Protein AF-A0AAD3RN97-F1 (afdb_monomer)

Sequence (389 aa):
MGTTCLVALLSDKELTVANVGDSRGVLCDKDGNAIPLSHDHKPYQLKERKRIKKAGGFISFNGSWRVQGILAMSRSLGDYPLKNLNVVVPDPDIMSFDLNKLQERGSGRKNILPALCVLIHHTDVSILVDTVWALSYLTDAGNEQIQMVIDSGIVPHLVPLLSHQEVKVQTAALRAVGNIVTGTDEQTQVVLNCDALSHFPALLTHPKEKINKEAVWFLSNITAGNQQQVQAVIDAKLVPMIIHLLDKGDFGTQKEAAWAISNLTISGRKDQVAHLIEKQVIPPFCNLLTVKDAQVVQVVLDGLSNILKMADDEAETIANLIEECGGLEKVEQLQNHENEDIYKLAYEIIDQFFSSDDIDEDTSLVPEAIQGGTYGFNSANVPAEGFQF

Secondary structure (DSSP, 8-state):
-EE-EEEEEEETTEEEEEEESS---EEE-TT--EEES-----TTSHHHHHHHHHTT--EEEESEEEETTTBS-SB-EE-HHHHTTTSSB-PPEEEEEEGGGT-S---S---SHHHHHHHTT-S-HHHHHHHHHHHHHHHSS-HHHHHHHHHTT-HHHHGGGGG-SSHHHHHHHHHHHHHHHTS-HHHHHHHHTTTGGGGHHHHHT-S-HHHHHHHHHHHHHHHHS-HHHHHHHHHTT-HHHHHHHHHHS-HHHHHHHHHHHHHHHHHS-HHHHHHHHHTT-HHHHHGGGGSS-HHHHHHHHHHHHHHHHH-GGGHHHHHHHHHHTTHHHHHHHHTT-SSHHHHHHHHHHHHHHT--------GGGSPPEETTTEE----TT----PPP-

Foldseek 3Di:
DWAWDWDWDDDPQKTKIWTFAADWDWDQFPVLDTDTQADHQFCPDPVLVVQLVVLVWDWDDDVAIAINVPHRGQETGDPVVCVVSVSYYPGIDMDMDGCVVRDDDDDDDDDCLLNLLSQCPDPPPVSNLVSLLVLLVQLQDALVSLVVNVVSVCLLSLLVQCPPPPVSSNLSSLSNLLSQLLHALVSVVSNVVSVNLLSLVCQCPPPDLVSVLSSLSSLLSQLLHAQVSLVSCVVSVCLLSLLVCLQPGDPSSVLSSLSNLLSNLVRHALVSLVVNVVSVSQLSLLVQLPDPPVVSVLSSLSSLVSSLVSCVVCNLVVLVVCVVSVSLVSLVVQCPPPDPSSNVSSVVCCVPRPDPPPPPPVVVPDFDDDPPRDGDDDPPDDPPDDDDD

pLDDT: mean 88.13, std 15.5, range [37.81, 98.75]

Organism: Lates japonicus (NCBI:txid270547)

InterPro domains:
  IPR000225 Armadillo [PF00514] (111-140)
  IPR000225 Armadillo [PF00514] (143-181)
  IPR000225 Armadillo [PF00514] (184-224)
  IPR000225 Armadillo [PF00514] (226-265)
  IPR000225 Armadillo [PF00514] (271-308)
  IPR000225 Armadillo [PS50176] (153-191)
  IPR000225 Armadillo [SM00185] (97-140)
  IPR000225 Armadillo [SM00185] (142-182)
  IPR000225 Armadillo [SM00185] (184-224)
  IPR000225 Armadillo [SM00185] (226-266)
  IPR000225 Armadillo [SM00185] (269-309)
  IPR001932 PPM-type phosphatase-like domain [PF00481] (2-101)
  IPR001932 PPM-type phosphatase-like domain [PS51746] (1-194)
  IPR001932 PPM-type phosphatase-like domain [cd00143] (1-101)
  IPR011989 Armadillo-like helical [G3DSA:1.25.10.10] (102-356)
  IPR016024 Armadillo-type fold [SSF48371] (110-356)
  IPR032413 Atypical Arm repeat [PF16186] (317-368)
  IPR036457 PPM-type phosphatase-like domain superfamily [G3DSA:3.60.40.10] (1-101)
  IPR036457 PPM-type phosphatase-like domain superfamily [SSF81606] (1-100)

Nearest PDB structures (foldseek):
  6wx8-assembly1_A  TM=9.957E-01  e=1.407E-29  Homo sapiens
  6p6e-assembly1_A  TM=9.914E-01  e=5.134E-22  Mus musculus
  8g4j-assembly2_B  TM=9.825E-01  e=2.852E-22  Cavia porcellus
  6d7m-assembly1_B  TM=9.902E-01  e=8.834E-22  Mus musculus
  8u36-assembly1_A  TM=9.820E-01  e=1.590E-21  Mus musculus

Mean predicted aligned error: 13.4 Å

Radius of gyration: 31.63 Å; Cα contacts (8 Å, |Δi|>4): 584; chains: 1; bounding box: 86×41×110 Å

Structure (mmCIF, N/CA/C/O backbone):
data_AF-A0AAD3RN97-F1
#
_entry.id   AF-A0AAD3RN97-F1
#
loop_
_atom_site.group_PDB
_atom_site.id
_atom_site.type_symbol
_atom_site.label_atom_id
_atom_site.label_alt_id
_atom_site.label_comp_id
_atom_site.label_asym_id
_atom_site.label_entity_id
_atom_site.label_seq_id
_atom_site.pdbx_PDB_ins_code
_atom_site.Cartn_x
_atom_site.Cartn_y
_atom_site.Cartn_z
_atom_site.occupancy
_atom_site.B_iso_or_equiv
_atom_site.auth_seq_id
_atom_site.auth_comp_id
_atom_site.auth_asym_id
_atom_site.auth_atom_id
_atom_site.pdbx_PDB_model_num
ATOM 1 N N . MET A 1 1 ? 30.938 8.530 -1.063 1.00 67.88 1 MET A N 1
ATOM 2 C CA . MET A 1 1 ? 29.719 8.075 -1.760 1.00 67.88 1 MET A CA 1
ATOM 3 C C . MET A 1 1 ? 29.981 8.043 -3.257 1.00 67.88 1 MET A C 1
ATOM 5 O O . MET A 1 1 ? 30.905 8.721 -3.709 1.00 67.88 1 MET A O 1
ATOM 9 N N . GLY A 1 2 ? 29.211 7.250 -3.994 1.00 86.50 2 GLY A N 1
ATOM 10 C CA . GLY A 1 2 ? 29.252 7.174 -5.450 1.00 86.50 2 GLY A CA 1
ATOM 11 C C . GLY A 1 2 ? 27.852 7.201 -6.058 1.00 86.50 2 GLY A C 1
ATOM 12 O O . GLY A 1 2 ? 26.863 7.118 -5.335 1.00 86.50 2 GLY A O 1
ATOM 13 N N . THR A 1 3 ? 27.786 7.359 -7.378 1.00 90.75 3 THR A N 1
ATOM 14 C CA . THR A 1 3 ? 26.554 7.394 -8.177 1.00 90.75 3 THR A CA 1
ATOM 15 C C . THR A 1 3 ? 26.761 6.691 -9.512 1.00 90.75 3 THR A C 1
ATOM 17 O O . THR A 1 3 ? 27.890 6.532 -9.989 1.00 90.75 3 THR A O 1
ATOM 20 N N . THR A 1 4 ? 25.659 6.309 -10.139 1.00 93.12 4 THR A N 1
ATOM 21 C CA . THR A 1 4 ? 25.604 5.912 -11.545 1.00 93.12 4 THR A CA 1
ATOM 22 C C . THR A 1 4 ? 25.252 7.105 -12.416 1.00 93.12 4 THR A C 1
ATOM 24 O O . THR A 1 4 ? 24.836 8.154 -11.918 1.00 93.12 4 THR A O 1
ATOM 27 N N . CYS A 1 5 ? 25.485 6.973 -13.716 1.00 89.81 5 CYS A N 1
ATOM 28 C CA . CYS A 1 5 ? 25.160 8.005 -14.683 1.00 89.81 5 CYS A CA 1
ATOM 29 C C . CYS A 1 5 ? 24.837 7.364 -16.027 1.00 89.81 5 CYS A C 1
ATOM 31 O O . CYS A 1 5 ? 25.621 6.561 -16.532 1.00 89.81 5 CYS A O 1
ATOM 33 N N . LEU A 1 6 ? 23.712 7.761 -16.612 1.00 94.50 6 LEU A N 1
ATOM 34 C CA . LEU A 1 6 ? 23.403 7.507 -18.007 1.00 94.50 6 LEU A CA 1
ATOM 35 C C . LEU A 1 6 ? 23.145 8.844 -18.690 1.00 94.50 6 LEU A C 1
ATOM 37 O O . LEU A 1 6 ? 22.276 9.604 -18.270 1.00 94.50 6 LEU A O 1
ATOM 41 N N . VAL A 1 7 ? 23.911 9.124 -19.738 1.00 90.19 7 VAL A N 1
ATOM 42 C CA . VAL A 1 7 ? 23.777 10.333 -20.550 1.00 90.19 7 VAL A CA 1
ATOM 43 C C . VAL A 1 7 ? 23.365 9.913 -21.944 1.00 90.19 7 VAL A C 1
ATOM 45 O O . VAL A 1 7 ? 24.074 9.147 -22.588 1.00 90.19 7 VAL A O 1
ATOM 48 N N . ALA A 1 8 ? 22.237 10.433 -22.409 1.00 91.81 8 ALA A N 1
ATOM 49 C CA . ALA A 1 8 ? 21.782 10.293 -23.780 1.00 91.81 8 ALA A CA 1
ATOM 50 C C . ALA A 1 8 ? 21.905 11.651 -24.477 1.00 91.81 8 ALA A C 1
ATOM 52 O O . ALA A 1 8 ? 21.234 12.610 -24.097 1.00 91.81 8 ALA A O 1
ATOM 53 N N . LEU A 1 9 ? 22.773 11.736 -25.482 1.00 87.38 9 LEU A N 1
ATOM 54 C CA . LEU A 1 9 ? 22.928 12.907 -26.334 1.00 87.38 9 LEU A CA 1
ATOM 55 C C . LEU A 1 9 ? 22.285 12.616 -27.686 1.00 87.38 9 LEU A C 1
ATOM 57 O O . LEU A 1 9 ? 22.720 11.723 -28.409 1.00 87.38 9 LEU A O 1
ATOM 61 N N . LEU A 1 10 ? 21.258 13.390 -28.022 1.00 86.94 10 LEU A N 1
ATOM 62 C CA . LEU A 1 10 ? 20.633 13.362 -29.336 1.00 86.94 10 LEU A CA 1
ATOM 63 C C . LEU A 1 10 ? 21.174 14.526 -30.169 1.00 86.94 10 LEU A C 1
ATOM 65 O O . LEU A 1 10 ? 20.913 15.683 -29.841 1.00 86.94 10 LEU A O 1
ATOM 69 N N . SER A 1 11 ? 21.902 14.218 -31.242 1.00 84.81 11 SER A N 1
ATOM 70 C CA . SER A 1 11 ? 22.361 15.200 -32.228 1.00 84.81 11 SER A CA 1
ATOM 71 C C . SER A 1 11 ? 21.800 14.829 -33.592 1.00 84.81 11 SER A C 1
ATOM 73 O O . SER A 1 11 ? 22.184 13.816 -34.172 1.00 84.81 11 SER A O 1
ATOM 75 N N . ASP A 1 12 ? 20.869 15.641 -34.092 1.00 85.44 12 ASP A N 1
ATOM 76 C CA . ASP A 1 12 ? 20.065 15.379 -35.289 1.00 85.44 12 ASP A CA 1
ATOM 77 C C . ASP A 1 12 ? 19.366 14.012 -35.259 1.00 85.44 12 ASP A C 1
ATOM 79 O O . ASP A 1 12 ? 18.221 13.881 -34.825 1.00 85.44 12 ASP A O 1
ATOM 83 N N . LYS A 1 13 ? 20.060 12.987 -35.754 1.00 82.75 13 LYS A N 1
ATOM 84 C CA . LYS A 1 13 ? 19.561 11.625 -35.947 1.00 82.75 13 LYS A CA 1
ATOM 85 C C . LYS A 1 13 ? 20.488 10.570 -35.359 1.00 82.75 13 LYS A C 1
ATOM 87 O O . LYS A 1 13 ? 20.232 9.383 -35.527 1.00 82.75 13 LYS A O 1
ATOM 92 N N . GLU A 1 14 ? 21.551 10.987 -34.691 1.00 85.56 14 GLU A N 1
ATOM 93 C CA . GLU A 1 14 ? 22.432 10.102 -33.951 1.00 85.56 14 GLU A CA 1
ATOM 94 C C . GLU A 1 14 ? 22.118 10.235 -32.462 1.00 85.56 14 GLU A C 1
ATOM 96 O O . GLU A 1 14 ? 22.124 11.333 -31.896 1.00 85.56 14 GLU A O 1
ATOM 101 N N . LEU A 1 15 ? 21.799 9.106 -31.837 1.00 90.50 15 LEU A N 1
ATOM 102 C CA . LEU A 1 15 ? 21.641 8.994 -30.398 1.00 90.50 15 LEU A CA 1
ATOM 103 C C . LEU A 1 15 ? 22.901 8.341 -29.833 1.00 90.50 15 LEU A C 1
ATOM 105 O O . LEU A 1 15 ? 23.144 7.159 -30.069 1.00 90.50 15 LEU A O 1
ATOM 109 N N . THR A 1 16 ? 23.676 9.099 -29.066 1.00 87.25 16 THR A N 1
ATOM 110 C CA . THR A 1 16 ? 24.867 8.605 -28.369 1.00 87.25 16 THR A CA 1
ATOM 111 C C . THR A 1 16 ? 24.550 8.452 -26.892 1.00 87.25 16 THR A C 1
ATOM 113 O O . THR A 1 16 ? 24.152 9.411 -26.234 1.00 87.25 16 THR A O 1
ATOM 116 N N . VAL A 1 17 ? 24.725 7.249 -26.356 1.00 90.06 17 VAL A N 1
ATOM 117 C CA . VAL A 1 17 ? 24.419 6.912 -24.965 1.00 90.06 17 VAL A CA 1
ATOM 118 C C . VAL A 1 17 ? 25.687 6.471 -24.258 1.00 90.06 17 VAL A C 1
ATOM 120 O O . VAL A 1 17 ? 26.328 5.506 -24.661 1.00 90.06 17 VAL A O 1
ATOM 123 N N . ALA A 1 18 ? 26.047 7.184 -23.197 1.00 88.81 18 ALA A N 1
ATOM 124 C CA . ALA A 1 18 ? 27.155 6.855 -22.315 1.00 88.81 18 ALA A CA 1
ATOM 125 C C . ALA A 1 18 ? 26.602 6.376 -20.969 1.00 88.81 18 ALA A C 1
ATOM 127 O O . ALA A 1 18 ? 25.836 7.096 -20.330 1.00 88.81 18 ALA A O 1
ATOM 128 N N . ASN A 1 19 ? 26.989 5.179 -20.528 1.00 93.25 19 ASN A N 1
ATOM 129 C CA . ASN A 1 19 ? 26.541 4.599 -19.260 1.00 93.25 19 ASN A CA 1
ATOM 130 C C . ASN A 1 19 ? 27.716 4.269 -18.336 1.00 93.25 19 ASN A C 1
ATOM 132 O O . ASN A 1 19 ? 28.675 3.626 -18.757 1.00 93.25 19 ASN A O 1
ATOM 136 N N . VAL A 1 20 ? 27.593 4.623 -17.057 1.00 92.19 20 VAL A N 1
ATOM 137 C CA . VAL A 1 20 ? 28.470 4.214 -15.953 1.00 92.19 20 VAL A CA 1
ATOM 138 C C . VAL A 1 20 ? 27.595 3.696 -14.813 1.00 92.19 20 VAL A C 1
ATOM 140 O O . VAL A 1 20 ? 26.806 4.441 -14.235 1.00 92.19 20 VAL A O 1
ATOM 143 N N . GLY A 1 21 ? 27.777 2.429 -14.443 1.00 93.38 21 GLY A N 1
ATOM 144 C CA . GLY A 1 21 ? 26.973 1.766 -13.413 1.00 93.38 21 GLY A CA 1
ATOM 145 C C . GLY A 1 21 ? 25.774 1.012 -13.976 1.00 93.38 21 GLY A C 1
ATOM 146 O O . GLY A 1 21 ? 25.870 0.429 -15.057 1.00 93.38 21 GLY A O 1
ATOM 147 N N . ASP A 1 22 ? 24.684 0.955 -13.218 1.00 90.31 22 ASP A N 1
ATOM 148 C CA . ASP A 1 22 ? 23.479 0.175 -13.521 1.00 90.31 22 ASP A CA 1
ATOM 149 C C . ASP A 1 22 ? 22.237 1.026 -13.818 1.00 90.31 22 ASP A C 1
ATOM 151 O O . ASP A 1 22 ? 21.115 0.541 -13.723 1.00 90.31 22 ASP A O 1
ATOM 155 N N . SER A 1 23 ? 22.441 2.273 -14.249 1.00 87.56 23 SER A N 1
ATOM 156 C CA . SER A 1 23 ? 21.391 3.045 -14.909 1.00 87.56 23 SER A CA 1
ATOM 157 C C . SER A 1 23 ? 21.163 2.496 -16.319 1.00 87.56 23 SER A C 1
ATOM 159 O O . SER A 1 23 ? 22.078 2.468 -17.148 1.00 87.56 23 SER A O 1
ATOM 161 N N . ARG A 1 24 ? 19.938 2.049 -16.603 1.00 87.06 24 ARG A N 1
ATOM 162 C CA . ARG A 1 24 ? 19.600 1.417 -17.879 1.00 87.06 24 ARG A CA 1
ATOM 163 C C . ARG A 1 24 ? 18.954 2.394 -18.850 1.00 87.06 24 ARG A C 1
ATOM 165 O O . ARG A 1 24 ? 18.038 3.127 -18.494 1.00 87.06 24 ARG A O 1
ATOM 172 N N . GLY A 1 25 ? 19.434 2.383 -20.089 1.00 88.19 25 GLY A N 1
ATOM 173 C CA . GLY A 1 25 ? 18.832 3.088 -21.208 1.00 88.19 25 GLY A CA 1
ATOM 174 C C . GLY A 1 25 ? 18.149 2.080 -22.114 1.00 88.19 25 GLY A C 1
ATOM 175 O O . GLY A 1 25 ? 18.774 1.106 -22.534 1.00 88.19 25 GLY A O 1
ATOM 176 N N . VAL A 1 26 ? 16.885 2.325 -22.440 1.00 87.31 26 VAL A N 1
ATOM 177 C CA . VAL A 1 26 ? 16.111 1.519 -23.387 1.00 87.31 26 VAL A CA 1
ATOM 178 C C . VAL A 1 26 ? 15.419 2.471 -24.354 1.00 87.31 26 VAL A C 1
ATOM 180 O O . VAL A 1 26 ? 14.825 3.463 -23.936 1.00 87.31 26 VAL A O 1
ATOM 183 N N . LEU A 1 27 ? 15.522 2.184 -25.647 1.00 84.50 27 LEU A N 1
ATOM 184 C CA . LEU A 1 27 ? 14.748 2.833 -26.694 1.00 84.50 27 LEU A CA 1
ATOM 185 C C . LEU A 1 27 ? 13.606 1.901 -27.067 1.00 84.50 27 LEU A C 1
ATOM 187 O O . LEU A 1 27 ? 13.842 0.734 -27.348 1.00 84.50 27 LEU A O 1
ATOM 191 N N . CYS A 1 28 ? 12.387 2.415 -27.107 1.00 79.88 28 CYS A N 1
ATOM 192 C CA . CYS A 1 28 ? 11.284 1.715 -27.749 1.00 79.88 28 CYS A CA 1
ATOM 193 C C . CYS A 1 28 ? 11.151 2.233 -29.179 1.00 79.88 28 CYS A C 1
ATOM 195 O O . CYS A 1 28 ? 11.091 3.452 -29.387 1.00 79.88 28 CYS A O 1
ATOM 197 N N . ASP A 1 29 ? 11.129 1.332 -30.158 1.00 75.88 29 ASP A N 1
ATOM 198 C CA . ASP A 1 29 ? 10.785 1.702 -31.530 1.00 75.88 29 ASP A CA 1
ATOM 199 C C . ASP A 1 29 ? 9.261 1.847 -31.715 1.00 75.88 29 ASP A C 1
ATOM 201 O O . ASP A 1 29 ? 8.479 1.701 -30.772 1.00 75.88 29 ASP A O 1
ATOM 205 N N . LYS A 1 30 ? 8.834 2.196 -32.934 1.00 66.50 30 LYS A N 1
ATOM 206 C CA . LYS A 1 30 ? 7.414 2.407 -33.270 1.00 66.50 30 LYS A CA 1
ATOM 207 C C . LYS A 1 30 ? 6.571 1.128 -33.230 1.00 66.50 30 LYS A C 1
ATOM 209 O O . LYS A 1 30 ? 5.357 1.219 -33.088 1.00 66.50 30 LYS A O 1
ATOM 214 N N . ASP A 1 31 ? 7.213 -0.024 -33.397 1.00 69.75 31 ASP A N 1
ATOM 215 C CA . ASP A 1 31 ? 6.570 -1.334 -33.410 1.00 69.75 31 ASP A CA 1
ATOM 216 C C . ASP A 1 31 ? 6.570 -1.938 -31.994 1.00 69.75 31 ASP A C 1
ATOM 218 O O . ASP A 1 31 ? 6.013 -3.012 -31.776 1.00 69.75 31 ASP A O 1
ATOM 222 N N . GLY A 1 32 ? 7.161 -1.223 -31.026 1.00 64.94 32 GLY A N 1
ATOM 223 C CA . GLY A 1 32 ? 7.197 -1.605 -29.628 1.00 64.94 32 GLY A CA 1
ATOM 224 C C . GLY A 1 32 ? 8.419 -2.408 -29.201 1.00 64.94 32 GLY A C 1
ATOM 225 O O . GLY A 1 32 ? 8.491 -2.864 -28.058 1.00 64.94 32 GLY A O 1
ATOM 226 N N . ASN A 1 33 ? 9.393 -2.607 -30.088 1.00 74.19 33 ASN A N 1
ATOM 227 C CA . ASN A 1 33 ? 10.565 -3.397 -29.746 1.00 74.19 33 ASN A CA 1
ATOM 228 C C . ASN A 1 33 ? 11.461 -2.622 -28.775 1.00 74.19 33 ASN A C 1
ATOM 230 O O . ASN A 1 33 ? 11.826 -1.464 -29.010 1.00 74.19 33 ASN A O 1
ATOM 234 N N . ALA A 1 34 ? 11.851 -3.301 -27.696 1.00 77.56 34 ALA A N 1
ATOM 235 C CA . ALA A 1 34 ? 12.823 -2.814 -26.734 1.00 77.56 34 ALA A CA 1
ATOM 236 C C . ALA A 1 34 ? 14.237 -2.930 -27.315 1.00 77.56 34 ALA A C 1
ATOM 238 O O . ALA A 1 34 ? 14.761 -4.028 -27.507 1.00 77.56 34 ALA A O 1
ATOM 239 N N . ILE A 1 35 ? 14.883 -1.798 -27.560 1.00 84.44 35 ILE A N 1
ATOM 240 C CA . ILE A 1 35 ? 16.260 -1.730 -28.037 1.00 84.44 35 ILE A CA 1
ATOM 241 C C . ILE A 1 35 ? 17.134 -1.266 -26.866 1.00 84.44 35 ILE A C 1
ATOM 243 O O . ILE A 1 35 ? 17.007 -0.119 -26.423 1.00 84.44 35 ILE A O 1
ATOM 247 N N . PRO A 1 36 ? 18.023 -2.120 -26.331 1.00 84.06 36 PRO A N 1
ATOM 248 C CA . PRO A 1 36 ? 18.909 -1.725 -25.245 1.00 84.06 36 PRO A CA 1
ATOM 249 C C . PRO A 1 36 ? 19.875 -0.638 -25.730 1.00 84.06 36 PRO A C 1
ATOM 251 O O . PRO A 1 36 ? 20.668 -0.853 -26.648 1.00 84.06 36 PRO A O 1
ATOM 254 N N . LEU A 1 37 ? 19.814 0.534 -25.095 1.00 88.69 37 LEU A N 1
ATOM 255 C CA . LEU A 1 37 ? 20.726 1.650 -25.349 1.00 88.69 37 LEU A CA 1
ATOM 256 C C . LEU A 1 37 ? 21.982 1.596 -24.474 1.00 88.69 37 LEU A C 1
ATOM 258 O O . LEU A 1 37 ? 22.977 2.258 -24.765 1.00 88.69 37 LEU A O 1
ATOM 262 N N . SER A 1 38 ? 21.929 0.834 -23.384 1.00 89.69 38 SER A N 1
ATOM 263 C CA . SER A 1 38 ? 23.060 0.577 -22.504 1.00 89.69 38 SER A CA 1
ATOM 264 C C . SER A 1 38 ? 23.002 -0.840 -21.935 1.00 89.69 38 SER A C 1
ATOM 266 O O . SER A 1 38 ? 21.992 -1.535 -22.033 1.00 89.69 38 SER A O 1
ATOM 268 N N . HIS A 1 39 ? 24.105 -1.265 -21.324 1.00 88.06 39 HIS A N 1
ATOM 269 C CA . HIS A 1 39 ? 24.177 -2.492 -20.539 1.00 88.06 39 HIS A CA 1
ATOM 270 C C . HIS A 1 39 ? 24.626 -2.140 -19.120 1.00 88.06 39 HIS A C 1
ATOM 272 O O . HIS A 1 39 ? 25.607 -1.410 -18.951 1.00 88.06 39 HIS A O 1
ATOM 278 N N . ASP A 1 40 ? 23.925 -2.650 -18.106 1.00 91.38 40 ASP A N 1
ATOM 279 C CA . ASP A 1 40 ? 24.297 -2.440 -16.705 1.00 91.38 40 ASP A CA 1
ATOM 280 C C . ASP A 1 40 ? 25.697 -2.989 -16.433 1.00 91.38 40 ASP A C 1
ATOM 282 O O . ASP A 1 40 ? 26.025 -4.091 -16.861 1.00 91.38 40 ASP A O 1
ATOM 286 N N . HIS A 1 41 ? 26.487 -2.297 -15.622 1.00 92.00 41 HIS A N 1
ATOM 287 C CA . HIS A 1 41 ? 27.804 -2.757 -15.191 1.00 92.00 41 HIS A CA 1
ATOM 288 C C . HIS A 1 41 ? 27.703 -3.608 -13.924 1.00 92.00 41 HIS A C 1
ATOM 290 O O . HIS A 1 41 ? 27.997 -3.153 -12.811 1.00 92.00 41 HIS A O 1
ATOM 296 N N . LYS A 1 42 ? 27.254 -4.858 -14.076 1.00 92.69 42 LYS A N 1
ATOM 297 C CA . LYS A 1 42 ? 27.094 -5.782 -12.944 1.00 92.69 42 LYS A CA 1
ATOM 298 C C . LYS A 1 42 ? 28.360 -6.621 -12.719 1.00 92.69 42 LYS A C 1
ATOM 300 O O . LYS A 1 42 ? 28.910 -7.165 -13.678 1.00 92.69 42 LYS A O 1
ATOM 305 N N . PRO A 1 43 ? 28.794 -6.852 -11.461 1.00 94.06 43 PRO A N 1
ATOM 306 C CA . PRO A 1 43 ? 30.050 -7.557 -11.179 1.00 94.06 43 PRO A CA 1
ATOM 307 C C . PRO A 1 43 ? 30.121 -8.987 -11.730 1.00 94.06 43 PRO A C 1
ATOM 309 O O . PRO A 1 43 ? 31.206 -9.488 -12.013 1.00 94.06 43 PRO A O 1
ATOM 312 N N . TYR A 1 44 ? 28.978 -9.659 -11.898 1.00 89.00 44 TYR A N 1
ATOM 313 C CA . TYR A 1 44 ? 28.928 -11.030 -12.410 1.00 89.00 44 TYR A CA 1
ATOM 314 C C . TYR A 1 44 ? 29.183 -11.139 -13.922 1.00 89.00 44 TYR A C 1
ATOM 316 O O . TYR A 1 44 ? 29.479 -12.235 -14.404 1.00 89.00 44 TYR A O 1
ATOM 324 N N . GLN A 1 45 ? 29.096 -10.038 -14.674 1.00 89.75 45 GLN A N 1
ATOM 325 C CA . GLN A 1 45 ? 29.328 -10.048 -16.117 1.00 89.75 45 GLN A CA 1
ATOM 326 C C . GLN A 1 45 ? 30.772 -10.433 -16.436 1.00 89.75 45 GLN A C 1
ATOM 328 O O . GLN A 1 45 ? 31.715 -9.985 -15.785 1.00 89.75 45 GLN A O 1
ATOM 333 N N . LEU A 1 46 ? 30.968 -11.248 -17.476 1.00 90.75 46 LEU A N 1
ATOM 334 C CA . LEU A 1 46 ? 32.281 -11.819 -17.799 1.00 90.75 46 LEU A CA 1
ATOM 335 C C . LEU A 1 46 ? 33.362 -10.753 -18.055 1.00 90.75 46 LEU A C 1
ATOM 337 O O . LEU A 1 46 ? 34.488 -10.919 -17.581 1.00 90.75 46 LEU A O 1
ATOM 341 N N . LYS A 1 47 ? 33.028 -9.668 -18.772 1.00 89.81 47 LYS A N 1
ATOM 342 C CA . LYS A 1 47 ? 33.931 -8.530 -19.051 1.00 89.81 47 LYS A CA 1
ATOM 343 C C . LYS A 1 47 ? 34.406 -7.882 -17.745 1.00 89.81 47 LYS A C 1
ATOM 345 O O . LYS A 1 47 ? 35.608 -7.765 -17.505 1.00 89.81 47 LYS A O 1
ATOM 350 N N . GLU A 1 48 ? 33.465 -7.565 -16.863 1.00 93.31 48 GLU A N 1
ATOM 351 C CA . GLU A 1 48 ? 33.725 -6.894 -15.587 1.00 93.31 48 GLU A CA 1
ATOM 352 C C . GLU A 1 48 ? 34.456 -7.806 -14.597 1.00 93.31 48 GLU A C 1
ATOM 354 O O . GLU A 1 48 ? 35.457 -7.409 -14.000 1.00 93.31 48 GLU A O 1
ATOM 359 N N . ARG A 1 49 ? 34.049 -9.075 -14.499 1.00 93.06 49 ARG A N 1
ATOM 360 C CA . ARG A 1 49 ? 34.686 -10.081 -13.641 1.00 93.06 49 ARG A CA 1
ATOM 361 C C . ARG A 1 49 ? 36.153 -10.306 -13.997 1.00 93.06 49 ARG A C 1
ATOM 363 O O . ARG A 1 49 ? 36.980 -10.452 -13.097 1.00 93.06 49 ARG A O 1
ATOM 370 N N . LYS A 1 50 ? 36.491 -10.330 -15.291 1.00 94.12 50 LYS A N 1
ATOM 371 C CA . LYS A 1 50 ? 37.886 -10.428 -15.752 1.00 94.12 50 LYS A CA 1
ATOM 372 C C . LYS A 1 50 ? 38.689 -9.183 -15.369 1.00 94.12 50 LYS A C 1
ATOM 374 O O . LYS A 1 50 ? 39.794 -9.332 -14.853 1.00 94.12 50 LYS A O 1
ATOM 379 N N . ARG A 1 51 ? 38.131 -7.983 -15.573 1.00 95.00 51 ARG A N 1
ATOM 380 C CA . ARG A 1 51 ? 38.775 -6.710 -15.204 1.00 95.00 51 ARG A CA 1
ATOM 381 C C . ARG A 1 51 ? 39.063 -6.640 -13.702 1.00 95.00 51 ARG A C 1
ATOM 383 O O . ARG A 1 51 ? 40.201 -6.386 -13.322 1.00 95.00 51 ARG A O 1
ATOM 390 N N . ILE A 1 52 ? 38.067 -6.941 -12.868 1.00 97.00 52 ILE A N 1
ATOM 391 C CA . ILE A 1 52 ? 38.189 -6.911 -11.402 1.00 97.00 52 ILE A CA 1
ATOM 392 C C . ILE A 1 52 ? 39.248 -7.905 -10.916 1.00 97.00 52 ILE A C 1
ATOM 394 O O . ILE A 1 52 ? 40.121 -7.530 -10.137 1.00 97.00 52 ILE A O 1
ATOM 398 N N . LYS A 1 53 ? 39.226 -9.148 -11.418 1.00 95.19 53 LYS A N 1
ATOM 399 C CA . LYS A 1 53 ? 40.241 -10.155 -11.068 1.00 95.19 53 LYS A CA 1
ATOM 400 C C . LYS A 1 53 ? 41.649 -9.736 -11.489 1.00 95.19 53 LYS A C 1
ATOM 402 O O . LYS A 1 53 ? 42.591 -9.937 -10.732 1.00 95.19 53 LYS A O 1
ATOM 407 N N . LYS A 1 54 ? 41.801 -9.141 -12.678 1.00 96.00 54 LYS A N 1
ATOM 408 C CA . LYS A 1 54 ? 43.094 -8.636 -13.166 1.00 96.00 54 LYS A CA 1
ATOM 409 C C . LYS A 1 54 ? 43.639 -7.506 -12.284 1.00 96.00 54 LYS A C 1
ATOM 411 O O . LYS A 1 54 ? 44.848 -7.406 -12.125 1.00 96.00 54 LYS A O 1
ATOM 416 N N . ALA A 1 55 ? 42.759 -6.701 -11.689 1.00 94.81 55 ALA A N 1
ATOM 417 C CA . ALA A 1 55 ? 43.110 -5.670 -10.714 1.00 94.81 55 ALA A CA 1
ATOM 418 C C . ALA A 1 55 ? 43.384 -6.221 -9.295 1.00 94.81 55 ALA A C 1
ATOM 420 O O . ALA A 1 55 ? 43.567 -5.444 -8.366 1.00 94.81 55 ALA A O 1
ATOM 421 N N . GLY A 1 56 ? 43.396 -7.547 -9.098 1.00 95.88 56 GLY A N 1
ATOM 422 C CA . GLY A 1 56 ? 43.598 -8.171 -7.785 1.00 95.88 56 GLY A CA 1
ATOM 423 C C . GLY A 1 56 ? 42.363 -8.146 -6.876 1.00 95.88 56 GLY A C 1
ATOM 424 O O . GLY A 1 56 ? 42.455 -8.511 -5.707 1.00 95.88 56 GLY A O 1
ATOM 425 N N . GLY A 1 57 ? 41.204 -7.731 -7.393 1.00 95.75 57 GLY A N 1
ATOM 426 C CA . GLY A 1 57 ? 39.943 -7.731 -6.660 1.00 95.75 57 GLY A CA 1
ATOM 427 C C . GLY A 1 57 ? 39.211 -9.065 -6.702 1.00 95.75 57 GLY A C 1
ATOM 428 O O . GLY A 1 57 ? 39.429 -9.902 -7.583 1.00 95.75 57 GLY A O 1
ATOM 429 N N . PHE A 1 58 ? 38.258 -9.231 -5.788 1.00 95.50 58 PHE A N 1
ATOM 430 C CA . PHE A 1 58 ? 37.327 -10.355 -5.810 1.00 95.50 58 PHE A CA 1
ATOM 431 C C . PHE A 1 58 ? 35.874 -9.890 -5.928 1.00 95.50 58 PHE A C 1
ATOM 433 O O . PHE A 1 58 ? 35.533 -8.720 -5.743 1.00 95.50 58 PHE A O 1
ATOM 440 N N . ILE A 1 59 ? 35.012 -10.844 -6.264 1.00 96.31 59 ILE A N 1
ATOM 441 C CA . ILE A 1 59 ? 33.563 -10.675 -6.294 1.00 96.31 59 ILE A CA 1
ATOM 442 C C . ILE A 1 59 ? 32.974 -11.737 -5.376 1.00 96.31 59 ILE A C 1
ATOM 444 O O . ILE A 1 59 ? 33.314 -12.914 -5.515 1.00 96.31 59 ILE A O 1
ATOM 448 N N . SER A 1 60 ? 32.095 -11.327 -4.469 1.00 95.25 60 SER A N 1
ATOM 449 C CA . SER A 1 60 ? 31.370 -12.222 -3.566 1.00 95.25 60 SER A CA 1
ATO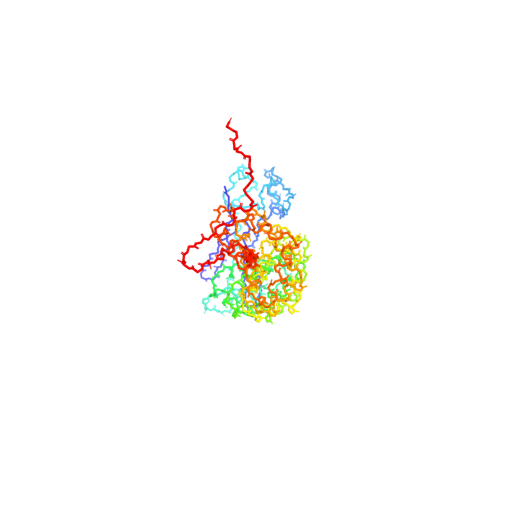M 450 C C . SER A 1 60 ? 29.863 -12.026 -3.705 1.00 95.25 60 SER A C 1
ATOM 452 O O . SER A 1 60 ? 29.400 -11.013 -4.233 1.00 95.25 60 SER A O 1
ATOM 454 N N . PHE A 1 61 ? 29.094 -13.023 -3.276 1.00 92.62 61 PHE A N 1
ATOM 455 C CA . PHE A 1 61 ? 27.637 -12.974 -3.269 1.00 92.62 61 PHE A CA 1
ATOM 456 C C . PHE A 1 61 ? 27.142 -12.831 -1.827 1.00 92.62 61 PHE A C 1
ATOM 458 O O . PHE A 1 61 ? 27.418 -13.693 -0.998 1.00 92.62 61 PHE A O 1
ATOM 465 N N . ASN A 1 62 ? 26.427 -11.743 -1.536 1.00 85.56 62 ASN A N 1
ATOM 466 C CA . ASN A 1 62 ? 25.749 -11.512 -0.257 1.00 85.56 62 ASN A CA 1
ATOM 467 C C . ASN A 1 62 ? 24.416 -10.797 -0.530 1.00 85.56 62 ASN A C 1
ATOM 469 O O . ASN A 1 62 ? 24.361 -9.564 -0.593 1.00 85.56 62 ASN A O 1
ATOM 473 N N . GLY A 1 63 ? 23.384 -11.578 -0.870 1.00 85.25 63 GLY A N 1
ATOM 474 C CA . GLY A 1 63 ? 22.099 -11.099 -1.409 1.00 85.25 63 GLY A CA 1
ATOM 475 C C . GLY A 1 63 ? 22.177 -10.540 -2.841 1.00 85.25 63 GLY A C 1
ATOM 476 O O . GLY A 1 63 ? 21.222 -10.640 -3.606 1.00 85.25 63 GLY A O 1
ATOM 477 N N . SER A 1 64 ? 23.333 -10.002 -3.236 1.00 89.75 64 SER A N 1
ATOM 478 C CA . SER A 1 64 ? 23.691 -9.597 -4.594 1.00 89.75 64 SER A CA 1
ATOM 479 C C . SER A 1 64 ? 25.191 -9.799 -4.840 1.00 89.75 64 SER A C 1
ATOM 481 O O . SER A 1 64 ? 25.980 -9.931 -3.899 1.00 89.75 64 SER A O 1
ATOM 483 N N . TRP A 1 65 ? 25.597 -9.849 -6.112 1.00 93.62 65 TRP A N 1
ATOM 484 C CA . TRP A 1 65 ? 27.009 -9.894 -6.499 1.00 93.62 65 TRP A CA 1
ATOM 485 C C . TRP A 1 65 ? 27.676 -8.547 -6.229 1.00 93.62 65 TRP A C 1
ATOM 487 O O . TRP A 1 65 ? 27.214 -7.527 -6.738 1.00 93.62 65 TRP A O 1
ATOM 497 N N . ARG A 1 66 ? 28.767 -8.543 -5.460 1.00 96.31 66 ARG A N 1
ATOM 498 C CA . ARG A 1 66 ? 29.434 -7.322 -4.994 1.00 96.31 66 ARG A CA 1
ATOM 499 C C . ARG A 1 66 ? 30.939 -7.348 -5.239 1.00 96.31 66 ARG A C 1
ATOM 501 O O . ARG A 1 66 ? 31.599 -8.351 -4.973 1.00 96.31 66 ARG A O 1
ATOM 508 N N . VAL A 1 67 ? 31.490 -6.228 -5.699 1.00 96.12 67 VAL A N 1
ATOM 509 C CA . VAL A 1 67 ? 32.936 -5.989 -5.819 1.00 96.12 67 VAL A CA 1
ATOM 510 C C . VAL A 1 67 ? 33.523 -5.786 -4.428 1.00 96.12 67 VAL A C 1
ATOM 512 O O . VAL A 1 67 ? 33.020 -4.963 -3.662 1.00 96.12 67 VAL A O 1
ATOM 515 N N . GLN A 1 68 ? 34.559 -6.559 -4.091 1.00 95.56 68 GLN A N 1
ATOM 516 C CA . GLN A 1 68 ? 35.165 -6.614 -2.752 1.00 95.56 68 GLN A CA 1
ATOM 517 C C . GLN A 1 68 ? 34.154 -6.897 -1.621 1.00 95.56 68 GLN A C 1
ATOM 519 O O . GLN A 1 68 ? 34.383 -6.531 -0.475 1.00 95.56 68 GLN A O 1
ATOM 524 N N . GLY A 1 69 ? 32.998 -7.495 -1.936 1.00 93.94 69 GLY A N 1
ATOM 525 C CA . GLY A 1 69 ? 31.897 -7.677 -0.982 1.00 93.94 69 GLY A CA 1
ATOM 526 C C . GLY A 1 69 ? 31.144 -6.403 -0.592 1.00 93.94 69 GLY A C 1
ATOM 527 O O . GLY A 1 69 ? 30.222 -6.477 0.213 1.00 93.94 69 GLY A O 1
ATOM 528 N N . ILE A 1 70 ? 31.481 -5.257 -1.188 1.00 93.56 70 ILE A N 1
ATOM 529 C CA . ILE A 1 70 ? 30.952 -3.943 -0.810 1.00 93.56 70 ILE A CA 1
ATOM 530 C C . ILE A 1 70 ? 29.916 -3.470 -1.837 1.00 93.56 70 ILE A C 1
ATOM 532 O O . ILE A 1 70 ? 28.722 -3.386 -1.536 1.00 93.56 70 ILE A O 1
ATOM 536 N N . LEU A 1 71 ? 30.346 -3.201 -3.074 1.00 93.50 71 LEU A N 1
ATOM 537 C CA . LEU A 1 71 ? 29.546 -2.465 -4.059 1.00 93.50 71 LEU A CA 1
ATOM 538 C C . LEU A 1 71 ? 28.878 -3.395 -5.081 1.00 93.50 71 LEU A C 1
ATOM 540 O O . LEU A 1 71 ? 29.545 -4.228 -5.685 1.00 93.50 71 LEU A O 1
ATOM 544 N N . ALA A 1 72 ? 27.571 -3.237 -5.311 1.00 94.44 72 ALA A N 1
ATOM 545 C CA . ALA A 1 72 ? 26.773 -4.110 -6.189 1.00 94.44 72 ALA A CA 1
ATOM 546 C C . ALA A 1 72 ? 26.916 -3.825 -7.704 1.00 94.44 72 ALA A C 1
ATOM 548 O O . ALA A 1 72 ? 26.265 -4.469 -8.527 1.00 94.44 72 ALA A O 1
ATOM 549 N N . MET A 1 73 ? 27.780 -2.880 -8.071 1.00 93.94 73 MET A N 1
ATOM 550 C CA . MET A 1 73 ? 28.097 -2.476 -9.441 1.00 93.94 73 MET A CA 1
ATOM 551 C C . MET A 1 73 ? 29.612 -2.458 -9.637 1.00 93.94 73 MET A C 1
ATOM 553 O O . MET A 1 73 ? 30.373 -2.265 -8.688 1.00 93.94 73 MET A O 1
ATOM 557 N N . SER A 1 74 ? 30.061 -2.697 -10.866 1.00 94.00 74 SER A N 1
ATOM 558 C CA . SER A 1 74 ? 31.487 -2.750 -11.198 1.00 94.00 74 SER A CA 1
ATOM 559 C C . SER A 1 74 ? 32.051 -1.418 -11.686 1.00 94.00 74 SER A C 1
ATOM 561 O O . SER A 1 74 ? 33.273 -1.265 -11.749 1.00 94.00 74 SER A O 1
ATOM 563 N N . ARG A 1 75 ? 31.185 -0.454 -12.011 1.00 94.56 75 ARG A N 1
ATOM 564 C CA . ARG A 1 75 ? 31.547 0.897 -12.446 1.00 94.56 75 ARG A CA 1
ATOM 565 C C . ARG A 1 75 ? 30.668 1.924 -11.746 1.00 94.56 75 ARG A C 1
ATOM 567 O O . ARG A 1 75 ? 29.490 1.660 -11.540 1.00 94.56 75 ARG A O 1
ATOM 574 N N . SER A 1 76 ? 31.240 3.065 -11.382 1.00 94.50 76 SER A N 1
ATOM 575 C CA . SER A 1 76 ? 30.520 4.172 -10.739 1.00 94.50 76 SER A CA 1
ATOM 576 C C . SER A 1 76 ? 31.318 5.473 -10.833 1.00 94.50 76 SER A C 1
ATOM 578 O O . SER A 1 76 ? 32.544 5.481 -11.002 1.00 94.50 76 SER A O 1
ATOM 580 N N . LEU A 1 77 ? 30.639 6.607 -10.687 1.00 88.06 77 LEU A N 1
ATOM 581 C CA . LEU A 1 77 ? 31.253 7.898 -10.377 1.00 88.06 77 LEU A CA 1
ATOM 582 C C . LEU A 1 77 ? 31.389 8.005 -8.846 1.00 88.06 77 LEU A C 1
ATOM 584 O O . LEU A 1 77 ? 30.503 7.571 -8.127 1.00 88.06 77 LEU A O 1
ATOM 588 N N . GLY A 1 78 ? 32.496 8.538 -8.314 1.00 90.12 78 GLY A N 1
ATOM 589 C CA . GLY A 1 78 ? 32.791 8.467 -6.866 1.00 90.12 78 GLY A CA 1
ATOM 590 C C . GLY A 1 78 ? 33.428 7.142 -6.408 1.00 90.12 78 GLY A C 1
ATOM 591 O O . GLY A 1 78 ? 34.286 6.627 -7.113 1.00 90.12 78 GLY A O 1
ATOM 592 N N . ASP A 1 79 ? 33.084 6.629 -5.222 1.00 91.19 79 ASP A N 1
ATOM 593 C CA . ASP A 1 79 ? 33.614 5.370 -4.638 1.00 91.19 79 ASP A CA 1
ATOM 594 C C . ASP A 1 79 ? 35.149 5.231 -4.621 1.00 91.19 79 ASP A C 1
ATOM 596 O O . ASP A 1 79 ? 35.713 4.159 -4.861 1.00 91.19 79 ASP A O 1
ATOM 600 N N . TYR A 1 80 ? 35.835 6.327 -4.286 1.00 90.00 80 TYR A N 1
ATOM 601 C CA . TYR A 1 80 ? 37.299 6.420 -4.255 1.00 90.00 80 TYR A CA 1
ATOM 602 C C . TYR A 1 80 ? 38.022 5.251 -3.566 1.00 90.00 80 TYR A C 1
ATOM 604 O O . TYR A 1 80 ? 38.996 4.773 -4.147 1.00 90.00 80 TYR A O 1
ATOM 612 N N . PRO A 1 81 ? 37.566 4.714 -2.412 1.00 92.62 81 PRO A N 1
ATOM 613 C CA . PRO A 1 81 ? 38.243 3.576 -1.788 1.00 92.62 81 PRO A CA 1
ATOM 614 C C . PRO A 1 81 ? 38.379 2.359 -2.716 1.00 92.62 81 PRO A C 1
ATOM 616 O O . PRO A 1 81 ? 39.408 1.691 -2.710 1.00 92.62 81 PRO A O 1
ATOM 619 N N . LEU A 1 82 ? 37.376 2.095 -3.561 1.00 93.00 82 LEU A N 1
ATOM 620 C CA . LEU A 1 82 ? 37.396 0.985 -4.518 1.00 93.00 82 LEU A CA 1
ATOM 621 C C . LEU A 1 82 ? 38.114 1.349 -5.827 1.00 93.00 82 LEU A C 1
ATOM 623 O O . LEU A 1 82 ? 38.696 0.475 -6.471 1.00 93.00 82 LEU A O 1
ATOM 627 N N . LYS A 1 83 ? 38.125 2.631 -6.208 1.00 90.31 83 LYS A N 1
ATOM 628 C CA . LYS A 1 83 ? 38.895 3.120 -7.366 1.00 90.31 83 LYS A CA 1
ATOM 629 C C . LYS A 1 83 ? 40.397 3.125 -7.122 1.00 90.31 83 LYS A C 1
ATOM 631 O O . LYS A 1 83 ? 41.148 2.804 -8.034 1.00 90.31 83 LYS A O 1
ATOM 636 N N . ASN A 1 84 ? 40.830 3.392 -5.891 1.00 90.00 84 ASN A N 1
ATOM 637 C CA . ASN A 1 84 ? 42.240 3.304 -5.501 1.00 90.00 84 ASN A CA 1
ATOM 638 C C . ASN A 1 84 ? 42.798 1.882 -5.681 1.00 90.00 84 ASN A C 1
ATOM 640 O O . ASN A 1 84 ? 43.984 1.708 -5.936 1.00 90.00 84 ASN A O 1
ATOM 644 N N . LEU A 1 85 ? 41.930 0.870 -5.591 1.00 90.81 85 LEU A N 1
ATOM 645 C CA . LEU A 1 85 ? 42.253 -0.533 -5.861 1.00 90.81 85 LEU A CA 1
ATOM 646 C C . LEU A 1 85 ? 42.055 -0.922 -7.338 1.00 90.81 85 LEU A C 1
ATOM 648 O O . LEU A 1 85 ? 42.266 -2.073 -7.702 1.00 90.81 85 LEU A O 1
ATOM 652 N N . ASN A 1 86 ? 41.601 0.005 -8.186 1.00 91.44 86 ASN A N 1
ATOM 653 C CA . ASN A 1 86 ? 41.287 -0.198 -9.604 1.00 91.44 86 ASN A CA 1
ATOM 654 C C . ASN A 1 86 ? 40.236 -1.299 -9.891 1.00 91.44 86 ASN A C 1
ATOM 656 O O . ASN A 1 86 ? 40.111 -1.802 -11.011 1.00 91.44 86 ASN A O 1
ATOM 660 N N . VAL A 1 87 ? 39.454 -1.690 -8.879 1.00 94.44 87 VAL A N 1
ATOM 661 C CA . VAL A 1 87 ? 38.405 -2.718 -9.007 1.00 94.44 87 VAL A CA 1
ATOM 662 C C . VAL A 1 87 ? 37.072 -2.118 -9.452 1.00 94.44 87 VAL A C 1
ATOM 664 O O . VAL A 1 87 ? 36.284 -2.788 -10.117 1.00 94.44 87 VAL A O 1
ATOM 667 N N . VAL A 1 88 ? 36.853 -0.830 -9.197 1.00 94.12 88 VAL A N 1
ATOM 668 C CA . VAL A 1 88 ? 35.743 -0.036 -9.741 1.00 94.12 88 VAL A CA 1
ATOM 669 C C . VAL A 1 88 ? 36.328 1.070 -10.613 1.00 94.12 88 VAL A C 1
ATOM 671 O O . VAL A 1 88 ? 37.354 1.640 -10.255 1.00 94.12 88 VAL A O 1
ATOM 674 N N . VAL A 1 89 ? 35.704 1.364 -11.755 1.00 92.12 89 VAL A N 1
ATOM 675 C CA . VAL A 1 89 ? 36.173 2.403 -12.693 1.00 92.12 89 VAL A CA 1
ATOM 676 C C . VAL A 1 89 ? 35.042 3.368 -13.066 1.00 92.12 89 VAL A C 1
ATOM 678 O O . VAL A 1 89 ? 33.879 2.963 -13.034 1.00 92.12 89 VAL A O 1
ATOM 681 N N . PRO A 1 90 ? 35.351 4.636 -13.397 1.00 90.44 90 PRO A N 1
ATOM 682 C CA . PRO A 1 90 ? 34.365 5.603 -13.876 1.00 90.44 90 PRO A CA 1
ATOM 683 C C . PRO A 1 90 ? 34.124 5.538 -15.391 1.00 90.44 90 PRO A C 1
ATOM 685 O O . PRO A 1 90 ? 33.326 6.321 -15.894 1.00 90.44 90 PRO A O 1
ATOM 688 N N . ASP A 1 91 ? 34.823 4.662 -16.114 1.00 89.12 91 ASP A N 1
ATOM 689 C CA . ASP A 1 91 ? 34.828 4.671 -17.577 1.00 89.12 91 ASP A CA 1
ATOM 690 C C . ASP A 1 91 ? 33.461 4.254 -18.144 1.00 89.12 91 ASP A C 1
ATOM 692 O O . ASP A 1 91 ? 32.994 3.145 -17.838 1.00 89.12 91 ASP A 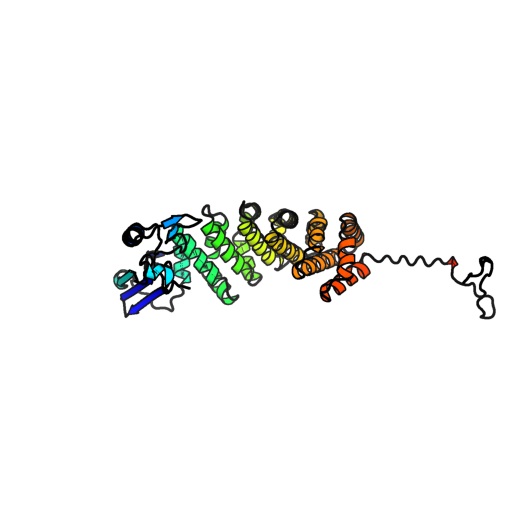O 1
ATOM 696 N N . PRO A 1 92 ? 32.812 5.095 -18.969 1.00 86.06 92 PRO A N 1
ATOM 697 C CA . PRO A 1 92 ? 31.539 4.746 -19.573 1.00 86.06 92 PRO A CA 1
ATOM 698 C C . PRO A 1 92 ? 31.702 3.717 -20.686 1.00 86.06 92 PRO A C 1
ATOM 700 O O . PRO A 1 92 ? 32.662 3.756 -21.456 1.00 86.06 92 PRO A O 1
ATOM 703 N N . ASP A 1 93 ? 30.715 2.835 -20.821 1.00 87.62 93 ASP A N 1
ATOM 704 C CA . ASP A 1 93 ? 30.456 2.205 -22.114 1.00 87.62 93 ASP A CA 1
ATOM 705 C C . ASP A 1 93 ? 29.638 3.214 -22.950 1.00 87.62 93 ASP A C 1
ATOM 707 O O . ASP A 1 93 ? 28.643 3.761 -22.466 1.00 87.62 93 ASP A O 1
ATOM 711 N N . ILE A 1 94 ? 30.096 3.501 -24.174 1.00 85.94 94 ILE A N 1
ATOM 712 C CA . ILE A 1 94 ? 29.461 4.444 -25.107 1.00 85.94 94 ILE A CA 1
ATOM 713 C C . ILE A 1 94 ? 28.904 3.657 -26.291 1.00 85.94 94 ILE A C 1
ATOM 715 O O . ILE A 1 94 ? 29.626 2.878 -26.916 1.00 85.94 94 ILE A O 1
ATOM 719 N N . MET A 1 95 ? 27.627 3.864 -26.595 1.00 86.19 95 MET A N 1
ATOM 720 C CA . MET A 1 95 ? 26.924 3.254 -27.720 1.00 86.19 95 MET A CA 1
ATOM 721 C C . MET A 1 95 ? 26.319 4.356 -28.594 1.00 86.19 95 MET A C 1
ATOM 723 O O . MET A 1 95 ? 25.739 5.301 -28.067 1.00 86.19 95 MET A O 1
ATOM 727 N N . SER A 1 96 ? 26.443 4.230 -29.915 1.00 85.19 96 SER A N 1
ATOM 728 C CA . SER A 1 96 ? 25.847 5.156 -30.886 1.00 85.19 96 SER A CA 1
ATOM 729 C C . SER A 1 96 ? 24.795 4.439 -31.722 1.00 85.19 96 SER A C 1
ATOM 731 O O . SER A 1 96 ? 25.021 3.323 -32.196 1.00 85.19 96 SER A O 1
ATOM 733 N N . PHE A 1 97 ? 23.657 5.096 -31.926 1.00 85.19 97 PHE A N 1
ATOM 734 C CA . PHE A 1 97 ? 22.507 4.565 -32.647 1.00 85.19 97 PHE A CA 1
ATOM 735 C C . PHE A 1 97 ? 22.076 5.549 -33.741 1.00 85.19 97 PHE A C 1
ATOM 737 O O . PHE A 1 97 ? 21.807 6.716 -33.465 1.00 85.19 97 PHE A O 1
ATOM 744 N N . ASP A 1 98 ? 21.979 5.071 -34.985 1.00 85.38 98 ASP A N 1
ATOM 745 C CA . ASP A 1 98 ? 21.422 5.836 -36.108 1.00 85.38 98 ASP A CA 1
ATOM 746 C C . ASP A 1 98 ? 19.898 5.703 -36.111 1.00 85.38 98 ASP A C 1
ATOM 748 O O . ASP A 1 98 ? 19.346 4.650 -36.440 1.00 85.38 98 ASP A O 1
ATOM 752 N N . LEU A 1 99 ? 19.213 6.788 -35.762 1.00 80.12 99 LEU A N 1
ATOM 753 C CA . LEU A 1 99 ? 17.764 6.812 -35.649 1.00 80.12 99 LEU A CA 1
ATOM 754 C C . LEU A 1 99 ? 17.049 6.703 -37.001 1.00 80.12 99 LEU A C 1
ATOM 756 O O . LEU A 1 99 ? 15.881 6.342 -36.994 1.00 80.12 99 LEU A O 1
ATOM 760 N N . ASN A 1 100 ? 17.687 6.933 -38.160 1.00 75.19 100 ASN A N 1
ATOM 761 C CA . ASN A 1 100 ? 17.018 6.674 -39.452 1.00 75.19 100 ASN A CA 1
ATOM 762 C C . ASN A 1 100 ? 16.805 5.185 -39.690 1.00 75.19 100 ASN A C 1
ATOM 764 O O . ASN A 1 100 ? 15.820 4.786 -40.302 1.00 75.19 100 ASN A O 1
ATOM 768 N N . LYS A 1 101 ? 17.733 4.362 -39.200 1.00 68.75 101 LYS A N 1
ATOM 769 C CA . LYS A 1 101 ? 17.590 2.907 -39.254 1.00 68.75 101 LYS A CA 1
ATOM 770 C C . LYS A 1 101 ? 16.531 2.406 -38.271 1.00 68.75 101 LYS A C 1
ATOM 772 O O . LYS A 1 101 ? 16.138 1.252 -38.364 1.00 68.75 101 LYS A O 1
ATOM 777 N N . LEU A 1 102 ? 16.089 3.266 -37.349 1.00 63.19 102 LEU A N 1
ATOM 778 C CA . LEU A 1 102 ? 15.183 2.941 -36.247 1.00 63.19 102 LEU A CA 1
ATOM 779 C C . LEU A 1 102 ? 13.836 3.692 -36.313 1.00 63.19 102 LEU A C 1
ATOM 781 O O . LEU A 1 102 ? 12.917 3.347 -35.576 1.00 63.19 102 LEU A O 1
ATOM 785 N N . GLN A 1 103 ? 13.683 4.710 -37.170 1.00 55.06 103 GLN A N 1
ATOM 786 C CA . GLN A 1 103 ? 12.462 5.513 -37.296 1.00 55.06 103 GLN A CA 1
ATOM 787 C C . GLN A 1 103 ? 12.138 5.880 -38.753 1.00 55.06 103 GLN A C 1
ATOM 789 O O . GLN A 1 103 ? 12.790 6.732 -39.357 1.00 55.06 103 GLN A O 1
ATOM 794 N N . GLU A 1 104 ? 11.006 5.377 -39.254 1.00 44.53 104 GLU A N 1
ATOM 795 C CA . GLU A 1 104 ? 10.178 6.127 -40.202 1.00 44.53 104 GLU A CA 1
ATOM 796 C C . GLU A 1 104 ? 9.134 6.944 -39.417 1.00 44.53 104 GLU A C 1
ATOM 798 O O . GLU A 1 104 ? 8.171 6.396 -38.895 1.00 44.53 104 GLU A O 1
ATOM 803 N N . ARG A 1 105 ? 9.382 8.262 -39.340 1.00 45.81 105 ARG A N 1
ATOM 804 C CA . ARG A 1 105 ? 8.492 9.402 -39.005 1.00 45.81 105 ARG A CA 1
ATOM 805 C C . ARG A 1 105 ? 7.588 9.339 -37.756 1.00 45.81 105 ARG A C 1
ATOM 807 O O . ARG A 1 105 ? 6.569 8.668 -37.722 1.00 45.81 105 ARG A O 1
ATOM 814 N N . GLY A 1 106 ? 7.837 10.283 -36.843 1.00 43.09 106 GLY A N 1
ATOM 815 C CA . GLY A 1 106 ? 6.851 10.790 -35.882 1.00 43.09 106 GLY A CA 1
ATOM 816 C C . GLY A 1 106 ? 7.430 11.901 -35.002 1.00 43.09 106 GLY A C 1
ATOM 817 O O . GLY A 1 106 ? 8.154 11.622 -34.050 1.00 43.09 106 GLY A O 1
ATOM 818 N N . SER A 1 107 ? 7.144 13.160 -35.347 1.00 44.22 107 SER A N 1
ATOM 819 C CA . SER A 1 107 ? 7.496 14.354 -34.566 1.00 44.22 107 SER A CA 1
ATOM 820 C C . SER A 1 107 ? 6.282 14.794 -33.750 1.00 44.22 107 SER A C 1
ATOM 822 O O . SER A 1 107 ? 5.286 15.251 -34.304 1.00 44.22 107 SER A O 1
ATOM 824 N N . GLY A 1 108 ? 6.371 14.635 -32.437 1.00 37.81 108 GLY A N 1
ATOM 825 C CA . GLY A 1 108 ? 5.420 15.105 -31.433 1.00 37.81 108 GLY A CA 1
ATOM 826 C C . GLY A 1 108 ? 6.079 14.925 -30.069 1.00 37.81 108 GLY A C 1
ATOM 827 O O . GLY A 1 108 ? 6.903 14.022 -29.926 1.00 37.81 108 GLY A O 1
ATOM 828 N N . ARG A 1 109 ? 5.812 15.809 -29.096 1.00 39.19 109 ARG A N 1
ATOM 829 C CA . ARG A 1 109 ? 6.409 15.747 -27.745 1.00 39.19 109 ARG A CA 1
ATOM 830 C C . ARG A 1 109 ? 6.335 14.309 -27.220 1.00 39.19 109 ARG A C 1
ATOM 832 O O . ARG A 1 109 ? 5.242 13.776 -27.050 1.00 39.19 109 ARG A O 1
ATOM 839 N N . LYS A 1 110 ? 7.492 13.666 -27.047 1.00 48.06 110 LYS A N 1
ATOM 840 C CA . LYS A 1 110 ? 7.572 12.221 -26.815 1.00 48.06 110 LYS A CA 1
ATOM 841 C C . LYS A 1 110 ? 7.253 11.922 -25.352 1.00 48.06 110 LYS A C 1
ATOM 843 O O . LYS A 1 110 ? 8.128 11.988 -24.497 1.00 48.06 110 LYS A O 1
ATOM 848 N N . ASN A 1 111 ? 5.982 11.638 -25.081 1.00 63.00 111 ASN A N 1
ATOM 849 C CA . ASN A 1 111 ? 5.557 10.961 -23.862 1.00 63.00 111 ASN A CA 1
ATOM 850 C C . ASN A 1 111 ? 6.205 9.560 -23.849 1.00 63.00 111 ASN A C 1
ATOM 852 O O . ASN A 1 111 ? 6.241 8.902 -24.888 1.00 63.00 111 ASN A O 1
ATOM 856 N N . ILE A 1 112 ? 6.761 9.126 -22.714 1.00 77.00 112 ILE A N 1
ATOM 857 C CA . ILE A 1 112 ? 7.360 7.789 -22.565 1.00 77.00 112 ILE A CA 1
ATOM 858 C C . ILE A 1 112 ? 6.288 6.697 -22.434 1.00 77.00 112 ILE A C 1
ATOM 860 O O . ILE A 1 112 ? 6.565 5.529 -22.683 1.00 77.00 112 ILE A O 1
ATOM 864 N N . LEU A 1 113 ? 5.050 7.067 -22.093 1.00 77.12 113 LEU A N 1
ATOM 865 C CA . LEU A 1 113 ? 3.965 6.122 -21.835 1.00 77.12 113 LEU A CA 1
ATOM 866 C C . LEU A 1 113 ? 3.666 5.173 -23.007 1.00 77.12 113 LEU A C 1
ATOM 868 O O . LEU A 1 113 ? 3.622 3.977 -22.750 1.00 77.12 113 LEU A O 1
ATOM 872 N N . PRO A 1 114 ? 3.578 5.611 -24.282 1.00 78.31 114 PRO A N 1
ATOM 873 C CA . PRO A 1 114 ? 3.418 4.684 -25.404 1.00 78.31 114 PRO A CA 1
ATOM 874 C C . PRO A 1 114 ? 4.517 3.619 -25.481 1.00 78.31 114 PRO A C 1
ATOM 876 O O . PRO A 1 114 ? 4.231 2.479 -25.822 1.00 78.31 114 PRO A O 1
ATOM 879 N N . ALA A 1 115 ? 5.759 3.969 -25.130 1.00 77.56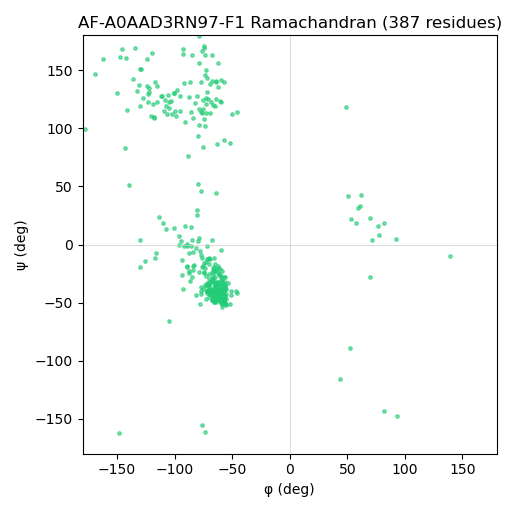 115 ALA A N 1
ATOM 880 C CA . ALA A 1 115 ? 6.851 3.005 -25.066 1.00 77.56 115 ALA A CA 1
ATOM 881 C C . ALA A 1 115 ? 6.635 1.999 -23.928 1.00 77.56 115 ALA A C 1
ATOM 883 O O . ALA A 1 115 ? 6.714 0.794 -24.146 1.00 77.56 115 ALA A O 1
ATOM 884 N N . LEU A 1 116 ? 6.306 2.479 -22.725 1.00 84.94 116 LEU A N 1
ATOM 885 C CA . LEU A 1 116 ? 6.027 1.611 -21.575 1.00 84.94 116 LEU A CA 1
ATOM 886 C C . LEU A 1 116 ? 4.829 0.684 -21.830 1.00 84.94 116 LEU A C 1
ATOM 888 O O . LEU A 1 116 ? 4.881 -0.480 -21.438 1.00 84.94 116 LEU A O 1
ATOM 892 N N . CYS A 1 117 ? 3.804 1.159 -22.547 1.00 82.62 117 CYS A N 1
ATOM 893 C CA . CYS A 1 117 ? 2.644 0.359 -22.940 1.00 82.62 117 CYS A CA 1
ATOM 894 C C . CYS A 1 117 ? 3.004 -0.826 -23.831 1.00 82.62 117 CYS A C 1
ATOM 896 O O . CYS A 1 117 ? 2.255 -1.795 -23.817 1.00 82.62 117 CYS A O 1
ATOM 898 N N . VAL A 1 118 ? 4.110 -0.778 -24.583 1.00 83.94 118 VAL A N 1
ATOM 899 C CA . VAL A 1 118 ? 4.567 -1.963 -25.321 1.00 83.94 118 VAL A CA 1
ATOM 900 C C . VAL A 1 118 ? 5.573 -2.786 -24.524 1.00 83.94 118 VAL A C 1
ATOM 902 O O . VAL A 1 118 ? 5.524 -4.016 -24.527 1.00 83.94 118 VAL A O 1
ATOM 905 N N . LEU A 1 119 ? 6.467 -2.125 -23.784 1.00 86.12 119 LEU A N 1
ATOM 906 C CA . LEU A 1 119 ? 7.476 -2.812 -22.978 1.00 86.12 119 LEU A CA 1
ATOM 907 C C . LEU A 1 119 ? 6.866 -3.674 -21.862 1.00 86.12 119 LEU A C 1
ATOM 909 O O . LEU A 1 119 ? 7.487 -4.651 -21.442 1.00 86.12 119 LEU A O 1
ATOM 913 N N . ILE A 1 120 ? 5.646 -3.370 -21.410 1.00 90.56 120 ILE A N 1
ATOM 914 C CA . ILE A 1 120 ? 4.944 -4.163 -20.391 1.00 90.56 120 ILE A CA 1
ATOM 915 C C . ILE A 1 120 ? 4.587 -5.580 -20.874 1.00 90.56 120 ILE A C 1
ATOM 917 O O . ILE A 1 120 ? 4.372 -6.470 -20.056 1.00 90.56 120 ILE A O 1
ATOM 921 N N . HIS A 1 121 ? 4.570 -5.825 -22.189 1.00 88.81 121 HIS A N 1
ATOM 922 C CA . HIS A 1 121 ? 4.348 -7.156 -22.770 1.00 88.81 121 HIS A CA 1
ATOM 923 C C . HIS A 1 121 ? 5.652 -7.898 -23.088 1.00 88.81 121 HIS A C 1
ATOM 925 O O . HIS A 1 121 ? 5.622 -8.992 -23.656 1.00 88.81 121 HIS A O 1
ATOM 931 N N . HIS A 1 122 ? 6.808 -7.317 -22.757 1.00 87.50 122 HIS A N 1
ATOM 932 C CA . HIS A 1 122 ? 8.100 -7.898 -23.092 1.00 87.50 122 HIS A CA 1
ATOM 933 C C . HIS A 1 122 ? 8.378 -9.178 -22.282 1.00 87.50 122 HIS A C 1
ATOM 935 O O . HIS A 1 122 ? 8.140 -9.244 -21.078 1.00 87.50 122 HIS A O 1
ATOM 941 N N . THR A 1 123 ? 8.927 -10.207 -22.936 1.00 88.75 123 THR A N 1
ATOM 942 C CA . THR A 1 123 ? 9.167 -11.530 -22.323 1.00 88.75 123 THR A CA 1
ATOM 943 C C . THR A 1 123 ? 10.414 -11.582 -21.437 1.00 88.75 123 THR A C 1
ATOM 945 O O . THR A 1 123 ? 10.513 -12.429 -20.549 1.00 88.75 123 THR A O 1
ATOM 948 N N . ASP A 1 124 ? 11.380 -10.686 -21.659 1.00 89.12 124 ASP A N 1
ATOM 949 C CA . ASP A 1 124 ? 12.528 -10.515 -20.761 1.00 89.12 124 ASP A CA 1
ATOM 950 C C . ASP A 1 124 ? 12.083 -9.897 -19.431 1.00 89.12 124 ASP A C 1
ATOM 952 O O . ASP A 1 124 ? 11.701 -8.727 -19.359 1.00 89.12 124 ASP A O 1
ATOM 956 N N . VAL A 1 125 ? 12.202 -10.692 -18.369 1.00 92.31 125 VAL A N 1
ATOM 957 C CA . VAL A 1 125 ? 11.821 -10.326 -17.002 1.00 92.31 125 VAL A CA 1
ATOM 958 C C . VAL A 1 125 ? 12.558 -9.084 -16.501 1.00 92.31 125 VAL A C 1
ATOM 960 O O . VAL A 1 125 ? 11.983 -8.307 -15.749 1.00 92.31 125 VAL A O 1
ATOM 963 N N . SER A 1 126 ? 13.809 -8.851 -16.904 1.00 88.44 126 SER A N 1
ATOM 964 C CA . SER A 1 126 ? 14.546 -7.653 -16.481 1.00 88.44 126 SER A CA 1
ATOM 965 C C . SER A 1 126 ? 13.949 -6.395 -17.102 1.00 88.44 126 SER A C 1
ATOM 967 O O . SER A 1 126 ? 13.777 -5.401 -16.405 1.00 88.44 126 SER A O 1
ATOM 969 N N . ILE A 1 127 ? 13.599 -6.451 -18.391 1.00 84.38 127 ILE A N 1
ATOM 970 C CA . ILE A 1 127 ? 12.931 -5.339 -19.082 1.00 84.38 127 ILE A CA 1
ATOM 971 C C . ILE A 1 127 ? 11.548 -5.104 -18.479 1.00 84.38 127 ILE A C 1
ATOM 973 O O . ILE A 1 127 ? 11.186 -3.956 -18.226 1.00 84.38 127 ILE A O 1
ATOM 977 N N . LEU A 1 128 ? 10.807 -6.173 -18.183 1.00 91.81 128 LEU A N 1
ATOM 978 C CA . LEU A 1 128 ? 9.505 -6.069 -17.534 1.00 91.81 128 LEU A CA 1
ATOM 979 C C . LEU A 1 128 ? 9.612 -5.423 -16.144 1.00 91.81 128 LEU A C 1
ATOM 981 O O . LEU A 1 128 ? 8.876 -4.488 -15.851 1.00 91.81 128 LEU A O 1
ATOM 985 N N . VAL A 1 129 ? 10.565 -5.858 -15.310 1.00 92.12 129 VAL A N 1
ATOM 986 C CA . VAL A 1 129 ? 10.827 -5.250 -13.993 1.00 92.12 129 VAL A CA 1
ATOM 987 C C . VAL A 1 129 ? 11.112 -3.754 -14.130 1.00 92.12 129 VAL A C 1
ATOM 989 O O . VAL A 1 129 ? 10.474 -2.959 -13.444 1.00 92.12 129 VAL A O 1
ATOM 992 N N . ASP A 1 130 ? 12.028 -3.360 -15.018 1.00 89.00 130 ASP A N 1
ATOM 993 C CA . ASP A 1 130 ? 12.410 -1.952 -15.195 1.00 89.00 130 ASP A CA 1
ATOM 994 C C . ASP A 1 130 ? 11.246 -1.106 -15.738 1.00 89.00 130 ASP A C 1
ATOM 996 O O . ASP A 1 130 ? 11.051 0.035 -15.318 1.00 89.00 130 ASP A O 1
ATOM 1000 N N . THR A 1 131 ? 10.429 -1.683 -16.622 1.00 90.69 131 THR A N 1
ATOM 1001 C CA . THR A 1 131 ? 9.225 -1.040 -17.170 1.00 90.69 131 THR A CA 1
ATOM 1002 C C . THR A 1 131 ? 8.204 -0.770 -16.075 1.00 90.69 131 THR A C 1
ATOM 1004 O O . THR A 1 131 ? 7.694 0.343 -15.958 1.00 90.69 131 THR A O 1
ATOM 1007 N N . VAL A 1 132 ? 7.927 -1.766 -15.234 1.00 95.62 132 VAL A N 1
ATOM 1008 C CA . VAL A 1 132 ? 6.952 -1.631 -14.149 1.00 95.62 132 VAL A CA 1
ATOM 1009 C C . VAL A 1 132 ? 7.468 -0.690 -13.055 1.00 95.62 132 VAL A C 1
ATOM 1011 O O . VAL A 1 132 ? 6.695 0.101 -12.520 1.00 95.62 132 VAL A O 1
ATOM 1014 N N . TRP A 1 133 ? 8.777 -0.679 -12.774 1.00 95.12 133 TRP A N 1
ATOM 1015 C CA . TRP A 1 133 ? 9.373 0.339 -11.901 1.00 95.12 133 TRP A CA 1
ATOM 1016 C C . TRP A 1 133 ? 9.229 1.747 -12.474 1.00 95.12 133 TRP A C 1
ATOM 1018 O O . TRP A 1 133 ? 8.842 2.654 -11.738 1.00 95.12 133 TRP A O 1
ATOM 1028 N N . ALA A 1 134 ? 9.470 1.939 -13.773 1.00 88.38 134 ALA A N 1
ATOM 1029 C CA . ALA A 1 134 ? 9.262 3.232 -14.418 1.00 88.38 134 ALA A CA 1
ATOM 1030 C C . ALA A 1 134 ? 7.808 3.706 -14.273 1.00 88.38 134 ALA A C 1
ATOM 1032 O O . ALA A 1 134 ? 7.582 4.869 -13.945 1.00 88.38 134 ALA A O 1
ATOM 1033 N N . LEU A 1 135 ? 6.833 2.804 -14.430 1.00 91.94 135 LEU A N 1
ATOM 1034 C CA . LEU A 1 135 ? 5.424 3.112 -14.170 1.00 91.94 135 LEU A CA 1
ATOM 1035 C C . LEU A 1 135 ? 5.184 3.492 -12.714 1.00 91.94 135 LEU A C 1
ATOM 1037 O O . LEU A 1 135 ? 4.530 4.500 -12.470 1.00 91.94 135 LEU A O 1
ATOM 1041 N N . SER A 1 136 ? 5.772 2.761 -11.763 1.00 94.94 136 SER A N 1
ATOM 1042 C CA . SER A 1 136 ? 5.629 3.084 -10.342 1.00 94.94 136 SER A CA 1
ATOM 1043 C C . SER A 1 136 ? 6.099 4.505 -10.021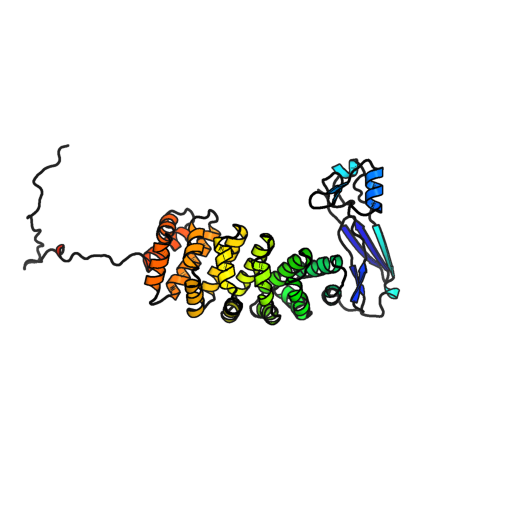 1.00 94.94 136 SER A C 1
ATOM 1045 O O . SER A 1 136 ? 5.411 5.220 -9.297 1.00 94.94 136 SER A O 1
ATOM 1047 N N . TYR A 1 137 ? 7.196 4.959 -10.637 1.00 88.94 137 TYR A N 1
ATOM 1048 C CA . TYR A 1 137 ? 7.712 6.319 -10.467 1.00 88.94 137 TYR A CA 1
ATOM 1049 C C . TYR A 1 137 ? 6.848 7.376 -11.157 1.00 88.94 137 TYR A C 1
ATOM 1051 O O . TYR A 1 137 ? 6.743 8.489 -10.657 1.00 88.94 137 TYR A O 1
ATOM 1059 N N . LEU A 1 138 ? 6.220 7.046 -12.289 1.00 85.50 138 LEU A N 1
ATOM 1060 C CA . LEU A 1 138 ? 5.265 7.947 -12.941 1.00 85.50 138 LEU A CA 1
ATOM 1061 C C . LEU A 1 138 ? 3.982 8.104 -12.120 1.00 85.50 138 LEU A C 1
ATOM 1063 O O . LEU A 1 138 ? 3.380 9.171 -12.145 1.00 85.50 138 LEU A O 1
ATOM 1067 N N . THR A 1 139 ? 3.579 7.059 -11.396 1.00 91.25 139 THR A N 1
ATOM 1068 C CA . THR A 1 139 ? 2.407 7.082 -10.510 1.00 91.25 139 THR A CA 1
ATOM 1069 C C . THR A 1 139 ? 2.702 7.644 -9.116 1.00 91.25 139 THR A C 1
ATOM 1071 O O . THR A 1 139 ? 1.771 8.040 -8.435 1.00 91.25 139 THR A O 1
ATOM 1074 N N . ASP A 1 140 ? 3.971 7.712 -8.689 1.00 89.31 140 ASP A N 1
ATOM 1075 C CA . ASP A 1 140 ? 4.407 8.294 -7.401 1.00 89.31 140 ASP A CA 1
ATOM 1076 C C . ASP A 1 140 ? 4.463 9.834 -7.464 1.00 89.31 140 ASP A C 1
ATOM 1078 O O . ASP A 1 140 ? 5.496 10.470 -7.244 1.00 89.31 140 ASP A O 1
ATOM 1082 N N . ALA A 1 141 ? 3.366 10.436 -7.912 1.00 79.94 141 ALA A N 1
ATOM 1083 C CA . ALA A 1 141 ? 3.255 11.859 -8.202 1.00 79.94 141 ALA A CA 1
ATOM 1084 C C . ALA A 1 141 ? 1.820 12.344 -7.926 1.00 79.94 141 ALA A C 1
ATOM 1086 O O . ALA A 1 141 ? 1.068 11.705 -7.197 1.00 79.94 141 ALA A O 1
ATOM 1087 N N . GLY A 1 142 ? 1.436 13.505 -8.459 1.00 83.12 142 GLY A N 1
ATOM 1088 C CA . GLY A 1 142 ? 0.085 14.033 -8.281 1.00 83.12 142 GLY A CA 1
ATOM 1089 C C . GLY A 1 142 ? -0.963 13.307 -9.130 1.00 83.12 142 GLY A C 1
ATOM 1090 O O . GLY A 1 142 ? -0.650 12.579 -10.076 1.00 83.12 142 GLY A O 1
ATOM 1091 N N . ASN A 1 143 ? -2.236 13.591 -8.843 1.00 88.75 143 ASN A N 1
ATOM 1092 C CA . ASN A 1 143 ? -3.382 12.994 -9.539 1.00 88.75 143 ASN A CA 1
ATOM 1093 C C . ASN A 1 143 ? -3.341 13.205 -11.065 1.00 88.75 143 ASN A C 1
ATOM 1095 O O . ASN A 1 143 ? -3.843 12.365 -11.805 1.00 88.75 143 ASN A O 1
ATOM 1099 N N . GLU A 1 144 ? -2.714 14.280 -11.562 1.00 85.44 144 GLU A N 1
ATOM 1100 C CA . GLU A 1 144 ? -2.521 14.503 -13.004 1.00 85.44 144 GLU A CA 1
ATOM 1101 C C . GLU A 1 144 ? -1.618 13.438 -13.645 1.00 85.44 144 GLU A C 1
ATOM 1103 O O . GLU A 1 144 ? -1.897 12.959 -14.744 1.00 85.44 144 GLU A O 1
ATOM 1108 N N . GLN A 1 145 ? -0.535 13.043 -12.971 1.00 84.94 145 GLN A N 1
ATOM 1109 C CA . GLN A 1 145 ? 0.376 12.017 -13.475 1.00 84.94 145 GLN A CA 1
ATOM 1110 C C . GLN A 1 145 ? -0.255 10.628 -13.412 1.00 84.94 145 GLN A C 1
ATOM 1112 O O . GLN A 1 145 ? -0.138 9.869 -14.377 1.00 84.94 145 GLN A O 1
ATOM 1117 N N . ILE A 1 146 ? -0.990 10.339 -12.335 1.00 91.50 146 ILE A N 1
ATOM 1118 C CA . ILE A 1 146 ? -1.817 9.132 -12.232 1.00 91.50 146 ILE A CA 1
ATOM 1119 C C . ILE A 1 146 ? -2.800 9.077 -13.410 1.00 91.50 146 ILE A C 1
ATOM 1121 O O . ILE A 1 146 ? -2.875 8.056 -14.098 1.00 91.50 146 ILE A O 1
ATOM 1125 N N . GLN A 1 147 ? -3.475 10.191 -13.719 1.00 91.19 147 GLN A N 1
ATOM 1126 C CA . GLN A 1 147 ? -4.412 10.256 -14.839 1.00 91.19 147 GLN A CA 1
ATOM 1127 C C . GLN A 1 147 ? -3.728 9.998 -16.185 1.00 91.19 147 GLN A C 1
ATOM 1129 O O . GLN A 1 147 ? -4.250 9.234 -16.988 1.00 91.19 147 GLN A O 1
ATOM 1134 N N . MET A 1 148 ? -2.531 10.547 -16.422 1.00 85.06 148 MET A N 1
ATOM 1135 C CA . MET A 1 148 ? -1.780 10.260 -17.652 1.00 85.06 148 MET A CA 1
ATOM 1136 C C . MET A 1 148 ? -1.461 8.766 -17.812 1.00 85.06 148 MET A C 1
ATOM 1138 O O . MET A 1 148 ? -1.520 8.239 -18.925 1.00 85.06 148 MET A O 1
ATOM 1142 N N . VAL A 1 149 ? -1.116 8.077 -16.719 1.00 89.44 149 VAL A N 1
ATOM 1143 C CA . VAL A 1 149 ? -0.864 6.628 -16.729 1.00 89.44 149 VAL A CA 1
ATOM 1144 C C . VAL A 1 149 ? -2.158 5.864 -17.012 1.00 89.44 149 VAL A C 1
ATOM 1146 O O . VAL A 1 149 ? -2.154 4.959 -17.847 1.00 89.44 149 VAL A O 1
ATOM 1149 N N . ILE A 1 150 ? -3.273 6.251 -16.393 1.00 92.69 150 ILE A N 1
ATOM 1150 C CA . ILE A 1 150 ? -4.596 5.669 -16.661 1.00 92.69 150 ILE A CA 1
ATOM 1151 C C . ILE A 1 150 ? -4.988 5.845 -18.135 1.00 92.69 150 ILE A C 1
ATOM 1153 O O . ILE A 1 150 ? -5.286 4.858 -18.811 1.00 92.69 150 ILE A O 1
ATOM 1157 N N . ASP A 1 151 ? -4.902 7.069 -18.656 1.00 87.62 151 ASP A N 1
ATOM 1158 C CA . ASP A 1 151 ? -5.285 7.430 -20.027 1.00 87.62 151 ASP A CA 1
ATOM 1159 C C . ASP A 1 151 ? -4.419 6.728 -21.085 1.00 87.62 151 ASP A C 1
ATOM 1161 O O . ASP A 1 151 ? -4.839 6.558 -22.231 1.00 87.62 151 ASP A O 1
ATOM 1165 N N . SER A 1 152 ? -3.216 6.274 -20.712 1.00 86.31 152 SER A N 1
ATOM 1166 C CA . SER A 1 152 ? -2.361 5.464 -21.589 1.00 86.31 152 SER A CA 1
ATOM 1167 C C . SER A 1 152 ? -2.900 4.050 -21.849 1.00 86.31 152 SER A C 1
ATOM 1169 O O . SER A 1 152 ? -2.394 3.358 -22.735 1.00 86.31 152 SER A O 1
ATOM 1171 N N . GLY A 1 153 ? -3.912 3.613 -21.091 1.00 90.38 153 GLY A N 1
ATOM 1172 C CA . GLY A 1 153 ? -4.525 2.290 -21.213 1.00 90.38 153 GLY A CA 1
ATOM 1173 C C . GLY A 1 153 ? -3.693 1.159 -20.607 1.00 90.38 153 GLY A C 1
ATOM 1174 O O . GLY A 1 153 ? -3.942 -0.006 -20.907 1.00 90.38 153 GLY A O 1
ATOM 1175 N N . ILE A 1 154 ? -2.699 1.470 -19.768 1.00 93.62 154 ILE A N 1
ATOM 1176 C CA . ILE A 1 154 ? -1.757 0.466 -19.258 1.00 93.62 154 ILE A CA 1
ATOM 1177 C C . ILE A 1 154 ? -2.264 -0.313 -18.037 1.00 93.62 154 ILE A C 1
ATOM 1179 O O . ILE A 1 154 ? -1.797 -1.422 -17.784 1.00 93.62 154 ILE A O 1
ATOM 1183 N N . VAL A 1 155 ? -3.234 0.226 -17.289 1.00 96.75 155 VAL A N 1
ATOM 1184 C CA . VAL A 1 155 ? -3.739 -0.382 -16.040 1.00 96.75 155 VAL A CA 1
ATOM 1185 C C . VAL A 1 155 ? -4.237 -1.828 -16.228 1.00 96.75 155 VAL A C 1
ATOM 1187 O O . VAL A 1 155 ? -3.806 -2.684 -15.453 1.00 96.75 155 VAL A O 1
ATOM 1190 N N . PRO A 1 156 ? -5.012 -2.173 -17.281 1.00 97.38 156 PRO A N 1
ATOM 1191 C CA . PRO A 1 156 ? -5.430 -3.557 -17.540 1.00 97.38 156 PRO A CA 1
ATOM 1192 C C . PRO A 1 156 ? -4.275 -4.535 -17.807 1.00 97.38 156 PRO A C 1
ATOM 1194 O O . PRO A 1 156 ? -4.449 -5.744 -17.685 1.00 97.38 156 PRO A O 1
ATOM 1197 N N . HIS A 1 157 ? -3.097 -4.035 -18.188 1.00 96.19 157 HIS A N 1
ATOM 1198 C CA . HIS A 1 157 ? -1.889 -4.842 -18.384 1.00 96.19 157 HIS A CA 1
ATOM 1199 C C . HIS A 1 157 ? -1.008 -4.887 -17.135 1.00 96.19 157 HIS A C 1
ATOM 1201 O O . HIS A 1 157 ? -0.284 -5.858 -16.928 1.00 96.19 157 HIS A O 1
ATOM 1207 N N . LEU A 1 158 ? -1.090 -3.859 -16.293 1.00 97.31 158 LEU A N 1
ATOM 1208 C CA . LEU A 1 158 ? -0.351 -3.750 -15.044 1.00 97.31 158 LEU A CA 1
ATOM 1209 C C . LEU A 1 158 ? -0.960 -4.613 -13.930 1.00 97.31 158 LEU A C 1
ATOM 1211 O O . LEU A 1 158 ? -0.219 -5.291 -13.221 1.00 97.31 158 LEU A O 1
ATOM 1215 N N . VAL A 1 159 ? -2.289 -4.633 -13.791 1.00 98.44 159 VAL A N 1
ATOM 1216 C CA . VAL A 1 159 ? -2.983 -5.371 -12.718 1.00 98.44 159 VAL A CA 1
ATOM 1217 C C . VAL A 1 159 ? -2.690 -6.882 -12.731 1.00 98.44 159 VAL A C 1
ATOM 1219 O O . VAL A 1 159 ? -2.318 -7.408 -11.681 1.00 98.44 159 VAL A O 1
ATOM 1222 N N . PRO A 1 160 ? -2.705 -7.592 -13.878 1.00 98.25 160 PRO A N 1
ATOM 1223 C CA . PRO A 1 160 ? -2.357 -9.016 -13.907 1.00 98.25 160 PRO A CA 1
ATOM 1224 C C . PRO A 1 160 ? -0.940 -9.336 -13.397 1.00 98.25 160 PRO A C 1
ATOM 1226 O O . PRO A 1 160 ? -0.675 -10.454 -12.944 1.00 98.25 160 PRO A O 1
ATOM 1229 N N . LEU A 1 161 ? -0.016 -8.364 -13.424 1.00 97.94 161 LEU A N 1
ATOM 1230 C CA . LEU A 1 161 ? 1.352 -8.540 -12.925 1.00 97.94 161 LEU A CA 1
ATOM 1231 C C . LEU A 1 161 ? 1.427 -8.655 -11.392 1.00 97.94 161 LEU A C 1
ATOM 1233 O O . LEU A 1 161 ? 2.449 -9.110 -10.872 1.00 97.94 161 LEU A O 1
ATOM 1237 N N . LEU A 1 162 ? 0.345 -8.349 -10.665 1.00 98.19 162 LEU A N 1
ATOM 1238 C CA . LEU A 1 162 ? 0.215 -8.611 -9.224 1.00 98.19 162 LEU A CA 1
ATOM 1239 C C . LEU A 1 162 ? 0.320 -10.105 -8.877 1.00 98.19 162 LEU A C 1
ATOM 1241 O O . LEU A 1 162 ? 0.634 -10.455 -7.742 1.00 98.19 162 LEU A O 1
ATOM 1245 N N . SER A 1 163 ? 0.088 -11.005 -9.837 1.00 97.38 163 SER A N 1
ATOM 1246 C CA . SER A 1 163 ? 0.253 -12.460 -9.674 1.00 97.38 163 SER A CA 1
ATOM 1247 C C . SER A 1 163 ? 1.443 -13.031 -10.455 1.00 97.38 163 SER A C 1
ATOM 1249 O O . SER A 1 163 ? 1.514 -14.236 -10.700 1.00 97.38 163 SER A O 1
ATOM 1251 N N . HIS A 1 164 ? 2.391 -12.184 -10.863 1.00 97.06 164 HIS A N 1
ATOM 1252 C CA . HIS A 1 164 ? 3.560 -12.623 -11.620 1.00 97.06 164 HIS A CA 1
ATOM 1253 C C . HIS A 1 164 ? 4.500 -13.508 -10.775 1.00 97.06 164 HIS A C 1
ATOM 1255 O O . HIS A 1 164 ? 4.749 -13.230 -9.605 1.00 97.06 164 HIS A O 1
ATOM 1261 N N . GLN A 1 165 ? 5.076 -14.556 -11.382 1.00 94.94 165 GLN A N 1
ATOM 1262 C CA . GLN A 1 165 ? 5.943 -15.526 -10.684 1.00 94.94 165 GLN A CA 1
ATOM 1263 C C . GLN A 1 165 ? 7.245 -14.902 -10.153 1.00 94.94 165 GLN A C 1
ATOM 1265 O O . GLN A 1 165 ? 7.750 -15.284 -9.098 1.00 94.94 165 GLN A O 1
ATOM 1270 N N . GLU A 1 166 ? 7.807 -13.942 -10.891 1.00 95.75 166 GLU A N 1
ATOM 1271 C CA . GLU A 1 166 ? 8.970 -13.182 -10.430 1.00 95.75 166 GLU A CA 1
ATOM 1272 C C . GLU A 1 166 ? 8.549 -12.128 -9.400 1.00 95.75 166 GLU A C 1
ATOM 1274 O O . GLU A 1 166 ? 7.915 -11.124 -9.736 1.00 95.75 166 GLU A O 1
ATOM 1279 N N . VAL A 1 167 ? 9.012 -12.301 -8.162 1.00 95.50 167 VAL A N 1
ATOM 1280 C CA . VAL A 1 167 ? 8.675 -11.422 -7.033 1.00 95.50 167 VAL A CA 1
ATOM 1281 C C . VAL A 1 167 ? 9.077 -9.962 -7.273 1.00 95.50 167 VAL A C 1
ATOM 1283 O O . VAL A 1 167 ? 8.430 -9.050 -6.762 1.00 95.50 167 VAL A O 1
ATOM 1286 N N . LYS A 1 168 ? 10.137 -9.702 -8.048 1.00 95.38 168 LYS A N 1
ATOM 1287 C CA . LYS A 1 168 ? 10.530 -8.326 -8.398 1.00 95.38 168 LYS A CA 1
ATOM 1288 C C . LYS A 1 168 ? 9.494 -7.624 -9.272 1.00 95.38 168 LYS A C 1
ATOM 1290 O O . LYS A 1 168 ? 9.245 -6.445 -9.043 1.00 95.38 168 LYS A O 1
ATOM 1295 N N . VAL A 1 169 ? 8.897 -8.341 -10.229 1.00 96.38 169 VAL A N 1
ATOM 1296 C CA . VAL A 1 169 ? 7.810 -7.811 -11.068 1.00 96.38 169 VAL A CA 1
ATOM 1297 C C . VAL A 1 169 ? 6.590 -7.560 -10.194 1.00 96.38 169 VAL A C 1
ATOM 1299 O O . VAL A 1 169 ? 6.054 -6.460 -10.208 1.00 96.38 169 VAL A O 1
ATOM 1302 N N . GLN A 1 170 ? 6.226 -8.537 -9.361 1.00 96.19 170 GLN A N 1
ATOM 1303 C CA . GLN A 1 170 ? 5.098 -8.426 -8.438 1.00 96.19 170 GLN A CA 1
ATOM 1304 C C . GLN A 1 170 ? 5.242 -7.237 -7.474 1.00 96.19 170 GLN A C 1
ATOM 1306 O O . GLN A 1 170 ? 4.294 -6.488 -7.281 1.00 96.19 170 GLN A O 1
ATOM 1311 N N . THR A 1 171 ? 6.435 -7.022 -6.906 1.00 96.25 171 THR A N 1
ATOM 1312 C CA . THR A 1 171 ? 6.706 -5.894 -5.993 1.00 96.25 171 THR A CA 1
ATOM 1313 C C . THR A 1 171 ? 6.565 -4.550 -6.710 1.00 96.25 171 THR A C 1
ATOM 1315 O O . THR A 1 171 ? 5.956 -3.631 -6.172 1.00 96.25 171 THR A O 1
ATOM 1318 N N . ALA A 1 172 ? 7.114 -4.432 -7.924 1.00 96.88 172 ALA A N 1
ATOM 1319 C CA . ALA A 1 172 ? 7.005 -3.209 -8.714 1.00 96.88 172 ALA A CA 1
ATOM 1320 C C . ALA A 1 172 ? 5.550 -2.943 -9.135 1.00 96.88 172 ALA A C 1
ATOM 1322 O O . ALA A 1 172 ? 5.087 -1.808 -9.061 1.00 96.88 172 ALA A O 1
ATOM 1323 N N . ALA A 1 173 ? 4.820 -3.992 -9.531 1.00 98.19 173 ALA A N 1
ATOM 1324 C CA . ALA A 1 173 ? 3.421 -3.896 -9.938 1.00 98.19 173 ALA A CA 1
ATOM 1325 C C . ALA A 1 173 ? 2.537 -3.477 -8.765 1.00 98.19 173 ALA A C 1
ATOM 1327 O O . ALA A 1 173 ? 1.742 -2.554 -8.905 1.00 98.19 173 ALA A O 1
ATOM 1328 N N . LEU A 1 174 ? 2.734 -4.091 -7.594 1.00 98.31 174 LEU A N 1
ATOM 1329 C CA . LEU A 1 174 ? 2.019 -3.732 -6.373 1.00 98.31 174 LEU A CA 1
ATOM 1330 C C . LEU A 1 174 ? 2.261 -2.273 -5.992 1.00 98.31 174 LEU A C 1
ATOM 1332 O O . LEU A 1 174 ? 1.310 -1.574 -5.659 1.00 98.31 174 LEU A O 1
ATOM 1336 N N . ARG A 1 175 ? 3.501 -1.783 -6.122 1.00 98.12 175 ARG A N 1
ATOM 1337 C CA . ARG A 1 175 ? 3.793 -0.368 -5.885 1.00 98.12 175 ARG A CA 1
ATOM 1338 C C . ARG A 1 175 ? 3.097 0.544 -6.893 1.00 98.12 175 ARG A C 1
ATOM 1340 O O . ARG A 1 175 ? 2.471 1.511 -6.488 1.00 98.12 175 ARG A O 1
ATOM 1347 N N . ALA A 1 176 ? 3.198 0.248 -8.187 1.00 97.56 176 ALA A N 1
ATOM 1348 C CA . ALA A 1 176 ? 2.590 1.076 -9.227 1.00 97.56 176 ALA A CA 1
ATOM 1349 C C . ALA A 1 176 ? 1.061 1.138 -9.091 1.00 97.56 176 ALA A C 1
ATOM 1351 O O . ALA A 1 176 ? 0.474 2.211 -9.152 1.00 97.56 176 ALA A O 1
ATOM 1352 N N . VAL A 1 177 ? 0.418 -0.006 -8.851 1.00 98.19 177 VAL A N 1
ATOM 1353 C CA . VAL A 1 177 ? -1.036 -0.094 -8.664 1.00 98.19 177 VAL A CA 1
ATOM 1354 C C . VAL A 1 177 ? -1.466 0.543 -7.337 1.00 98.19 177 VAL A C 1
ATOM 1356 O O . VAL A 1 177 ? -2.481 1.230 -7.303 1.00 98.19 177 VAL A O 1
ATOM 1359 N N . GLY A 1 178 ? -0.664 0.405 -6.278 1.00 98.12 178 GLY A N 1
ATOM 1360 C CA . GLY A 1 178 ? -0.839 1.116 -5.008 1.00 98.12 178 GLY A CA 1
ATOM 1361 C C . GLY A 1 178 ? -0.788 2.631 -5.138 1.00 98.12 178 GLY A C 1
ATOM 1362 O O . GLY A 1 178 ? -1.677 3.313 -4.648 1.00 98.12 178 GLY A O 1
ATOM 1363 N N . ASN A 1 179 ? 0.178 3.155 -5.884 1.00 98.06 179 ASN A N 1
ATOM 1364 C CA . ASN A 1 179 ? 0.280 4.589 -6.140 1.00 98.06 179 ASN A CA 1
ATOM 1365 C C . ASN A 1 179 ? -0.905 5.131 -6.960 1.00 98.06 179 ASN A C 1
ATOM 1367 O O . ASN A 1 179 ? -1.263 6.292 -6.829 1.00 98.06 179 ASN A O 1
ATOM 1371 N N . ILE A 1 180 ? -1.545 4.318 -7.809 1.00 97.75 180 ILE A N 1
ATOM 1372 C CA . ILE A 1 180 ? -2.747 4.764 -8.534 1.00 97.75 180 ILE A CA 1
ATOM 1373 C C . ILE A 1 180 ? -3.926 4.944 -7.571 1.00 97.75 180 ILE A C 1
ATOM 1375 O O . ILE A 1 180 ? -4.689 5.896 -7.715 1.00 97.75 180 ILE A O 1
ATOM 1379 N N . VAL A 1 181 ? -4.071 4.056 -6.582 1.00 97.94 181 VAL A N 1
ATOM 1380 C CA . VAL A 1 181 ? -5.213 4.083 -5.652 1.00 97.94 181 VAL A CA 1
ATOM 1381 C C . VAL A 1 181 ? -5.064 5.088 -4.510 1.00 97.94 181 VAL A C 1
ATOM 1383 O O . VAL A 1 181 ? -6.000 5.270 -3.743 1.00 97.94 181 VAL A O 1
ATOM 1386 N N . THR A 1 182 ? -3.927 5.786 -4.412 1.00 97.12 182 THR A N 1
ATOM 1387 C CA . THR A 1 182 ? -3.812 7.007 -3.592 1.00 97.12 182 THR A CA 1
ATOM 1388 C C . THR A 1 182 ? -4.428 8.235 -4.275 1.00 97.12 182 THR A C 1
ATOM 1390 O O . THR A 1 182 ? -4.413 9.323 -3.703 1.00 97.12 182 THR A O 1
ATOM 1393 N N . GLY A 1 183 ? -4.879 8.089 -5.528 1.00 95.62 183 GLY A N 1
ATOM 1394 C CA . GLY A 1 183 ? -5.515 9.137 -6.320 1.00 95.62 183 GLY A CA 1
ATOM 1395 C C . GLY A 1 183 ? -6.966 9.412 -5.914 1.00 95.62 183 GLY A C 1
ATOM 1396 O O . GLY A 1 183 ? -7.375 9.182 -4.780 1.00 95.62 183 GLY A O 1
ATOM 1397 N N . THR A 1 184 ? -7.765 9.935 -6.848 1.00 97.44 184 THR A N 1
ATOM 1398 C CA . THR A 1 184 ? -9.202 10.162 -6.601 1.00 97.44 184 THR A CA 1
ATOM 1399 C C . THR A 1 184 ? -9.995 8.857 -6.608 1.00 97.44 184 THR A C 1
ATOM 1401 O O . THR A 1 184 ? -9.556 7.853 -7.173 1.00 97.44 184 THR A O 1
ATOM 1404 N N . ASP A 1 185 ? -11.215 8.887 -6.069 1.00 97.56 185 ASP A N 1
ATOM 1405 C CA . ASP A 1 185 ? -12.149 7.760 -6.125 1.00 97.56 185 ASP A CA 1
ATOM 1406 C C . ASP A 1 185 ? -12.328 7.214 -7.551 1.00 97.56 185 ASP A C 1
ATOM 1408 O O . ASP A 1 185 ? -12.355 6.000 -7.747 1.00 97.56 185 ASP A O 1
ATOM 1412 N N . GLU A 1 186 ? -12.396 8.073 -8.572 1.00 97.81 186 GLU A N 1
ATOM 1413 C CA . GLU A 1 186 ? -12.513 7.646 -9.972 1.00 97.81 186 GLU A CA 1
ATOM 1414 C C . GLU A 1 186 ? -11.263 6.903 -10.455 1.00 97.81 186 GLU A C 1
ATOM 1416 O O . GLU A 1 186 ? -11.374 5.904 -11.168 1.00 97.81 186 GLU A O 1
ATOM 1421 N N . GLN A 1 187 ? -10.075 7.360 -10.053 1.00 97.38 187 GLN A N 1
ATOM 1422 C CA . GLN A 1 187 ? -8.798 6.730 -10.402 1.00 97.38 187 GLN A CA 1
ATOM 1423 C C . GLN A 1 187 ? -8.662 5.367 -9.722 1.00 97.38 187 GLN A C 1
ATOM 1425 O O . GLN A 1 187 ? -8.322 4.373 -10.372 1.00 97.38 187 GLN A O 1
ATOM 1430 N N . THR A 1 188 ? -9.039 5.295 -8.447 1.00 98.25 188 THR A N 1
ATOM 1431 C CA . THR A 1 188 ? -9.152 4.046 -7.694 1.00 98.25 188 THR A CA 1
ATOM 1432 C C . THR A 1 188 ? -10.135 3.082 -8.358 1.00 98.25 188 THR A C 1
ATOM 1434 O O . THR A 1 188 ? -9.835 1.896 -8.523 1.00 98.25 188 THR A O 1
ATOM 1437 N N . GLN A 1 189 ? -11.273 3.583 -8.847 1.00 98.19 189 GLN A N 1
ATOM 1438 C CA . GLN A 1 189 ? -12.276 2.756 -9.513 1.00 98.19 189 GLN A CA 1
ATOM 1439 C C . GLN A 1 189 ? -11.757 2.118 -10.810 1.00 98.19 189 GLN A C 1
ATOM 1441 O O . GLN A 1 189 ? -12.134 0.988 -11.118 1.00 98.19 189 GLN A O 1
ATOM 1446 N N . VAL A 1 190 ? -10.862 2.777 -11.556 1.00 98.25 190 VAL A N 1
ATOM 1447 C CA . VAL A 1 190 ? -10.234 2.181 -12.754 1.00 98.25 190 VAL A CA 1
ATOM 1448 C C . VAL A 1 190 ? -9.449 0.916 -12.400 1.00 98.25 190 VAL A C 1
ATOM 1450 O O . VAL A 1 190 ? -9.539 -0.082 -13.119 1.00 98.25 190 VAL A O 1
ATOM 1453 N N . VAL A 1 191 ? -8.717 0.930 -11.284 1.00 98.50 191 VAL A N 1
ATOM 1454 C CA . VAL A 1 191 ? -7.961 -0.234 -10.797 1.00 98.50 191 VAL A CA 1
ATOM 1455 C C . VAL A 1 191 ? -8.907 -1.355 -10.369 1.00 98.50 191 VAL A C 1
ATOM 1457 O O . VAL A 1 191 ? -8.708 -2.507 -10.759 1.00 98.50 191 VAL A O 1
ATOM 1460 N N . LEU A 1 192 ? -9.967 -1.027 -9.624 1.00 98.31 192 LEU A N 1
ATOM 1461 C CA . LEU A 1 192 ? -10.972 -2.005 -9.194 1.00 98.31 192 LEU A CA 1
ATOM 1462 C C . LEU A 1 192 ? -11.695 -2.653 -10.384 1.00 98.31 192 LEU A C 1
ATOM 1464 O O . LEU A 1 192 ? -11.893 -3.866 -10.397 1.00 98.31 192 LEU A O 1
ATOM 1468 N N . ASN A 1 193 ? -12.002 -1.876 -11.427 1.00 97.69 193 ASN A N 1
ATOM 1469 C CA . ASN A 1 193 ? -12.619 -2.370 -12.662 1.00 97.69 193 ASN A CA 1
ATOM 1470 C C . ASN A 1 193 ? -11.719 -3.344 -13.447 1.00 97.69 193 ASN A C 1
ATOM 1472 O O . ASN A 1 193 ? -12.213 -4.066 -14.312 1.00 97.69 193 ASN A O 1
ATOM 1476 N N . CYS A 1 194 ? -10.416 -3.381 -13.153 1.00 97.88 194 CYS A N 1
ATOM 1477 C CA . CYS A 1 194 ? -9.464 -4.336 -13.721 1.00 97.88 194 CYS A CA 1
ATOM 1478 C C . CYS A 1 194 ? -9.320 -5.617 -12.875 1.00 97.88 194 CYS A C 1
ATOM 1480 O O . CYS A 1 194 ? -8.356 -6.352 -13.067 1.00 97.88 194 CYS A O 1
ATOM 1482 N N . ASP A 1 195 ? -10.251 -5.876 -11.949 1.00 97.62 195 ASP A N 1
ATOM 1483 C CA . ASP A 1 195 ? -10.263 -7.039 -11.048 1.00 97.62 195 ASP A CA 1
ATOM 1484 C C . ASP A 1 195 ? -9.041 -7.115 -10.112 1.00 97.62 195 ASP A C 1
ATOM 1486 O O . ASP A 1 195 ? -8.574 -8.186 -9.736 1.00 97.62 195 ASP A O 1
ATOM 1490 N N . ALA A 1 196 ? -8.509 -5.960 -9.692 1.00 98.50 196 ALA A N 1
ATOM 1491 C CA . ALA A 1 196 ? -7.307 -5.921 -8.859 1.00 98.50 196 ALA A CA 1
ATOM 1492 C C . ALA A 1 196 ? -7.446 -6.717 -7.551 1.00 98.50 196 ALA A C 1
ATOM 1494 O O . ALA A 1 196 ? -6.495 -7.382 -7.139 1.00 98.50 196 ALA A O 1
ATOM 1495 N N . LEU A 1 197 ? -8.626 -6.691 -6.918 1.00 98.56 197 LEU A N 1
ATOM 1496 C CA . LEU A 1 197 ? -8.868 -7.329 -5.620 1.00 98.56 197 LEU A CA 1
ATOM 1497 C C . LEU A 1 197 ? -8.777 -8.863 -5.660 1.00 98.56 197 LEU A C 1
ATOM 1499 O O . LEU A 1 197 ? -8.434 -9.464 -4.640 1.00 98.56 197 LEU A O 1
ATOM 1503 N N . SER A 1 198 ? -8.999 -9.511 -6.809 1.00 98.31 198 SER A N 1
ATOM 1504 C CA . SER A 1 198 ? -8.916 -10.978 -6.915 1.00 98.31 198 SER A CA 1
ATOM 1505 C C . SER A 1 198 ? -7.495 -11.520 -6.704 1.00 98.31 198 SER A C 1
ATOM 1507 O O . SER A 1 198 ? -7.314 -12.678 -6.321 1.00 98.31 198 SER A O 1
ATOM 1509 N N . HIS A 1 199 ? -6.479 -10.666 -6.863 1.00 98.38 199 HIS A N 1
ATOM 1510 C CA . HIS A 1 199 ? -5.073 -10.999 -6.638 1.00 98.38 199 HIS A CA 1
ATOM 1511 C C . HIS A 1 199 ? -4.644 -10.898 -5.161 1.00 98.38 199 HIS A C 1
ATOM 1513 O O . HIS A 1 199 ? -3.613 -11.458 -4.773 1.00 98.38 199 HIS A O 1
ATOM 1519 N N . PHE A 1 200 ? -5.413 -10.199 -4.319 1.00 98.50 200 PHE A N 1
ATOM 1520 C CA . PHE A 1 200 ? -5.005 -9.863 -2.951 1.00 98.50 200 PHE A CA 1
ATOM 1521 C C . PHE A 1 200 ? -4.954 -11.029 -1.965 1.00 98.50 200 PHE A C 1
ATOM 1523 O O . PHE A 1 200 ? -4.069 -10.988 -1.111 1.00 98.50 200 PHE A O 1
ATOM 1530 N N . PRO A 1 201 ? -5.757 -12.106 -2.072 1.00 98.50 201 PRO A N 1
ATOM 1531 C CA . PRO A 1 201 ? -5.605 -13.238 -1.164 1.00 98.50 201 PRO A CA 1
ATOM 1532 C C . PRO A 1 201 ? -4.180 -13.813 -1.174 1.00 98.50 201 PRO A C 1
ATOM 1534 O O . PRO A 1 201 ? -3.596 -14.043 -0.119 1.00 98.50 201 PRO A O 1
ATOM 1537 N N . ALA A 1 202 ? -3.569 -13.954 -2.357 1.00 97.94 202 ALA A N 1
ATOM 1538 C CA . ALA A 1 202 ? -2.201 -14.459 -2.487 1.00 97.94 202 ALA A CA 1
ATOM 1539 C C . ALA A 1 202 ? -1.140 -13.463 -1.982 1.00 97.94 202 ALA A C 1
ATOM 1541 O O . ALA A 1 202 ? -0.113 -13.880 -1.442 1.00 97.94 202 ALA A O 1
ATOM 1542 N N . LEU A 1 203 ? -1.379 -12.157 -2.146 1.00 98.25 203 LEU A N 1
ATOM 1543 C CA . LEU A 1 203 ? -0.481 -11.100 -1.672 1.00 98.25 203 LEU A CA 1
ATOM 1544 C C . LEU A 1 203 ? -0.507 -10.974 -0.142 1.00 98.25 203 LEU A C 1
ATOM 1546 O O . LEU A 1 203 ? 0.544 -10.863 0.486 1.00 98.25 203 LEU A O 1
ATOM 1550 N N . LEU A 1 204 ? -1.693 -11.052 0.464 1.00 98.31 204 LEU A N 1
ATOM 1551 C CA . LEU A 1 204 ? -1.887 -10.953 1.911 1.00 98.31 204 LEU A CA 1
ATOM 1552 C C . LEU A 1 204 ? -1.354 -12.177 2.664 1.00 98.31 204 LEU A C 1
ATOM 1554 O O . LEU A 1 204 ? -0.949 -12.033 3.812 1.00 98.31 204 LEU A O 1
ATOM 1558 N N . THR A 1 205 ? -1.267 -13.351 2.029 1.00 97.50 205 THR A N 1
ATOM 1559 C CA . THR A 1 205 ? -0.625 -14.552 2.606 1.00 97.50 205 THR A CA 1
ATOM 1560 C C . THR A 1 205 ? 0.791 -14.797 2.082 1.00 97.50 205 THR A C 1
ATOM 1562 O O . THR A 1 205 ? 1.322 -15.900 2.223 1.00 97.50 205 THR A O 1
ATOM 1565 N N . HIS A 1 206 ? 1.414 -13.816 1.424 1.00 97.38 206 HIS A N 1
ATOM 1566 C CA . HIS A 1 206 ? 2.741 -13.999 0.845 1.00 97.38 206 HIS A CA 1
ATOM 1567 C C . HIS A 1 206 ? 3.786 -14.262 1.953 1.00 97.38 206 HIS A C 1
ATOM 1569 O O . HIS A 1 206 ? 3.762 -13.581 2.972 1.00 97.38 206 HIS A O 1
ATOM 1575 N N . PRO A 1 207 ? 4.777 -15.160 1.771 1.00 95.38 207 PRO A N 1
ATOM 1576 C CA . PRO A 1 207 ? 5.820 -15.439 2.775 1.00 95.38 207 PRO A CA 1
ATOM 1577 C C . PRO A 1 207 ? 6.808 -14.283 3.029 1.00 95.38 207 PRO A C 1
ATOM 1579 O O . PRO A 1 207 ? 7.804 -14.458 3.725 1.00 95.38 207 PRO A O 1
ATOM 1582 N N . LYS A 1 208 ? 6.603 -13.118 2.407 1.00 94.94 208 LYS A N 1
ATOM 1583 C CA . LYS A 1 208 ? 7.476 -11.948 2.552 1.00 94.94 208 LYS A CA 1
ATOM 1584 C C . LYS A 1 208 ? 6.644 -10.836 3.155 1.00 94.94 208 LYS A C 1
ATOM 1586 O O . LYS A 1 208 ? 5.888 -10.213 2.419 1.00 94.94 208 LYS A O 1
ATOM 1591 N N . GLU A 1 209 ? 6.918 -10.529 4.414 1.00 94.12 209 GLU A N 1
ATOM 1592 C CA . GLU A 1 209 ? 6.269 -9.468 5.201 1.00 94.12 209 GLU A CA 1
ATOM 1593 C C . GLU A 1 209 ? 6.166 -8.141 4.442 1.00 94.12 209 GLU A C 1
ATOM 1595 O O . GLU A 1 209 ? 5.129 -7.492 4.431 1.00 94.12 209 GLU A O 1
ATOM 1600 N N . LYS A 1 210 ? 7.210 -7.772 3.686 1.00 95.38 210 LYS A N 1
ATOM 1601 C CA . LYS A 1 210 ? 7.192 -6.558 2.853 1.00 95.38 210 LYS A CA 1
ATOM 1602 C C . LYS A 1 210 ? 6.055 -6.530 1.829 1.00 95.38 210 LYS A C 1
ATOM 1604 O O . LYS A 1 210 ? 5.563 -5.453 1.535 1.00 95.38 210 LYS A O 1
ATOM 1609 N N . ILE A 1 211 ? 5.675 -7.674 1.265 1.00 97.12 211 ILE A N 1
ATOM 1610 C CA . ILE A 1 211 ? 4.566 -7.764 0.306 1.00 97.12 211 ILE A CA 1
ATOM 1611 C C . ILE A 1 211 ? 3.234 -7.704 1.042 1.00 97.12 211 ILE A C 1
ATOM 1613 O O . ILE A 1 211 ? 2.349 -6.993 0.581 1.00 97.12 211 ILE A O 1
ATOM 1617 N N . ASN A 1 212 ? 3.114 -8.361 2.202 1.00 98.06 212 ASN A N 1
ATOM 1618 C CA . ASN A 1 212 ? 1.916 -8.254 3.037 1.00 98.06 212 ASN A CA 1
ATOM 1619 C C . ASN A 1 212 ? 1.662 -6.790 3.412 1.00 98.06 212 ASN A C 1
ATOM 1621 O O . ASN A 1 212 ? 0.575 -6.280 3.168 1.00 98.06 212 ASN A O 1
ATOM 1625 N N . LYS A 1 213 ? 2.695 -6.088 3.892 1.00 98.12 213 LYS A N 1
ATOM 1626 C CA . LYS A 1 213 ? 2.627 -4.669 4.244 1.00 98.12 213 LYS A CA 1
ATOM 1627 C C . LYS A 1 213 ? 2.147 -3.798 3.082 1.00 98.12 213 LYS A C 1
ATOM 1629 O O . LYS A 1 213 ? 1.225 -3.013 3.250 1.00 98.12 213 LYS A O 1
ATOM 1634 N N . GLU A 1 214 ? 2.756 -3.929 1.903 1.00 98.06 214 GLU A N 1
ATOM 1635 C CA . GLU A 1 214 ? 2.379 -3.128 0.726 1.00 98.06 214 GLU A CA 1
ATOM 1636 C C . GLU A 1 214 ? 0.975 -3.485 0.212 1.00 98.06 214 GLU A C 1
ATOM 1638 O O . GLU A 1 214 ? 0.264 -2.620 -0.288 1.00 98.06 214 GLU A O 1
ATOM 1643 N N . ALA A 1 215 ? 0.547 -4.741 0.363 1.00 98.69 215 ALA A N 1
ATOM 1644 C CA . ALA A 1 215 ? -0.800 -5.166 0.002 1.00 98.69 215 ALA A CA 1
ATOM 1645 C C . ALA A 1 215 ? -1.849 -4.600 0.966 1.00 98.69 215 ALA A C 1
ATOM 1647 O O . ALA A 1 215 ? -2.904 -4.148 0.532 1.00 98.69 215 ALA A O 1
ATOM 1648 N N . VAL A 1 216 ? -1.562 -4.568 2.266 1.00 98.62 216 VAL A N 1
ATOM 1649 C CA . VAL A 1 216 ? -2.454 -3.933 3.241 1.00 98.62 216 VAL A CA 1
ATOM 1650 C C . VAL A 1 216 ? -2.472 -2.414 3.058 1.00 98.62 216 VAL A C 1
ATOM 1652 O O . VAL A 1 216 ? -3.545 -1.826 3.107 1.00 98.62 216 VAL A O 1
ATOM 1655 N N . TRP A 1 217 ? -1.329 -1.792 2.753 1.00 98.56 217 TRP A N 1
ATOM 1656 C CA . TRP A 1 217 ? -1.259 -0.372 2.392 1.00 98.56 217 TRP A CA 1
ATOM 1657 C C . TRP A 1 217 ? -2.090 -0.043 1.141 1.00 98.56 217 TRP A C 1
ATOM 1659 O O . TRP A 1 217 ? -2.795 0.959 1.100 1.00 98.56 217 TRP A O 1
ATOM 1669 N N . PHE A 1 218 ? -2.080 -0.899 0.116 1.00 98.75 218 PHE A N 1
ATOM 1670 C CA . PHE A 1 218 ? -3.002 -0.743 -1.011 1.00 98.75 218 PHE A CA 1
ATOM 1671 C C . PHE A 1 218 ? -4.461 -0.749 -0.528 1.00 98.75 218 PHE A C 1
ATOM 1673 O O . PHE A 1 218 ? -5.232 0.138 -0.882 1.00 98.75 218 PHE A O 1
ATOM 1680 N N . LEU A 1 219 ? -4.838 -1.727 0.304 1.00 98.75 219 LEU A N 1
ATOM 1681 C CA . LEU A 1 219 ? -6.215 -1.865 0.783 1.00 98.75 219 LEU A CA 1
ATOM 1682 C C . LEU A 1 219 ? -6.642 -0.712 1.695 1.00 98.75 219 LEU A C 1
ATOM 1684 O O . LEU A 1 219 ? -7.809 -0.338 1.640 1.00 98.75 219 LEU A O 1
ATOM 1688 N N . SER A 1 220 ? -5.731 -0.120 2.471 1.00 98.62 220 SER A N 1
ATOM 1689 C CA . SER A 1 220 ? -6.046 1.046 3.303 1.00 98.62 220 SER A CA 1
ATOM 1690 C C . SER A 1 220 ? -6.398 2.281 2.475 1.00 98.62 220 SER A C 1
ATOM 1692 O O . SER A 1 220 ? -7.259 3.057 2.884 1.00 98.62 220 SER A O 1
ATOM 1694 N N . ASN A 1 221 ? -5.807 2.429 1.285 1.00 98.50 221 ASN A N 1
ATOM 1695 C CA . ASN A 1 221 ? -6.190 3.473 0.335 1.00 98.50 221 ASN A CA 1
ATOM 1696 C C . ASN A 1 221 ? -7.548 3.180 -0.325 1.00 98.50 221 ASN A C 1
ATOM 1698 O O . ASN A 1 221 ? -8.336 4.099 -0.522 1.00 98.50 221 ASN A O 1
ATOM 1702 N N . ILE A 1 222 ? -7.879 1.908 -0.596 1.00 98.50 222 ILE A N 1
ATOM 1703 C CA . ILE A 1 222 ? -9.223 1.545 -1.084 1.00 98.50 222 ILE A CA 1
ATOM 1704 C C . ILE A 1 222 ? -10.292 1.837 -0.028 1.00 98.50 222 ILE A C 1
ATOM 1706 O O . ILE A 1 222 ? -11.340 2.388 -0.357 1.00 98.50 222 ILE A O 1
ATOM 1710 N N . THR A 1 223 ? -10.052 1.471 1.236 1.00 98.19 223 THR A N 1
ATOM 1711 C CA . THR A 1 223 ? -11.032 1.697 2.310 1.00 98.19 223 THR A CA 1
ATOM 1712 C C . THR A 1 223 ? -11.144 3.161 2.724 1.00 98.19 223 THR A C 1
ATOM 1714 O O . THR A 1 223 ? -12.134 3.516 3.354 1.00 98.19 223 THR A O 1
ATOM 1717 N N . ALA A 1 224 ? -10.185 4.012 2.345 1.00 97.19 224 ALA A N 1
ATOM 1718 C CA . ALA A 1 224 ? -10.288 5.466 2.483 1.00 97.19 224 ALA A CA 1
ATOM 1719 C C . ALA A 1 224 ? -11.242 6.105 1.461 1.00 97.19 224 ALA A C 1
ATOM 1721 O O . ALA A 1 224 ? -11.710 7.219 1.691 1.00 97.19 224 ALA A O 1
ATOM 1722 N N . GLY A 1 225 ? -11.525 5.418 0.351 1.00 96.25 225 GLY A N 1
ATOM 1723 C CA . GLY A 1 225 ? -12.439 5.889 -0.683 1.00 96.25 225 GLY A CA 1
ATOM 1724 C C . GLY A 1 225 ? -13.911 5.806 -0.273 1.00 96.25 225 GLY A C 1
ATOM 1725 O O . GLY A 1 225 ? -14.258 5.703 0.903 1.00 96.25 225 GLY A O 1
ATOM 1726 N N . ASN A 1 226 ? -14.818 5.842 -1.247 1.00 96.25 226 ASN A N 1
ATOM 1727 C CA . ASN A 1 226 ? -16.255 5.823 -0.962 1.00 96.25 226 ASN A CA 1
ATOM 1728 C C . ASN A 1 226 ? -16.799 4.448 -0.520 1.00 96.25 226 ASN A C 1
ATOM 1730 O O . ASN A 1 226 ? -16.183 3.390 -0.654 1.00 96.25 226 ASN A O 1
ATOM 1734 N N . GLN A 1 227 ? -18.055 4.456 -0.070 1.00 96.81 227 GLN A N 1
ATOM 1735 C CA . GLN A 1 227 ? -18.764 3.277 0.430 1.00 96.81 227 GLN A CA 1
ATOM 1736 C C . GLN A 1 227 ? -18.856 2.104 -0.563 1.00 96.81 227 GLN A C 1
ATOM 1738 O O . GLN A 1 227 ? -18.968 0.955 -0.128 1.00 96.81 227 GLN A O 1
ATOM 1743 N N . GLN A 1 228 ? -18.850 2.351 -1.880 1.00 97.62 228 GLN A N 1
ATOM 1744 C CA . GLN A 1 228 ? -18.859 1.273 -2.882 1.00 97.62 228 GLN A CA 1
ATOM 1745 C C . GLN A 1 228 ? -17.492 0.586 -2.959 1.00 97.62 228 GLN A C 1
ATOM 1747 O O . GLN A 1 228 ? -17.420 -0.629 -3.121 1.00 97.62 228 GLN A O 1
ATOM 1752 N N . GLN A 1 229 ? -16.413 1.346 -2.784 1.00 98.25 229 GLN A N 1
ATOM 1753 C CA . GLN A 1 229 ? -15.044 0.832 -2.770 1.00 98.25 229 GLN A CA 1
ATOM 1754 C C . GLN A 1 229 ? -14.767 0.039 -1.493 1.00 98.25 229 GLN A C 1
ATOM 1756 O O . GLN A 1 229 ? -14.227 -1.065 -1.560 1.00 98.25 229 GLN A O 1
ATOM 1761 N N . VAL A 1 230 ? -15.264 0.524 -0.351 1.00 98.25 230 VAL A N 1
ATOM 1762 C CA . VAL A 1 230 ? -15.320 -0.257 0.893 1.00 98.25 230 VAL A CA 1
ATOM 1763 C C . VAL A 1 230 ? -16.079 -1.573 0.678 1.00 98.25 230 VAL A C 1
ATOM 1765 O O . VAL A 1 230 ? -15.583 -2.640 1.050 1.00 98.25 230 VAL A O 1
ATOM 1768 N N . GLN A 1 231 ? -17.248 -1.526 0.027 1.00 98.38 231 GLN A N 1
ATOM 1769 C CA . GLN A 1 231 ? -18.030 -2.732 -0.258 1.00 98.38 231 GLN A CA 1
ATOM 1770 C C . GLN A 1 231 ? -17.256 -3.723 -1.132 1.00 98.38 231 GLN A C 1
ATOM 1772 O O . GLN A 1 231 ? -17.296 -4.920 -0.865 1.00 98.38 231 GLN A O 1
ATOM 1777 N N . ALA A 1 232 ? -16.499 -3.244 -2.121 1.00 98.56 232 ALA A N 1
ATOM 1778 C CA . ALA A 1 232 ? -15.692 -4.105 -2.980 1.00 98.56 232 ALA A CA 1
ATOM 1779 C C . ALA A 1 232 ? -14.654 -4.923 -2.183 1.00 98.56 232 ALA A C 1
ATOM 1781 O O . ALA A 1 232 ? -14.451 -6.103 -2.469 1.00 98.56 232 ALA A O 1
ATOM 1782 N N . VAL A 1 233 ? -14.039 -4.340 -1.145 1.00 98.62 233 VAL A N 1
ATOM 1783 C CA . VAL A 1 233 ? -13.098 -5.047 -0.249 1.00 98.62 233 VAL A CA 1
ATOM 1784 C C . VAL A 1 233 ? -13.810 -6.123 0.583 1.00 98.62 233 VAL A C 1
ATOM 1786 O O . VAL A 1 233 ? -13.272 -7.222 0.772 1.00 98.62 233 VAL A O 1
ATOM 1789 N N . ILE A 1 234 ? -15.026 -5.831 1.056 1.00 98.25 234 ILE A N 1
ATOM 1790 C CA . ILE A 1 234 ? -15.872 -6.776 1.801 1.00 98.25 234 ILE A CA 1
ATOM 1791 C C . ILE A 1 234 ? -16.296 -7.943 0.902 1.00 98.25 234 ILE A C 1
ATOM 1793 O O . ILE A 1 234 ? -16.101 -9.105 1.268 1.00 98.25 234 ILE A O 1
ATOM 1797 N N . ASP A 1 235 ? -16.799 -7.651 -0.297 1.00 98.25 235 ASP A N 1
ATOM 1798 C CA . ASP A 1 235 ? -17.274 -8.647 -1.263 1.00 98.25 235 ASP A CA 1
ATOM 1799 C C . ASP A 1 235 ? -16.132 -9.554 -1.751 1.00 98.25 235 ASP A C 1
ATOM 1801 O O . ASP A 1 235 ? -16.321 -10.760 -1.946 1.00 98.25 235 ASP A O 1
ATOM 1805 N N . ALA A 1 236 ? -14.917 -9.004 -1.853 1.00 98.19 236 ALA A N 1
ATOM 1806 C CA . ALA A 1 236 ? -13.691 -9.751 -2.131 1.00 98.19 236 ALA A CA 1
ATOM 1807 C C . ALA A 1 236 ? -13.204 -10.613 -0.944 1.00 98.19 236 ALA A C 1
ATOM 1809 O O . ALA A 1 236 ? -12.210 -11.330 -1.072 1.00 98.19 236 ALA A O 1
ATOM 1810 N N . LYS A 1 237 ? -13.903 -10.588 0.202 1.00 98.12 237 LYS A N 1
ATOM 1811 C CA . LYS A 1 237 ? -13.601 -11.353 1.427 1.00 98.12 237 LYS A CA 1
ATOM 1812 C C . LYS A 1 237 ? -12.216 -11.054 2.006 1.00 98.12 237 LYS A C 1
ATOM 1814 O O . LYS A 1 237 ? -11.593 -11.925 2.615 1.00 98.12 237 LYS A O 1
ATOM 1819 N N . LEU A 1 238 ? -11.740 -9.821 1.837 1.00 98.62 238 LEU A N 1
ATOM 1820 C CA . LEU A 1 238 ? -10.402 -9.415 2.276 1.00 98.62 238 LEU A CA 1
ATOM 1821 C C . LEU A 1 238 ? -10.377 -8.927 3.730 1.00 98.62 238 LEU A C 1
ATOM 1823 O O . LEU A 1 238 ? -9.341 -9.023 4.381 1.00 98.62 238 LEU A O 1
ATOM 1827 N N . VAL A 1 239 ? -11.515 -8.484 4.276 1.00 98.50 239 VAL A N 1
ATOM 1828 C CA . VAL A 1 239 ? -11.628 -8.001 5.665 1.00 98.50 239 VAL A CA 1
ATOM 1829 C C . VAL A 1 239 ? -11.072 -8.995 6.701 1.00 98.50 239 VAL A C 1
ATOM 1831 O O . VAL A 1 239 ? -10.201 -8.595 7.474 1.00 98.50 239 VAL A O 1
ATOM 1834 N N . PRO A 1 240 ? -11.449 -10.293 6.713 1.00 98.56 240 PRO A N 1
ATOM 1835 C CA . PRO A 1 240 ? -10.877 -11.248 7.668 1.00 98.56 240 PRO A CA 1
ATOM 1836 C C . PRO A 1 240 ? -9.353 -11.394 7.552 1.00 98.56 240 PRO A C 1
ATOM 1838 O O . PRO A 1 240 ? -8.675 -11.662 8.541 1.00 98.56 240 PRO A O 1
ATOM 1841 N N . MET A 1 241 ? -8.799 -11.210 6.351 1.00 98.69 241 MET A N 1
ATOM 1842 C CA . MET A 1 241 ? -7.356 -11.292 6.114 1.00 98.69 241 MET A CA 1
ATOM 1843 C C . MET A 1 241 ? -6.629 -10.048 6.632 1.00 98.69 241 MET A C 1
ATOM 1845 O O . MET A 1 241 ? -5.551 -10.176 7.209 1.00 98.69 241 MET A O 1
ATOM 1849 N N . ILE A 1 242 ? -7.234 -8.864 6.484 1.00 98.62 242 ILE A N 1
ATOM 1850 C CA . ILE A 1 242 ? -6.736 -7.621 7.091 1.00 98.62 242 ILE A CA 1
ATOM 1851 C C . ILE A 1 242 ? -6.722 -7.766 8.617 1.00 98.62 242 ILE A C 1
ATOM 1853 O O . ILE A 1 242 ? -5.698 -7.495 9.236 1.00 98.62 242 ILE A O 1
ATOM 1857 N N . ILE A 1 243 ? -7.805 -8.272 9.219 1.00 98.56 243 ILE A N 1
ATOM 1858 C CA . ILE A 1 243 ? -7.898 -8.502 10.673 1.00 98.56 243 ILE A CA 1
ATOM 1859 C C . ILE A 1 243 ? -6.858 -9.532 11.140 1.00 98.56 243 ILE A C 1
ATOM 1861 O O . ILE A 1 243 ? -6.218 -9.350 12.173 1.00 98.56 243 ILE A O 1
ATOM 1865 N N . HIS A 1 244 ? -6.618 -10.593 10.365 1.00 98.38 244 HIS A N 1
ATOM 1866 C CA . HIS A 1 244 ? -5.558 -11.550 10.683 1.00 98.38 244 HIS A CA 1
ATOM 1867 C C . HIS A 1 244 ? -4.167 -10.895 10.701 1.00 98.38 244 HIS A C 1
ATOM 1869 O O . HIS A 1 244 ? -3.376 -11.156 11.607 1.00 98.38 244 HIS A O 1
ATOM 1875 N N . LEU A 1 245 ? -3.867 -10.028 9.730 1.00 98.38 245 LEU A N 1
ATOM 1876 C CA . LEU A 1 245 ? -2.599 -9.295 9.671 1.00 98.38 245 LEU A CA 1
ATOM 1877 C C . LEU A 1 245 ? -2.503 -8.180 10.723 1.00 98.38 245 LEU A C 1
ATOM 1879 O O . LEU A 1 245 ? -1.400 -7.883 11.174 1.00 98.38 245 LEU A O 1
ATOM 1883 N N . LEU A 1 246 ? -3.629 -7.616 11.163 1.00 98.38 246 LEU A N 1
ATOM 1884 C CA . LEU A 1 246 ? -3.703 -6.711 12.312 1.00 98.38 246 LEU A CA 1
ATOM 1885 C C . LEU A 1 246 ? -3.248 -7.412 13.603 1.00 98.38 246 LEU A C 1
ATOM 1887 O O . LEU A 1 246 ? -2.511 -6.834 14.395 1.00 98.38 246 LEU A O 1
ATOM 1891 N N . ASP A 1 247 ? -3.634 -8.676 13.792 1.00 97.44 247 ASP A N 1
ATOM 1892 C CA . ASP A 1 247 ? -3.275 -9.473 14.974 1.00 97.44 247 ASP A CA 1
ATOM 1893 C C . ASP A 1 247 ? -1.868 -10.095 14.878 1.00 97.44 247 ASP A C 1
ATOM 1895 O O . ASP A 1 247 ? -1.107 -10.087 15.846 1.00 97.44 247 ASP A O 1
ATOM 1899 N N . LYS A 1 248 ? -1.507 -10.659 13.717 1.00 96.31 248 LYS A N 1
ATOM 1900 C CA . LYS A 1 248 ? -0.320 -11.524 13.561 1.00 96.31 248 LYS A CA 1
ATOM 1901 C C . LYS A 1 248 ? 0.771 -10.981 12.641 1.00 96.31 248 LYS A C 1
ATOM 1903 O O . LYS A 1 248 ? 1.825 -11.609 12.545 1.00 96.31 248 LYS A O 1
ATOM 1908 N N . GLY A 1 249 ? 0.532 -9.870 11.949 1.00 96.25 249 GLY A N 1
ATOM 1909 C CA . GLY A 1 249 ? 1.521 -9.251 11.070 1.00 96.25 249 GLY A CA 1
ATOM 1910 C C . GLY A 1 249 ? 2.713 -8.683 11.838 1.00 96.25 249 GLY A C 1
ATOM 1911 O O . GLY A 1 249 ? 2.648 -8.446 13.044 1.00 96.25 249 GLY A O 1
ATOM 1912 N N . ASP A 1 250 ? 3.813 -8.423 11.129 1.00 96.38 250 ASP A N 1
ATOM 1913 C CA . ASP A 1 250 ? 4.877 -7.587 11.678 1.00 96.38 250 ASP A CA 1
ATOM 1914 C C . ASP A 1 250 ? 4.339 -6.175 11.954 1.00 96.38 250 ASP A C 1
ATOM 1916 O O . ASP A 1 250 ? 3.384 -5.728 11.317 1.00 96.38 250 ASP A O 1
ATOM 1920 N N . PHE A 1 251 ? 4.971 -5.442 12.869 1.00 96.62 251 PHE A N 1
ATOM 1921 C CA . PHE A 1 251 ? 4.475 -4.132 13.302 1.00 96.62 251 PHE A CA 1
ATOM 1922 C C . PHE A 1 251 ? 4.230 -3.148 12.142 1.00 96.62 251 PHE A C 1
ATOM 1924 O O . PHE A 1 251 ? 3.288 -2.357 12.188 1.00 96.62 251 PHE A O 1
ATOM 1931 N N . GLY A 1 252 ? 5.035 -3.217 11.072 1.00 96.81 252 GLY A N 1
ATOM 1932 C CA . GLY A 1 252 ? 4.815 -2.408 9.876 1.00 96.81 252 GLY A CA 1
ATOM 1933 C C . GLY A 1 252 ? 3.501 -2.755 9.178 1.00 96.81 252 GLY A C 1
ATOM 1934 O O . GLY A 1 252 ? 2.755 -1.856 8.809 1.00 96.81 252 GLY A O 1
ATOM 1935 N N . THR A 1 253 ? 3.192 -4.043 9.039 1.00 98.06 253 THR A N 1
ATOM 1936 C CA . THR A 1 253 ? 1.916 -4.516 8.483 1.00 98.06 253 THR A CA 1
ATOM 1937 C C . THR A 1 253 ? 0.736 -4.221 9.412 1.00 98.06 253 THR A C 1
ATOM 1939 O O . THR A 1 253 ? -0.315 -3.805 8.929 1.00 98.06 253 THR A O 1
ATOM 1942 N N . GLN A 1 254 ? 0.899 -4.367 10.732 1.00 98.44 254 GLN A N 1
ATOM 1943 C CA . GLN A 1 254 ? -0.155 -4.045 11.706 1.00 98.44 254 GLN A CA 1
ATOM 1944 C C . GLN A 1 254 ? -0.561 -2.570 11.638 1.00 98.44 254 GLN A C 1
ATOM 1946 O O . GLN A 1 254 ? -1.749 -2.264 11.690 1.00 98.44 254 GLN A O 1
ATOM 1951 N N . LYS A 1 255 ? 0.408 -1.661 11.462 1.00 98.00 255 LYS A N 1
ATOM 1952 C CA . LYS A 1 255 ? 0.144 -0.228 11.276 1.00 98.00 255 LYS A CA 1
ATOM 1953 C C . LYS A 1 255 ? -0.744 0.028 10.058 1.00 98.00 255 LYS A C 1
ATOM 1955 O O . LYS A 1 255 ? -1.753 0.712 10.183 1.00 98.00 255 LYS A O 1
ATOM 1960 N N . GLU A 1 256 ? -0.406 -0.547 8.906 1.00 98.31 256 GLU A N 1
ATOM 1961 C CA . GLU A 1 256 ? -1.226 -0.399 7.695 1.00 98.31 256 GLU A CA 1
ATOM 1962 C C . GLU A 1 256 ? -2.607 -1.050 7.855 1.00 98.31 256 GLU A C 1
ATOM 1964 O O . GLU A 1 256 ? -3.603 -0.526 7.360 1.00 98.31 256 GLU A O 1
ATOM 1969 N N . ALA A 1 257 ? -2.696 -2.169 8.581 1.00 98.62 257 ALA A N 1
ATOM 1970 C CA . ALA A 1 257 ? -3.970 -2.828 8.855 1.00 98.62 257 ALA A CA 1
ATOM 1971 C C . ALA A 1 257 ? -4.863 -1.964 9.754 1.00 98.62 257 ALA A C 1
ATOM 1973 O O . ALA A 1 257 ? -6.058 -1.857 9.495 1.00 98.62 257 ALA A O 1
ATOM 1974 N N . ALA A 1 258 ? -4.288 -1.300 10.762 1.00 98.56 258 ALA A N 1
ATOM 1975 C CA . ALA A 1 258 ? -5.009 -0.365 11.620 1.00 98.56 258 ALA A CA 1
ATOM 1976 C C . ALA A 1 258 ? -5.571 0.812 10.810 1.00 98.56 258 ALA A C 1
ATOM 1978 O O . ALA A 1 258 ? -6.740 1.157 10.974 1.00 98.56 258 ALA A O 1
ATOM 1979 N N . TRP A 1 259 ? -4.780 1.360 9.878 1.00 98.38 259 TRP A N 1
ATOM 1980 C CA . TRP A 1 259 ? -5.255 2.358 8.916 1.00 98.38 259 TRP A CA 1
ATOM 1981 C C . TRP A 1 259 ? -6.397 1.826 8.052 1.00 98.38 259 TRP A C 1
ATOM 1983 O O . TRP A 1 259 ? -7.414 2.496 7.918 1.00 98.38 259 TRP A O 1
ATOM 1993 N N . ALA A 1 260 ? -6.273 0.614 7.505 1.00 98.62 260 ALA A N 1
ATOM 1994 C CA . ALA A 1 260 ? -7.316 0.032 6.665 1.00 98.62 260 ALA A CA 1
ATOM 1995 C C . ALA A 1 260 ? -8.650 -0.134 7.408 1.00 98.62 260 ALA A C 1
ATOM 1997 O O . ALA A 1 260 ? -9.700 0.177 6.841 1.00 98.62 260 ALA A O 1
ATOM 1998 N N . ILE A 1 261 ? -8.605 -0.595 8.664 1.00 98.44 261 ILE A N 1
ATOM 1999 C CA . ILE A 1 261 ? -9.785 -0.741 9.524 1.00 98.44 261 ILE A CA 1
ATOM 2000 C C . ILE A 1 261 ? -10.367 0.624 9.899 1.00 98.44 261 ILE A C 1
ATOM 2002 O O . ILE A 1 261 ? -11.566 0.817 9.740 1.00 98.44 261 ILE A O 1
ATOM 2006 N N . SER A 1 262 ? -9.542 1.578 10.338 1.00 98.19 262 SER A N 1
ATOM 2007 C CA . SER A 1 262 ? -10.006 2.917 10.731 1.00 98.19 262 SER A CA 1
ATOM 2008 C C . SER A 1 262 ? -10.624 3.680 9.551 1.00 98.19 262 SER A C 1
ATOM 2010 O O . SER A 1 262 ? -11.718 4.224 9.657 1.00 98.19 262 SER A O 1
ATOM 2012 N N . ASN A 1 263 ? -10.011 3.612 8.366 1.00 98.25 263 ASN A N 1
ATOM 2013 C CA . ASN A 1 263 ? -10.583 4.194 7.150 1.00 98.25 263 ASN A CA 1
ATOM 2014 C C . ASN A 1 263 ? -11.942 3.569 6.800 1.00 98.25 263 ASN A C 1
ATOM 2016 O O . ASN A 1 263 ? -12.874 4.280 6.429 1.00 98.25 263 ASN A O 1
ATOM 2020 N N . LEU A 1 264 ? -12.091 2.252 6.984 1.00 98.00 264 LEU A N 1
ATOM 2021 C CA . LEU A 1 264 ? -13.365 1.570 6.766 1.00 98.00 264 LEU A CA 1
ATOM 2022 C C . LEU A 1 264 ? -14.448 2.059 7.737 1.00 98.00 264 LEU A C 1
ATOM 2024 O O . LEU A 1 264 ? -15.596 2.200 7.324 1.00 98.00 264 LEU A O 1
ATOM 2028 N N . THR A 1 265 ? -14.108 2.339 8.998 1.00 96.69 265 THR A N 1
ATOM 2029 C CA . THR A 1 265 ? -15.081 2.852 9.978 1.00 96.69 265 THR A CA 1
ATOM 2030 C C . THR A 1 265 ? -15.434 4.320 9.744 1.00 96.69 265 THR A C 1
ATOM 2032 O O . THR A 1 265 ? -16.533 4.728 10.098 1.00 96.69 265 THR A O 1
ATOM 2035 N N . ILE A 1 266 ? -14.555 5.099 9.106 1.00 94.81 266 ILE A N 1
ATOM 2036 C CA . ILE A 1 266 ? -14.815 6.497 8.721 1.00 94.81 266 ILE A CA 1
ATOM 2037 C C . ILE A 1 266 ? -15.686 6.577 7.459 1.00 94.81 266 ILE A C 1
ATOM 2039 O O . ILE A 1 266 ? -16.682 7.299 7.430 1.00 94.81 266 ILE A O 1
ATOM 2043 N N . SER A 1 267 ? -15.300 5.861 6.401 1.00 92.62 267 SER A N 1
ATOM 2044 C CA . SER A 1 267 ? -15.935 5.968 5.080 1.00 92.62 267 SER A CA 1
ATOM 2045 C C . SER A 1 267 ? -17.109 5.008 4.886 1.00 92.62 267 SER A C 1
ATOM 2047 O O . SER A 1 267 ? -17.925 5.193 3.977 1.00 92.62 267 SER A O 1
ATOM 2049 N N . GLY A 1 268 ? -17.188 3.955 5.701 1.00 93.25 268 GLY A N 1
ATOM 2050 C CA . GLY A 1 268 ? -18.196 2.910 5.597 1.00 93.25 268 GLY A CA 1
ATOM 2051 C C . GLY A 1 268 ? -19.572 3.316 6.122 1.00 93.25 268 GLY A C 1
ATOM 2052 O O . GLY A 1 268 ? -19.759 4.319 6.805 1.00 93.25 268 GLY A O 1
ATOM 2053 N N . ARG A 1 269 ? -20.577 2.502 5.797 1.00 94.69 269 ARG A N 1
ATOM 2054 C CA . ARG A 1 269 ? -21.920 2.577 6.398 1.00 94.69 269 ARG A CA 1
ATOM 2055 C C . ARG A 1 269 ? -22.045 1.651 7.606 1.00 94.69 269 ARG A C 1
ATOM 2057 O O . ARG A 1 269 ? -21.239 0.742 7.789 1.00 94.69 269 ARG A O 1
ATOM 2064 N N . LYS A 1 270 ? -23.130 1.817 8.369 1.00 94.19 270 LYS A N 1
ATOM 2065 C CA . LYS A 1 270 ? -23.452 0.988 9.541 1.00 94.19 270 LYS A CA 1
ATOM 2066 C C . LYS A 1 270 ? -23.400 -0.519 9.252 1.00 94.19 270 LYS A C 1
ATOM 2068 O O . LYS A 1 270 ? -22.802 -1.255 10.025 1.00 94.19 270 LYS A O 1
ATOM 2073 N N . ASP A 1 271 ? -23.935 -0.977 8.118 1.00 94.75 271 ASP A N 1
ATOM 2074 C CA . ASP A 1 271 ? -23.891 -2.392 7.714 1.00 94.75 271 ASP A CA 1
ATOM 2075 C C . ASP A 1 271 ? -22.459 -2.918 7.502 1.00 94.75 271 ASP A C 1
ATOM 2077 O O . ASP A 1 271 ? -22.146 -4.060 7.836 1.00 94.75 271 ASP A O 1
ATOM 2081 N N . GLN A 1 272 ? -21.568 -2.070 6.991 1.00 96.38 272 GLN A N 1
ATOM 2082 C CA . GLN A 1 272 ? -20.172 -2.415 6.717 1.00 96.38 272 GLN A CA 1
ATOM 2083 C C . GLN A 1 272 ? -19.336 -2.441 8.002 1.00 96.38 272 GLN A C 1
ATOM 2085 O O . GLN A 1 272 ? -18.482 -3.313 8.166 1.00 96.38 272 GLN A O 1
ATOM 2090 N N . VAL A 1 273 ? -19.617 -1.535 8.941 1.00 95.94 273 VAL A N 1
ATOM 2091 C CA . VAL A 1 273 ? -18.992 -1.534 10.272 1.00 95.94 273 VAL A CA 1
ATOM 2092 C C . VAL A 1 273 ? -19.497 -2.702 11.122 1.00 95.94 273 VAL A C 1
ATOM 2094 O O . VAL A 1 273 ? -18.690 -3.388 11.746 1.00 95.94 273 VAL A O 1
ATOM 2097 N N . ALA A 1 274 ? -20.792 -3.027 11.060 1.00 94.81 274 ALA A N 1
ATOM 2098 C CA . ALA A 1 274 ? -21.343 -4.234 11.680 1.00 94.81 274 ALA A CA 1
ATOM 2099 C C . ALA A 1 274 ? -20.627 -5.504 11.188 1.00 94.81 274 ALA A C 1
ATOM 2101 O O . ALA A 1 274 ? -20.291 -6.384 11.982 1.00 94.81 274 ALA A O 1
ATOM 2102 N N . HIS A 1 275 ? -20.292 -5.569 9.894 1.00 95.69 275 HIS A N 1
ATOM 2103 C CA . HIS A 1 275 ? -19.502 -6.671 9.349 1.00 95.69 275 HIS A CA 1
ATOM 2104 C C . HIS A 1 275 ? -18.097 -6.772 9.970 1.00 95.69 275 HIS A C 1
ATOM 2106 O O . HIS A 1 275 ? -17.627 -7.879 10.223 1.00 95.69 275 HIS A O 1
ATOM 2112 N N . LEU A 1 276 ? -17.418 -5.652 10.253 1.00 96.06 276 LEU A N 1
ATOM 2113 C CA . LEU A 1 276 ? -16.122 -5.677 10.948 1.00 96.06 276 LEU A CA 1
ATOM 2114 C C . LEU A 1 276 ? -16.230 -6.306 12.341 1.00 96.06 276 LEU A C 1
ATOM 2116 O O . LEU A 1 276 ? -15.392 -7.132 12.717 1.00 96.06 276 LEU A O 1
ATOM 2120 N N . ILE A 1 277 ? -17.269 -5.930 13.088 1.00 94.94 277 ILE A N 1
ATOM 2121 C CA . ILE A 1 277 ? -17.539 -6.449 14.433 1.00 94.94 277 ILE A CA 1
ATOM 2122 C C . ILE A 1 277 ? -17.832 -7.951 14.358 1.00 94.94 277 ILE A C 1
ATOM 2124 O O . ILE A 1 277 ? -17.222 -8.734 15.086 1.00 94.94 277 ILE A O 1
ATOM 2128 N N . GLU A 1 278 ? -18.666 -8.378 13.403 1.00 95.81 278 GLU A N 1
ATOM 2129 C CA . GLU A 1 278 ? -18.958 -9.794 13.135 1.00 95.81 278 GLU A CA 1
ATOM 2130 C C . GLU A 1 278 ? -17.675 -10.603 12.855 1.00 95.81 278 GLU A C 1
ATOM 2132 O O . GLU A 1 278 ? -17.561 -11.768 13.244 1.00 95.81 278 GLU A O 1
ATOM 2137 N N . LYS A 1 279 ? -16.675 -9.987 12.205 1.00 97.44 279 LYS A N 1
ATOM 2138 C CA . LYS A 1 279 ? -15.357 -10.591 11.935 1.00 97.44 279 LYS A CA 1
ATOM 2139 C C . LYS A 1 279 ? -14.341 -10.429 13.067 1.00 97.44 279 LYS A C 1
ATOM 2141 O O . LYS A 1 279 ? -13.169 -10.729 12.852 1.00 97.44 279 LYS A O 1
ATOM 2146 N N . GLN A 1 280 ? -14.789 -10.060 14.269 1.00 96.50 280 GLN A N 1
ATOM 2147 C CA . GLN A 1 280 ? -13.985 -10.036 15.496 1.00 96.50 280 GLN A CA 1
ATOM 2148 C C . GLN A 1 280 ? -12.798 -9.065 15.415 1.00 96.50 280 GLN A C 1
ATOM 2150 O O . GLN A 1 280 ? -11.688 -9.381 15.843 1.00 96.50 280 GLN A O 1
ATOM 2155 N N . VAL A 1 281 ? -13.022 -7.868 14.858 1.00 97.81 281 VAL A N 1
ATOM 2156 C CA . VAL A 1 281 ? -11.976 -6.835 14.763 1.00 97.81 281 VAL A CA 1
ATOM 2157 C C . VAL A 1 281 ? -11.563 -6.266 16.127 1.00 97.81 281 VAL A C 1
ATOM 2159 O O . VAL A 1 281 ? -10.414 -5.859 16.282 1.00 97.81 281 VAL A O 1
ATOM 2162 N N . ILE A 1 282 ? -12.472 -6.252 17.112 1.00 97.81 282 ILE A N 1
ATOM 2163 C CA . ILE A 1 282 ? -12.299 -5.513 18.374 1.00 97.81 282 ILE A CA 1
ATOM 2164 C C . ILE A 1 282 ? -11.044 -5.956 19.143 1.00 97.81 282 ILE A C 1
ATOM 2166 O O . ILE A 1 282 ? -10.191 -5.099 19.385 1.00 97.81 282 ILE A O 1
ATOM 2170 N N . PRO A 1 283 ? -10.824 -7.253 19.458 1.00 97.75 283 PRO A N 1
ATOM 2171 C CA . PRO A 1 283 ? -9.659 -7.632 20.258 1.00 97.75 283 PRO A CA 1
ATOM 2172 C C . PRO A 1 283 ? -8.310 -7.342 19.565 1.00 97.75 283 PRO A C 1
ATOM 2174 O O . PRO A 1 283 ? -7.446 -6.727 20.198 1.00 97.75 283 PRO A O 1
ATOM 2177 N N . PRO A 1 284 ? -8.094 -7.699 18.275 1.00 97.88 284 PRO A N 1
ATOM 2178 C CA . PRO A 1 284 ? -6.887 -7.305 17.544 1.00 97.88 284 PRO A CA 1
ATOM 2179 C C . PRO A 1 284 ? -6.650 -5.795 17.513 1.00 97.88 284 PRO A C 1
ATOM 2181 O O . PRO A 1 284 ? -5.507 -5.352 17.612 1.00 97.88 284 PRO A O 1
ATOM 2184 N N . PHE A 1 285 ? -7.716 -5.002 17.405 1.00 97.44 285 PHE A N 1
ATOM 2185 C CA . PHE A 1 285 ? -7.610 -3.552 17.330 1.00 97.44 285 PHE A CA 1
ATOM 2186 C C . PHE A 1 285 ? -7.239 -2.949 18.691 1.00 97.44 285 PHE A C 1
ATOM 2188 O O . PHE A 1 285 ? -6.256 -2.216 18.787 1.00 97.44 285 PHE A O 1
ATOM 2195 N N . CYS A 1 286 ? -7.902 -3.371 19.773 1.00 98.19 286 CYS A N 1
ATOM 2196 C CA . CYS A 1 286 ? -7.564 -2.973 21.143 1.00 98.19 286 CYS A CA 1
ATOM 2197 C C . CYS A 1 286 ? -6.149 -3.405 21.571 1.00 98.19 286 CYS A C 1
ATOM 2199 O O . CYS A 1 286 ? -5.547 -2.782 22.444 1.00 98.19 286 CYS A O 1
ATOM 2201 N N . ASN A 1 287 ? -5.570 -4.456 20.983 1.00 97.00 287 ASN A N 1
ATOM 2202 C CA . ASN A 1 287 ? -4.177 -4.844 21.249 1.00 97.00 287 ASN A CA 1
ATOM 2203 C C . ASN A 1 287 ? -3.151 -3.808 20.776 1.00 97.00 287 ASN A C 1
ATOM 2205 O O . ASN A 1 287 ? -2.045 -3.766 21.314 1.00 97.00 287 ASN A O 1
ATOM 2209 N N . LEU A 1 288 ? -3.511 -2.949 19.821 1.00 97.62 288 LEU A N 1
ATOM 2210 C CA . LEU A 1 288 ? -2.626 -1.893 19.342 1.00 97.62 288 LEU A CA 1
ATOM 2211 C C . LEU A 1 288 ? -2.656 -0.621 20.203 1.00 97.62 288 LEU A C 1
ATOM 2213 O O . LEU A 1 288 ? -1.811 0.243 20.001 1.00 97.62 288 LEU A O 1
ATOM 2217 N N . LEU A 1 289 ? -3.536 -0.512 21.204 1.00 97.69 289 LEU A N 1
ATOM 2218 C CA . LEU A 1 289 ? -3.580 0.648 22.110 1.00 97.69 289 LEU A CA 1
ATOM 2219 C C . LEU A 1 289 ? -2.330 0.782 22.998 1.00 97.69 289 LEU A C 1
ATOM 2221 O O . LEU A 1 289 ? -2.021 1.869 23.472 1.00 97.69 289 LEU A O 1
ATOM 2225 N N . THR A 1 290 ? -1.583 -0.305 23.210 1.00 95.44 290 THR A N 1
ATOM 2226 C CA . THR A 1 290 ? -0.394 -0.326 24.083 1.00 95.44 290 THR A CA 1
ATOM 2227 C C . THR A 1 290 ? 0.925 -0.144 23.326 1.00 95.44 290 THR A C 1
ATOM 2229 O O . THR A 1 290 ? 2.005 -0.349 23.890 1.00 95.44 290 THR A O 1
ATOM 2232 N N . VAL A 1 291 ? 0.880 0.155 22.023 1.00 96.44 291 VAL A N 1
ATOM 2233 C CA . VAL A 1 291 ? 2.096 0.339 21.216 1.00 96.44 291 VAL A CA 1
ATOM 2234 C C . VAL A 1 291 ? 2.707 1.718 21.461 1.00 96.44 291 VAL A C 1
ATOM 2236 O O . VAL A 1 291 ? 2.034 2.664 21.847 1.00 96.44 291 VAL A O 1
ATOM 2239 N N . LYS A 1 292 ? 4.013 1.853 21.210 1.00 94.94 292 LYS A N 1
ATOM 2240 C CA . LYS A 1 292 ? 4.738 3.117 21.436 1.00 94.94 292 LYS A CA 1
ATOM 2241 C C . LYS A 1 292 ? 4.484 4.188 20.371 1.00 94.94 292 LYS A C 1
ATOM 2243 O O . LYS A 1 292 ? 4.821 5.346 20.590 1.00 94.94 292 LYS A O 1
ATOM 2248 N N . ASP A 1 293 ? 4.000 3.800 19.193 1.00 96.81 293 ASP A N 1
ATOM 2249 C CA . ASP A 1 293 ? 3.727 4.738 18.102 1.00 96.81 293 ASP A CA 1
ATOM 2250 C C . ASP A 1 293 ? 2.400 5.456 18.379 1.00 96.81 293 ASP A C 1
ATOM 2252 O O . ASP A 1 293 ? 1.327 4.889 18.178 1.00 96.81 293 ASP A O 1
ATOM 2256 N N . ALA A 1 294 ? 2.488 6.711 18.828 1.00 96.62 294 ALA A N 1
ATOM 2257 C CA . ALA A 1 294 ? 1.329 7.540 19.143 1.00 96.62 294 ALA A CA 1
ATOM 2258 C C . ALA A 1 294 ? 0.362 7.693 17.955 1.00 96.62 294 ALA A C 1
ATOM 2260 O O . ALA A 1 294 ? -0.845 7.749 18.159 1.00 96.62 294 ALA A O 1
ATOM 2261 N N . GLN A 1 295 ? 0.860 7.700 16.712 1.00 96.31 295 GLN A N 1
ATOM 2262 C CA . GLN A 1 295 ? -0.008 7.787 15.537 1.00 96.31 295 GLN A CA 1
ATOM 2263 C C . GLN A 1 295 ? -0.878 6.533 15.405 1.00 96.31 295 GLN A C 1
ATOM 2265 O O . GLN A 1 295 ? -2.052 6.636 15.075 1.00 96.31 295 GLN A O 1
ATOM 2270 N N . VAL A 1 296 ? -0.317 5.351 15.677 1.00 97.38 296 VAL A N 1
ATOM 2271 C CA . VAL A 1 296 ? -1.084 4.097 15.643 1.00 97.38 296 VAL A CA 1
ATOM 2272 C C . VAL A 1 296 ? -2.127 4.082 16.755 1.00 97.38 296 VAL A C 1
ATOM 2274 O O . VAL A 1 296 ? -3.274 3.742 16.491 1.00 97.38 296 VAL A O 1
ATOM 2277 N N . VAL A 1 297 ? -1.755 4.498 17.969 1.00 98.06 297 VAL A N 1
ATOM 2278 C CA . VAL A 1 297 ? -2.696 4.593 19.097 1.00 98.06 297 VAL A CA 1
ATOM 2279 C C . VAL A 1 297 ? -3.863 5.524 18.760 1.00 98.06 297 VAL A C 1
ATOM 2281 O O . VAL A 1 297 ? -5.014 5.143 18.954 1.00 98.06 297 VAL A O 1
ATOM 2284 N N . GLN A 1 298 ? -3.583 6.699 18.191 1.00 97.44 298 GLN A N 1
ATOM 2285 C CA . GLN A 1 298 ? -4.612 7.648 17.768 1.00 97.44 298 GLN A CA 1
ATOM 2286 C C . GLN A 1 298 ? -5.548 7.048 16.707 1.00 97.44 298 GLN A C 1
ATOM 2288 O O . GLN A 1 298 ? -6.758 7.066 16.894 1.00 97.44 298 GLN A O 1
ATOM 2293 N N . VAL A 1 299 ? -5.001 6.425 15.655 1.00 97.81 299 VAL A N 1
ATOM 2294 C CA . VAL A 1 299 ? -5.792 5.771 14.590 1.00 97.81 299 VAL A CA 1
ATOM 2295 C C . VAL A 1 299 ? -6.720 4.686 15.143 1.00 97.81 299 VAL A C 1
ATOM 2297 O O . VAL A 1 299 ? -7.843 4.523 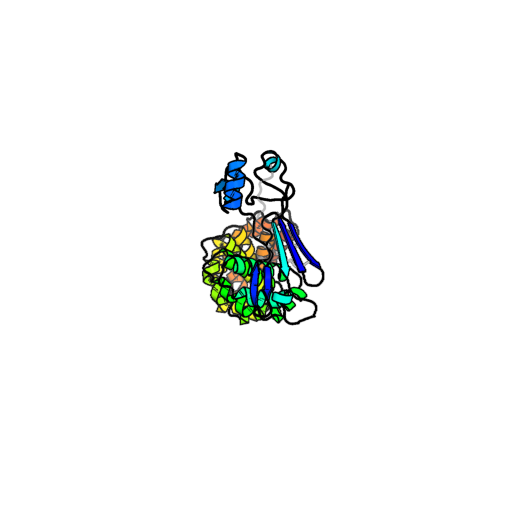14.659 1.00 97.81 299 VAL A O 1
ATOM 2300 N N . VAL A 1 300 ? -6.253 3.935 16.144 1.00 98.25 300 VAL A N 1
ATOM 2301 C CA . VAL A 1 300 ? -7.041 2.891 16.809 1.00 98.25 300 VAL A CA 1
ATOM 2302 C C . VAL A 1 300 ? -8.156 3.505 17.652 1.00 98.25 300 VAL A C 1
ATOM 2304 O O . VAL A 1 300 ? -9.292 3.050 17.556 1.00 98.25 300 VAL A O 1
ATOM 2307 N N . LEU A 1 301 ? -7.864 4.545 18.439 1.00 98.06 301 LEU A N 1
ATOM 2308 C CA . LEU A 1 301 ? -8.879 5.252 19.226 1.00 98.06 301 LEU A CA 1
ATOM 2309 C C . LEU A 1 301 ? -9.950 5.895 18.335 1.00 98.06 301 LEU A C 1
ATOM 2311 O O . LEU A 1 301 ? -11.135 5.722 18.608 1.00 98.06 301 LEU A O 1
ATOM 2315 N N . ASP A 1 302 ? -9.551 6.563 17.249 1.00 97.06 302 ASP A N 1
ATOM 2316 C CA . ASP A 1 302 ? -10.477 7.139 16.264 1.00 97.06 302 ASP A CA 1
ATOM 2317 C C . ASP A 1 302 ? -11.379 6.044 15.681 1.00 97.06 302 ASP A C 1
ATOM 2319 O O . ASP A 1 302 ? -12.603 6.179 15.620 1.00 97.06 302 ASP A O 1
ATOM 2323 N N . GLY A 1 303 ? -10.777 4.908 15.317 1.00 97.62 303 GLY A N 1
ATOM 2324 C CA . GLY A 1 303 ? -11.502 3.761 14.791 1.00 97.62 303 GLY A CA 1
ATOM 2325 C C . GLY A 1 303 ? -12.503 3.179 15.794 1.00 97.62 303 GLY A C 1
ATOM 2326 O O . GLY A 1 303 ? -13.640 2.914 15.410 1.00 97.62 303 GLY A O 1
ATOM 2327 N N . LEU A 1 304 ? -12.117 3.009 17.064 1.00 97.62 304 LEU A N 1
ATOM 2328 C CA . LEU A 1 304 ? -13.001 2.528 18.135 1.00 97.62 304 LEU A CA 1
ATOM 2329 C C . LEU A 1 304 ? -14.137 3.515 18.426 1.00 97.62 304 LEU A C 1
ATOM 2331 O O . LEU A 1 304 ? -15.285 3.091 18.549 1.00 97.62 304 LEU A O 1
ATOM 2335 N N . SER A 1 305 ? -13.842 4.819 18.470 1.00 96.81 305 SER A N 1
ATOM 2336 C CA . SER A 1 305 ? -14.851 5.871 18.642 1.00 96.81 305 SER A CA 1
ATOM 2337 C C . SER A 1 305 ? -15.895 5.814 17.526 1.00 96.81 305 SER A C 1
ATOM 2339 O O . SER A 1 305 ? -17.092 5.819 17.803 1.00 96.81 305 SER A O 1
ATOM 2341 N N . ASN A 1 306 ? -15.461 5.675 16.269 1.00 96.06 306 ASN A N 1
ATOM 2342 C CA . ASN A 1 306 ? -16.372 5.556 15.130 1.00 96.06 306 ASN A CA 1
ATOM 2343 C C . ASN A 1 306 ? -17.214 4.278 15.191 1.00 96.06 306 ASN A C 1
ATOM 2345 O O . ASN A 1 306 ? -18.413 4.330 14.931 1.00 96.06 306 ASN A O 1
ATOM 2349 N N . ILE A 1 307 ? -16.618 3.143 15.575 1.00 96.50 307 ILE A N 1
ATOM 2350 C CA . ILE A 1 307 ? -17.356 1.884 15.747 1.00 96.50 307 ILE A CA 1
ATOM 2351 C C . ILE A 1 307 ? -18.472 2.050 16.788 1.00 96.50 307 ILE A C 1
ATOM 2353 O O . ILE A 1 307 ? -19.615 1.697 16.503 1.00 96.50 307 ILE A O 1
ATOM 2357 N N . LEU A 1 308 ? -18.160 2.615 17.959 1.00 95.56 308 LEU A N 1
ATOM 2358 C CA . LEU A 1 308 ? -19.131 2.851 19.033 1.00 95.56 308 LEU A CA 1
ATOM 2359 C C . LEU A 1 308 ? -20.230 3.833 18.601 1.00 95.56 308 LEU A C 1
ATOM 2361 O O . LEU A 1 308 ? -21.415 3.544 18.761 1.00 95.56 308 LEU A O 1
ATOM 2365 N N . LYS A 1 309 ? -19.854 4.951 17.967 1.00 93.50 309 LYS A N 1
ATOM 2366 C CA . LYS A 1 309 ? -20.793 5.970 17.465 1.00 93.50 309 LYS A CA 1
ATOM 2367 C C . LYS A 1 309 ? -21.747 5.429 16.395 1.00 93.50 309 LYS A C 1
ATOM 2369 O O . LYS A 1 309 ? -22.878 5.891 16.310 1.00 93.50 309 LYS A O 1
ATOM 2374 N N . MET A 1 310 ? -21.317 4.464 15.581 1.00 92.50 310 MET A N 1
ATOM 2375 C CA . MET A 1 310 ? -22.136 3.882 14.505 1.00 92.50 310 MET A CA 1
ATOM 2376 C C . MET A 1 310 ? -23.021 2.713 14.948 1.00 92.50 310 MET A C 1
ATOM 2378 O O . MET A 1 310 ? -23.834 2.224 14.161 1.00 92.50 310 MET A O 1
ATOM 2382 N N . ALA A 1 311 ? -22.867 2.241 16.181 1.00 86.62 311 ALA A N 1
ATOM 2383 C CA . ALA A 1 311 ? -23.582 1.080 16.688 1.00 86.62 311 ALA A CA 1
ATOM 2384 C C . ALA A 1 311 ? -25.064 1.361 16.996 1.00 86.62 311 ALA A C 1
ATOM 2386 O O . ALA A 1 311 ? -25.889 0.446 16.939 1.00 86.62 311 ALA A O 1
ATOM 2387 N N . ASP A 1 312 ? -25.426 2.624 17.241 1.00 84.69 312 ASP A N 1
ATOM 2388 C CA . ASP A 1 312 ? -26.711 3.041 17.821 1.00 84.69 312 ASP A CA 1
ATOM 2389 C C . ASP A 1 312 ? -27.098 2.123 19.005 1.00 84.69 312 ASP A C 1
ATOM 2391 O O . ASP A 1 312 ? -26.363 2.049 19.985 1.00 84.69 312 ASP A O 1
ATOM 2395 N N . ASP A 1 313 ? -28.192 1.360 18.893 1.00 85.81 313 ASP A N 1
ATOM 2396 C CA . ASP A 1 313 ? -28.694 0.443 19.928 1.00 85.81 313 ASP A CA 1
ATOM 2397 C C . ASP A 1 313 ? -27.721 -0.701 20.296 1.00 85.81 313 ASP A C 1
ATOM 2399 O O . ASP A 1 313 ? -27.863 -1.320 21.347 1.00 85.81 313 ASP A O 1
ATOM 2403 N N . GLU A 1 314 ? -26.728 -1.006 19.450 1.00 89.00 314 GLU A N 1
ATOM 2404 C CA . GLU A 1 314 ? -25.717 -2.042 19.723 1.00 89.00 314 GLU A CA 1
ATOM 2405 C C . GLU A 1 314 ? -24.486 -1.500 20.474 1.00 89.00 314 GLU A C 1
ATOM 2407 O O . GLU A 1 314 ? -23.566 -2.268 20.770 1.00 89.00 314 GLU A O 1
ATOM 2412 N N . ALA A 1 315 ? -24.448 -0.201 20.806 1.00 91.00 315 ALA A N 1
ATOM 2413 C CA . ALA A 1 315 ? -23.294 0.434 21.449 1.00 91.00 315 ALA A CA 1
ATOM 2414 C C . ALA A 1 315 ? -22.910 -0.245 22.772 1.00 91.00 315 ALA A C 1
ATOM 2416 O O . ALA A 1 315 ? -21.733 -0.526 22.981 1.00 91.00 315 ALA A O 1
ATOM 2417 N N . GLU A 1 316 ? -23.890 -0.599 23.609 1.00 92.25 316 GLU A N 1
ATOM 2418 C CA . GLU A 1 316 ? -23.663 -1.315 24.875 1.00 92.25 316 GLU A CA 1
ATOM 2419 C C . GLU A 1 316 ? -23.040 -2.701 24.640 1.00 92.25 316 GLU A C 1
ATOM 2421 O O . GLU A 1 316 ? -22.116 -3.114 25.335 1.00 92.25 316 GLU A O 1
ATOM 2426 N N . THR A 1 317 ? -23.480 -3.411 23.595 1.00 93.38 317 THR A N 1
ATOM 2427 C CA . THR A 1 317 ? -22.910 -4.723 23.247 1.00 93.38 317 THR A CA 1
ATOM 2428 C C . THR A 1 317 ? -21.449 -4.589 22.825 1.00 93.38 317 THR A C 1
ATOM 2430 O O . THR A 1 317 ? -20.612 -5.398 23.220 1.00 93.38 317 THR A O 1
ATOM 2433 N N . ILE A 1 318 ? -21.116 -3.562 22.043 1.00 94.69 318 ILE A N 1
ATOM 2434 C CA . ILE A 1 318 ? -19.736 -3.314 21.614 1.00 94.69 318 ILE A CA 1
ATOM 2435 C C . ILE A 1 318 ? -18.871 -2.833 22.780 1.00 94.69 318 ILE A C 1
ATOM 2437 O O . ILE A 1 318 ? -17.725 -3.269 22.886 1.00 94.69 318 ILE A O 1
ATOM 2441 N N . ALA A 1 319 ? -19.398 -1.975 23.654 1.00 95.69 319 ALA A N 1
ATOM 2442 C CA . ALA A 1 319 ? -18.713 -1.539 24.866 1.00 95.69 319 ALA A CA 1
ATOM 2443 C C . ALA A 1 319 ? -18.340 -2.751 25.735 1.00 95.69 319 ALA A C 1
ATOM 2445 O O . ALA A 1 319 ? -17.166 -2.924 26.063 1.00 95.69 319 ALA A O 1
ATOM 2446 N N . ASN A 1 320 ? -19.284 -3.673 25.956 1.00 94.81 320 ASN A N 1
ATOM 2447 C CA . ASN A 1 320 ? -19.026 -4.933 26.656 1.00 94.81 320 ASN A CA 1
ATOM 2448 C C . ASN A 1 320 ? -17.941 -5.775 25.959 1.00 94.81 320 ASN A C 1
ATOM 2450 O O . ASN A 1 320 ? -17.048 -6.290 26.622 1.00 94.81 320 ASN A O 1
ATOM 2454 N N . LEU A 1 321 ? -17.939 -5.872 24.621 1.00 96.00 321 LEU A N 1
ATOM 2455 C CA . LEU A 1 321 ? -16.874 -6.577 23.884 1.00 96.00 321 LEU A CA 1
ATOM 2456 C C . LEU A 1 321 ? -15.491 -5.927 24.069 1.00 96.00 321 LEU A C 1
ATOM 2458 O O . LEU A 1 321 ? -14.476 -6.628 24.154 1.00 96.00 321 LEU A O 1
ATOM 2462 N N . ILE A 1 322 ? -15.434 -4.593 24.108 1.00 97.44 322 ILE A N 1
ATOM 2463 C CA . ILE A 1 322 ? -14.201 -3.842 24.376 1.00 97.44 322 ILE A CA 1
ATOM 2464 C C . ILE A 1 322 ? -13.733 -4.113 25.809 1.00 97.44 322 ILE A C 1
ATOM 2466 O O . ILE A 1 322 ? -12.546 -4.369 26.013 1.00 97.44 322 ILE A O 1
ATOM 2470 N N . GLU A 1 323 ? -14.633 -4.110 26.787 1.00 96.56 323 GLU A N 1
ATOM 2471 C CA . GLU A 1 323 ? -14.313 -4.415 28.182 1.00 96.56 323 GLU A CA 1
ATOM 2472 C C . GLU A 1 323 ? -13.821 -5.861 28.359 1.00 96.56 323 GLU A C 1
ATOM 2474 O O . GLU A 1 323 ? -12.731 -6.079 28.889 1.00 96.56 323 GLU A O 1
ATOM 2479 N N . GLU A 1 324 ? -14.543 -6.847 27.817 1.00 96.19 324 GLU A N 1
ATOM 2480 C CA . GLU A 1 324 ? -14.214 -8.277 27.916 1.00 96.19 324 GLU A CA 1
ATOM 2481 C C . GLU A 1 324 ? -12.832 -8.617 27.335 1.00 96.19 324 GLU A C 1
ATOM 2483 O O . GLU A 1 324 ? -12.145 -9.520 27.822 1.00 96.19 324 GLU A O 1
ATOM 2488 N N . CYS A 1 325 ? -12.390 -7.891 26.301 1.00 96.00 325 CYS A N 1
ATOM 2489 C CA . CYS A 1 325 ? -11.064 -8.070 25.704 1.00 96.00 325 CYS A CA 1
ATOM 2490 C C . CYS A 1 325 ? -9.939 -7.292 26.423 1.00 96.00 325 CYS A C 1
ATOM 2492 O O . CYS A 1 325 ? -8.790 -7.297 25.960 1.00 96.00 325 CYS A O 1
ATOM 2494 N N . GLY A 1 326 ? -10.248 -6.613 27.534 1.00 96.94 326 GLY A N 1
ATOM 2495 C CA . GLY A 1 326 ? -9.328 -5.735 28.266 1.00 96.94 326 GLY A CA 1
ATOM 2496 C C . GLY A 1 326 ? -8.991 -4.448 27.506 1.00 96.94 326 GLY A C 1
ATOM 2497 O O . GLY A 1 326 ? -7.921 -3.872 27.692 1.00 96.94 326 GLY A O 1
ATOM 2498 N N . GLY A 1 327 ? -9.852 -4.030 26.577 1.00 97.25 327 GLY A N 1
ATOM 2499 C CA . GLY A 1 327 ? -9.716 -2.789 25.822 1.00 97.25 327 GLY A CA 1
ATOM 2500 C C . GLY A 1 327 ? -9.998 -1.557 26.677 1.00 97.25 327 GLY A C 1
ATOM 2501 O O . GLY A 1 327 ? -9.241 -0.596 26.581 1.00 97.25 327 GLY A O 1
ATOM 2502 N N . LEU A 1 328 ? -11.012 -1.613 27.550 1.00 96.94 328 LEU A N 1
ATOM 2503 C CA . LEU A 1 328 ? -11.379 -0.503 28.439 1.00 96.94 328 LEU A CA 1
ATOM 2504 C C . LEU A 1 328 ? -10.205 -0.076 29.332 1.00 96.94 328 LEU A C 1
ATOM 2506 O O . LEU A 1 328 ? -9.803 1.081 29.282 1.00 96.94 328 LEU A O 1
ATOM 2510 N N . GLU A 1 329 ? -9.562 -1.023 30.023 1.00 97.25 329 GLU A N 1
ATOM 2511 C CA . GLU A 1 329 ? -8.381 -0.753 30.864 1.00 97.25 329 GLU A CA 1
ATOM 2512 C C . GLU A 1 329 ? -7.257 -0.050 30.074 1.00 97.25 329 GLU A C 1
ATOM 2514 O O . GLU A 1 329 ? -6.587 0.858 30.567 1.00 97.25 329 GLU A O 1
ATOM 2519 N N . LYS A 1 330 ? -7.049 -0.435 28.807 1.00 97.88 330 LYS A N 1
ATOM 2520 C CA . LYS A 1 330 ? -6.045 0.204 27.943 1.00 97.88 330 LYS A CA 1
ATOM 2521 C C . LYS A 1 330 ? -6.448 1.631 27.573 1.00 97.88 330 LYS A C 1
ATOM 2523 O O . LYS A 1 330 ? -5.579 2.497 27.526 1.00 97.88 330 LYS A O 1
ATOM 2528 N N . VAL A 1 331 ? -7.731 1.889 27.310 1.00 97.31 331 VAL A N 1
ATOM 2529 C CA . VAL A 1 331 ? -8.240 3.246 27.042 1.00 97.31 331 VAL A CA 1
ATOM 2530 C C . VAL A 1 331 ? -8.121 4.122 28.296 1.00 97.31 331 VAL A C 1
ATOM 2532 O O . VAL A 1 331 ? -7.659 5.255 28.195 1.00 97.31 331 VAL A O 1
ATOM 2535 N N . GLU A 1 332 ? -8.415 3.593 29.484 1.00 96.81 332 GLU A N 1
ATOM 2536 C CA . GLU A 1 332 ? -8.228 4.301 30.761 1.00 96.81 332 GLU A CA 1
ATOM 2537 C C . 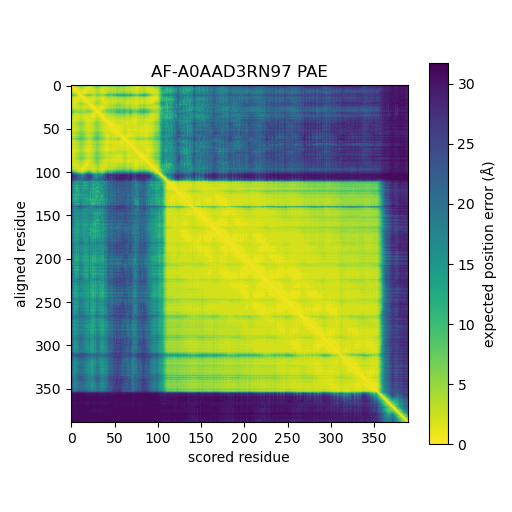GLU A 1 332 ? -6.763 4.692 30.992 1.00 96.81 332 GLU A C 1
ATOM 2539 O O . GLU A 1 332 ? -6.459 5.830 31.352 1.00 96.81 332 GLU A O 1
ATOM 2544 N N . GLN A 1 333 ? -5.820 3.788 30.708 1.00 96.75 333 GLN A N 1
ATOM 2545 C CA . GLN A 1 333 ? -4.388 4.094 30.796 1.00 96.75 333 GLN A CA 1
ATOM 2546 C C . GLN A 1 333 ? -3.987 5.262 29.879 1.00 96.75 333 GLN A C 1
ATOM 2548 O O . GLN A 1 333 ? -3.136 6.078 30.252 1.00 96.75 333 GLN A O 1
ATOM 2553 N N . LEU A 1 334 ? -4.619 5.384 28.708 1.00 97.25 334 LEU A N 1
ATOM 2554 C CA . LEU A 1 334 ? -4.361 6.461 27.750 1.00 97.25 334 LEU A CA 1
ATOM 2555 C C . LEU A 1 334 ? -4.880 7.831 28.214 1.00 97.25 334 LEU A C 1
ATOM 2557 O O . LEU A 1 334 ? -4.423 8.845 27.683 1.00 97.25 334 LEU A O 1
ATOM 2561 N N . GLN A 1 335 ? -5.707 7.908 29.264 1.00 96.00 335 GLN A N 1
ATOM 2562 C CA . GLN A 1 335 ? -6.046 9.186 29.905 1.00 96.00 335 GLN A CA 1
ATOM 2563 C C . GLN A 1 335 ? -4.839 9.857 30.595 1.00 96.00 335 GLN A C 1
ATOM 2565 O O . GLN A 1 335 ? -4.898 11.023 30.972 1.00 96.00 335 GLN A O 1
ATOM 2570 N N . ASN A 1 336 ? -3.719 9.148 30.753 1.00 94.44 336 ASN A N 1
ATOM 2571 C CA . ASN A 1 336 ? -2.467 9.708 31.272 1.00 94.44 336 ASN A CA 1
ATOM 2572 C C . ASN A 1 336 ? -1.393 9.864 30.181 1.00 94.44 336 ASN A C 1
ATOM 2574 O O . ASN A 1 336 ? -0.211 10.028 30.488 1.00 94.44 336 ASN A O 1
ATOM 2578 N N . HIS A 1 337 ? -1.774 9.761 28.904 1.00 96.44 337 HIS A N 1
ATOM 2579 C CA . HIS A 1 337 ? -0.837 9.812 27.788 1.00 96.44 337 HIS A CA 1
ATOM 2580 C C . HIS A 1 337 ? -0.276 11.232 27.569 1.00 96.44 337 HIS A C 1
ATOM 2582 O O . HIS A 1 337 ? -0.986 12.225 27.701 1.00 96.44 337 HIS A O 1
ATOM 2588 N N . GLU A 1 338 ? 1.004 11.340 27.189 1.00 95.00 338 GLU A N 1
ATOM 2589 C CA . GLU A 1 338 ? 1.692 12.634 27.004 1.00 95.00 338 GLU A CA 1
ATOM 2590 C C . GLU A 1 338 ? 1.131 13.463 25.834 1.00 95.00 338 GLU A C 1
ATOM 2592 O O . GLU A 1 338 ? 1.208 14.691 25.833 1.00 95.00 338 GLU A O 1
ATOM 2597 N N . ASN A 1 339 ? 0.586 12.789 24.817 1.00 95.19 339 ASN A N 1
ATOM 2598 C CA . ASN A 1 339 ? -0.114 13.430 23.703 1.00 95.19 339 ASN A CA 1
ATOM 2599 C C . ASN A 1 339 ? -1.541 13.820 24.122 1.00 95.19 339 ASN A C 1
ATOM 2601 O O . ASN A 1 339 ? -2.368 12.947 24.392 1.00 95.19 339 ASN A O 1
ATOM 2605 N N . GLU A 1 340 ? -1.814 15.124 24.108 1.00 95.06 340 GLU A N 1
ATOM 2606 C CA . GLU A 1 340 ? -3.086 15.726 24.511 1.00 95.06 340 GLU A CA 1
ATOM 2607 C C . GLU A 1 340 ? -4.282 15.249 23.668 1.00 95.06 340 GLU A C 1
ATOM 2609 O O . GLU A 1 340 ? -5.372 15.089 24.213 1.00 95.06 340 GLU A O 1
ATOM 2614 N N . ASP A 1 341 ? -4.092 14.978 22.373 1.00 94.94 341 ASP A N 1
ATOM 2615 C CA . ASP A 1 341 ? -5.168 14.506 21.490 1.00 94.94 341 ASP A CA 1
ATOM 2616 C C . ASP A 1 341 ? -5.600 13.079 21.861 1.00 94.94 341 ASP A C 1
ATOM 2618 O O . ASP A 1 341 ? -6.790 12.782 21.929 1.00 94.94 341 ASP A O 1
ATOM 2622 N N . ILE A 1 342 ? -4.631 12.215 22.185 1.00 97.19 342 ILE A N 1
ATOM 2623 C CA . ILE A 1 342 ? -4.882 10.838 22.643 1.00 97.19 342 ILE A CA 1
ATOM 2624 C C . ILE A 1 342 ? -5.597 10.847 23.993 1.00 97.19 342 ILE A C 1
ATOM 2626 O O . ILE A 1 342 ? -6.593 10.148 24.160 1.00 97.19 342 ILE A O 1
ATOM 2630 N N . TYR A 1 343 ? -5.114 11.666 24.931 1.00 95.19 343 TYR A N 1
ATOM 2631 C CA . TYR A 1 343 ? -5.750 11.855 26.233 1.00 95.19 343 TYR A CA 1
ATOM 2632 C C . TYR A 1 343 ? -7.220 12.275 26.089 1.00 95.19 343 TYR A C 1
ATOM 2634 O O . TYR A 1 343 ? -8.104 11.639 26.664 1.00 95.19 343 TYR A O 1
ATOM 2642 N N . LYS A 1 344 ? -7.485 13.326 25.303 1.00 96.38 344 LYS A N 1
ATOM 2643 C CA . LYS A 1 344 ? -8.838 13.862 25.107 1.00 96.38 344 LYS A CA 1
ATOM 2644 C C . LYS A 1 344 ? -9.770 12.835 24.485 1.00 96.38 344 LYS A C 1
ATOM 2646 O O . LYS A 1 344 ? -10.895 12.691 24.949 1.00 96.38 344 LYS A O 1
ATOM 2651 N N . LEU A 1 345 ? -9.300 12.120 23.466 1.00 96.38 345 LEU A N 1
ATOM 2652 C CA . LEU A 1 345 ? -10.109 11.122 22.780 1.00 96.38 345 LEU A CA 1
ATOM 2653 C C . LEU A 1 345 ? -10.405 9.910 23.673 1.00 96.38 345 LEU A C 1
ATOM 2655 O O . LEU A 1 345 ? -11.530 9.419 23.684 1.00 96.38 345 LEU A O 1
ATOM 2659 N N . ALA A 1 346 ? -9.430 9.457 24.467 1.00 97.44 346 ALA A N 1
ATOM 2660 C CA . ALA A 1 346 ? -9.646 8.402 25.454 1.00 97.44 346 ALA A CA 1
ATOM 2661 C C . ALA A 1 346 ? -10.667 8.823 26.525 1.00 97.44 346 ALA A C 1
ATOM 2663 O O . ALA A 1 346 ? -11.547 8.039 26.879 1.00 97.44 346 ALA A O 1
ATOM 2664 N N . TYR A 1 347 ? -10.585 10.069 27.002 1.00 96.06 347 TYR A N 1
ATOM 2665 C CA . TYR A 1 347 ? -11.570 10.635 27.921 1.00 96.06 347 TYR A CA 1
ATOM 2666 C C . TYR A 1 347 ? -12.972 10.682 27.302 1.00 96.06 347 TYR A C 1
ATOM 2668 O O . TYR A 1 347 ? -13.911 10.203 27.924 1.00 96.06 347 TYR A O 1
ATOM 2676 N N . GLU A 1 348 ? -13.104 11.179 26.067 1.00 95.75 348 GLU A N 1
ATOM 2677 C CA . GLU A 1 348 ? -14.388 11.243 25.353 1.00 95.75 348 GLU A CA 1
ATOM 2678 C C . GLU A 1 348 ? -15.025 9.857 25.179 1.00 95.75 348 GLU A C 1
ATOM 2680 O O . GLU A 1 348 ? -16.225 9.707 25.388 1.00 95.75 348 GLU A O 1
ATOM 2685 N N . ILE A 1 349 ? -14.238 8.838 24.816 1.00 95.75 349 ILE A N 1
ATOM 2686 C CA . ILE A 1 349 ? -14.747 7.469 24.652 1.00 95.75 349 ILE A CA 1
ATOM 2687 C C . ILE A 1 349 ? -15.295 6.932 25.978 1.00 95.75 349 ILE A C 1
ATOM 2689 O O . ILE A 1 349 ? -16.373 6.342 25.993 1.00 95.75 349 ILE A O 1
ATOM 2693 N N . ILE A 1 350 ? -14.575 7.137 27.083 1.00 95.81 350 ILE A N 1
ATOM 2694 C CA . ILE A 1 350 ? -15.011 6.669 28.403 1.00 95.81 350 ILE A CA 1
ATOM 2695 C C . ILE A 1 350 ? -16.281 7.406 28.842 1.00 95.81 350 ILE A C 1
ATOM 2697 O O . ILE A 1 350 ? -17.258 6.752 29.192 1.00 95.81 350 ILE A O 1
ATOM 2701 N N . ASP A 1 351 ? -16.288 8.736 28.752 1.00 94.38 351 ASP A N 1
ATOM 2702 C CA . ASP A 1 351 ? -17.406 9.597 29.165 1.00 94.38 351 ASP A CA 1
ATOM 2703 C C . ASP A 1 351 ? -18.695 9.351 28.356 1.00 94.38 351 ASP A C 1
ATOM 2705 O O . ASP A 1 351 ? -19.806 9.466 28.864 1.00 94.38 351 ASP A O 1
ATOM 2709 N N . GLN A 1 352 ? -18.574 8.991 27.075 1.00 92.94 352 GLN A N 1
ATOM 2710 C CA . GLN A 1 352 ? -19.749 8.753 26.230 1.00 92.94 352 GLN A CA 1
ATOM 2711 C C . GLN A 1 352 ? -20.297 7.327 26.318 1.00 92.94 352 GLN A C 1
ATOM 2713 O O . GLN A 1 352 ? -21.496 7.138 26.113 1.00 92.94 352 GLN A O 1
ATOM 2718 N N . PHE A 1 353 ? -19.443 6.323 26.545 1.00 93.44 353 PHE A N 1
ATOM 2719 C CA . PHE A 1 353 ? -19.818 4.918 26.335 1.00 93.44 353 PHE A CA 1
ATOM 2720 C C . PHE A 1 353 ? -19.606 4.000 27.543 1.00 93.44 353 PHE A C 1
ATOM 2722 O O . PHE A 1 353 ? -20.126 2.888 27.523 1.00 93.44 353 PHE A O 1
ATOM 2729 N N . PHE A 1 354 ? -18.855 4.424 28.565 1.00 91.44 354 PHE A N 1
ATOM 2730 C CA . PHE A 1 354 ? -18.462 3.559 29.688 1.00 91.44 354 PHE A CA 1
ATOM 2731 C C . PHE A 1 354 ? -18.725 4.157 31.072 1.00 91.44 354 PHE A C 1
ATOM 2733 O O . PHE A 1 354 ? -18.792 3.410 32.045 1.00 91.44 354 PHE A O 1
ATOM 2740 N N . SER A 1 355 ? -18.894 5.474 31.199 1.00 83.12 355 SER A N 1
ATOM 2741 C CA . SER A 1 355 ? -19.439 6.058 32.421 1.00 83.12 355 SER A CA 1
ATOM 2742 C C . SER A 1 355 ? -20.930 5.761 32.481 1.00 83.12 355 SER A C 1
ATOM 2744 O O . SER A 1 355 ? -21.736 6.393 31.800 1.00 83.12 355 SER A O 1
ATOM 2746 N N . SER A 1 356 ? -21.292 4.773 33.289 1.00 62.16 356 SER A N 1
ATOM 2747 C CA . SER A 1 356 ? -22.667 4.584 33.712 1.00 62.16 356 SER A CA 1
ATOM 2748 C C . SER A 1 356 ? -23.166 5.857 34.403 1.00 62.16 356 SER A C 1
ATOM 2750 O O . SER A 1 356 ? -22.465 6.451 35.226 1.00 62.16 356 SER A O 1
ATOM 2752 N N . ASP A 1 357 ? -24.417 6.232 34.139 1.00 51.19 357 ASP A N 1
ATOM 2753 C CA . ASP A 1 357 ? -25.234 7.039 35.052 1.00 51.19 357 ASP A CA 1
ATOM 2754 C C . ASP A 1 357 ? -25.499 6.255 36.367 1.00 51.19 357 ASP A C 1
ATOM 2756 O O . ASP A 1 357 ? -26.609 6.258 36.891 1.00 51.19 357 ASP A O 1
ATOM 2760 N N . ASP A 1 358 ? -24.485 5.602 36.954 1.00 46.06 358 ASP A N 1
ATOM 2761 C CA . ASP A 1 358 ? -24.505 5.078 38.325 1.00 46.06 358 ASP A CA 1
ATOM 2762 C C . ASP A 1 358 ? -24.293 6.233 39.315 1.00 46.06 358 ASP A C 1
ATOM 2764 O O . ASP A 1 358 ? -23.551 6.150 40.297 1.00 46.06 358 ASP A O 1
ATOM 2768 N N . ILE A 1 359 ? -25.015 7.332 39.099 1.00 45.16 359 ILE A N 1
ATOM 2769 C CA . ILE A 1 359 ? -25.611 7.990 40.245 1.00 45.16 359 ILE A CA 1
ATOM 2770 C C . ILE A 1 359 ? -26.789 7.086 40.614 1.00 45.16 359 ILE A C 1
ATOM 2772 O O . ILE A 1 359 ? -27.939 7.341 40.258 1.00 45.16 359 ILE A O 1
ATOM 2776 N N . ASP A 1 360 ? -26.495 6.033 41.381 1.00 42.97 360 ASP A N 1
ATOM 2777 C CA . ASP A 1 360 ? -27.387 5.670 42.470 1.00 42.97 360 ASP A CA 1
ATOM 2778 C C . ASP A 1 360 ? -27.573 6.968 43.273 1.00 42.97 360 ASP A C 1
ATOM 2780 O O . ASP A 1 360 ? -26.823 7.277 44.204 1.00 42.97 360 ASP A O 1
ATOM 2784 N N . GLU A 1 361 ? -28.549 7.794 42.880 1.00 44.81 361 GLU A N 1
ATOM 2785 C CA . GLU A 1 361 ? -29.184 8.703 43.812 1.00 44.81 361 GLU A CA 1
ATOM 2786 C C . GLU A 1 361 ? -29.834 7.759 44.810 1.00 44.81 361 GLU A C 1
ATOM 2788 O O . GLU A 1 361 ? -30.983 7.336 44.663 1.00 44.81 361 GLU A O 1
ATOM 2793 N N . ASP A 1 362 ? -29.048 7.367 45.810 1.00 40.62 362 ASP A N 1
ATOM 2794 C CA . ASP A 1 362 ? -29.541 6.793 47.033 1.00 40.62 362 ASP A CA 1
ATOM 2795 C C . ASP A 1 362 ? -30.498 7.840 47.606 1.00 40.62 362 ASP A C 1
ATOM 2797 O O . ASP A 1 362 ? -30.131 8.773 48.325 1.00 40.62 362 ASP A O 1
ATOM 2801 N N . THR A 1 363 ? -31.760 7.720 47.202 1.00 45.66 363 THR A N 1
ATOM 2802 C CA . THR A 1 363 ? -32.869 8.582 47.605 1.00 45.66 363 THR A CA 1
ATOM 2803 C C . THR A 1 363 ? -33.074 8.552 49.124 1.00 45.66 363 THR A C 1
ATOM 2805 O O . THR A 1 363 ? -33.857 9.342 49.649 1.00 45.66 363 THR A O 1
ATOM 2808 N N . SER A 1 364 ? -32.327 7.712 49.856 1.00 48.56 364 SER A N 1
ATOM 2809 C CA . SER A 1 364 ? -32.237 7.719 51.315 1.00 48.56 364 SER A CA 1
ATOM 2810 C C . SER A 1 364 ? -31.377 8.849 51.911 1.00 48.56 364 SER A C 1
ATOM 2812 O O . SER A 1 364 ? -31.468 9.095 53.116 1.00 48.56 364 SER A O 1
ATOM 2814 N N . LEU A 1 365 ? -30.594 9.579 51.105 1.00 49.56 365 LEU A N 1
ATOM 2815 C CA . LEU A 1 365 ? -29.750 10.694 51.570 1.00 49.56 365 LEU A CA 1
ATOM 2816 C C . LEU A 1 365 ? -30.392 12.080 51.409 1.00 49.56 365 LEU A C 1
ATOM 2818 O O . LEU A 1 365 ? -29.791 13.081 51.807 1.00 49.56 365 LEU A O 1
ATOM 2822 N N . VAL A 1 366 ? -31.615 12.167 50.877 1.00 50.38 366 VAL A N 1
ATOM 2823 C CA . VAL A 1 366 ? -32.348 13.437 50.781 1.00 50.38 366 VAL A CA 1
ATOM 2824 C C . VAL A 1 366 ? -32.882 13.808 52.173 1.00 50.38 366 VAL A C 1
ATOM 2826 O O . VAL A 1 366 ? -33.715 13.079 52.713 1.00 50.38 366 VAL A O 1
ATOM 2829 N N . PRO A 1 367 ? -32.458 14.927 52.796 1.00 49.91 367 PRO A N 1
ATOM 2830 C CA . PRO A 1 367 ? -33.004 15.325 54.088 1.00 49.91 367 PRO A CA 1
ATOM 2831 C C . PRO A 1 367 ? -34.481 15.698 53.921 1.00 49.91 367 PRO A C 1
ATOM 2833 O O . PRO A 1 367 ? -34.804 16.629 53.180 1.00 49.91 367 PRO A O 1
ATOM 2836 N N . GLU A 1 368 ? -35.385 15.003 54.616 1.00 50.69 368 GLU A N 1
ATOM 2837 C CA . GLU A 1 368 ? -36.802 15.372 54.623 1.00 50.69 368 GLU A CA 1
ATOM 2838 C C . GLU A 1 368 ? -36.974 16.799 55.164 1.00 50.69 368 GLU A C 1
ATOM 2840 O O . GLU A 1 368 ? -36.574 17.138 56.284 1.00 50.69 368 GLU A O 1
ATOM 2845 N N . ALA A 1 369 ? -37.586 17.661 54.353 1.00 46.62 369 ALA A N 1
ATOM 2846 C CA . ALA A 1 369 ? -37.928 19.014 54.754 1.00 46.62 369 ALA A CA 1
ATOM 2847 C C . ALA A 1 369 ? -39.105 18.978 55.738 1.00 46.62 369 ALA A C 1
ATOM 2849 O O . ALA A 1 369 ? -40.240 18.668 55.372 1.00 46.62 369 ALA A O 1
ATOM 2850 N N . ILE A 1 370 ? -38.855 19.352 56.991 1.00 53.91 370 ILE A N 1
ATOM 2851 C CA . ILE A 1 370 ? -39.923 19.584 57.965 1.00 53.91 370 ILE A CA 1
ATOM 2852 C C . ILE A 1 370 ? -40.560 20.948 57.650 1.00 53.91 370 ILE A C 1
ATOM 2854 O O . ILE A 1 370 ? -39.865 21.910 57.306 1.00 53.91 370 ILE A O 1
ATOM 2858 N N . GLN A 1 371 ? -41.892 21.041 57.749 1.00 44.34 371 GLN A N 1
ATOM 2859 C CA . GLN A 1 371 ? -42.639 22.284 57.516 1.00 44.34 371 GLN A CA 1
ATOM 2860 C C . GLN A 1 371 ? -42.035 23.448 58.319 1.00 44.34 371 GLN A C 1
ATOM 2862 O O . GLN A 1 371 ? -42.097 23.466 59.547 1.00 44.34 371 GLN A O 1
ATOM 2867 N N . GLY A 1 372 ? -41.459 24.421 57.607 1.00 53.12 372 GLY A N 1
ATOM 2868 C CA . GLY A 1 372 ? -40.785 25.583 58.195 1.00 53.12 372 GLY A CA 1
ATOM 2869 C C . GLY A 1 372 ? -39.484 26.008 57.504 1.00 53.12 372 GLY A C 1
ATOM 2870 O O . GLY A 1 372 ? -39.000 27.099 57.784 1.00 53.12 372 GLY A O 1
ATOM 2871 N N . GLY A 1 373 ? -38.942 25.209 56.577 1.00 48.31 373 GLY A N 1
ATOM 2872 C CA . GLY A 1 373 ? -37.764 25.596 55.781 1.00 48.31 373 GLY A CA 1
ATOM 2873 C C . GLY A 1 373 ? -36.415 25.390 56.481 1.00 48.31 373 GLY A C 1
ATOM 2874 O O . GLY A 1 373 ? -35.415 25.969 56.063 1.00 48.31 373 GLY A O 1
ATOM 2875 N N . THR A 1 374 ? -36.367 24.562 57.524 1.00 46.00 374 THR A N 1
ATOM 2876 C CA . THR A 1 374 ? -35.133 24.121 58.188 1.00 46.0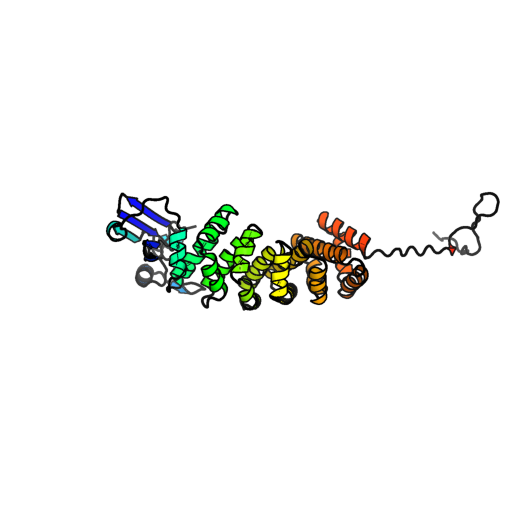0 374 THR A CA 1
ATOM 2877 C C . THR A 1 374 ? -34.888 22.636 57.922 1.00 46.00 374 THR A C 1
ATOM 2879 O O . THR A 1 374 ? -35.764 21.807 58.161 1.00 46.00 374 THR A O 1
ATOM 2882 N N . TYR A 1 375 ? -33.687 22.298 57.442 1.00 49.53 375 TYR A N 1
ATOM 2883 C CA . TYR A 1 375 ? -33.250 20.917 57.212 1.00 49.53 375 TYR A CA 1
ATOM 2884 C C . TYR A 1 375 ? -32.899 20.237 58.544 1.00 49.53 375 TYR A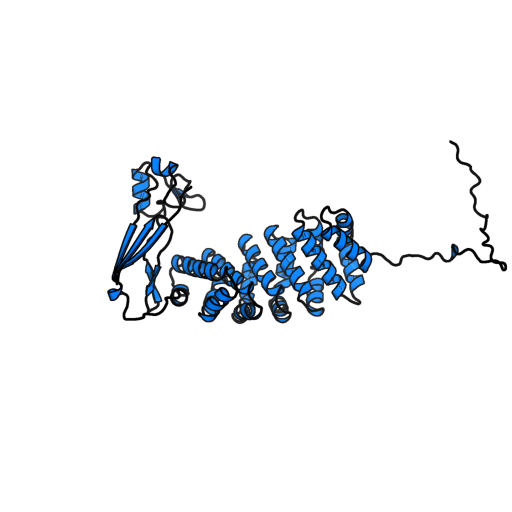 C 1
ATOM 2886 O O . TYR A 1 375 ? -32.077 20.752 59.306 1.00 49.53 375 TYR A O 1
ATOM 2894 N N . GLY A 1 376 ? -33.525 19.096 58.839 1.00 48.09 376 GLY A N 1
ATOM 2895 C CA . GLY A 1 376 ? -33.220 18.283 60.016 1.00 48.09 376 GLY A CA 1
ATOM 2896 C C . GLY A 1 376 ? -32.237 17.165 59.674 1.00 48.09 376 GLY A C 1
ATOM 2897 O O . GLY A 1 376 ? -32.581 16.263 58.921 1.00 48.09 376 GLY A O 1
ATOM 2898 N N . PHE A 1 377 ? -31.030 17.193 60.244 1.00 49.59 377 PHE A N 1
ATOM 2899 C CA . PHE A 1 377 ? -30.111 16.052 60.185 1.00 49.59 377 PHE A CA 1
ATOM 2900 C C . PHE A 1 377 ? -30.478 15.042 61.277 1.00 49.59 377 PHE A C 1
ATOM 2902 O O . PHE A 1 377 ? -30.495 15.380 62.462 1.00 49.59 377 PHE A O 1
ATOM 2909 N N . ASN A 1 378 ? -30.771 13.802 60.883 1.00 49.19 378 ASN A N 1
ATOM 2910 C CA . ASN A 1 378 ? -31.092 12.726 61.813 1.00 49.19 378 ASN A CA 1
ATOM 2911 C C . ASN A 1 378 ? -29.802 12.247 62.506 1.00 49.19 378 ASN A C 1
ATOM 2913 O O . ASN A 1 378 ? -28.943 11.620 61.891 1.00 49.19 378 ASN A O 1
ATOM 2917 N N . SER A 1 379 ? -29.637 12.555 63.791 1.00 45.25 379 SER A N 1
ATOM 2918 C CA . SER A 1 379 ? -28.425 12.289 64.583 1.00 45.25 379 SER A CA 1
ATOM 2919 C C . SER A 1 379 ? -28.306 10.845 65.099 1.00 45.25 379 SER A C 1
ATOM 2921 O O . SER A 1 379 ? -27.635 10.589 66.097 1.00 45.25 379 SER A O 1
ATOM 2923 N N . ALA A 1 380 ? -28.931 9.876 64.426 1.00 46.81 380 ALA A N 1
ATOM 2924 C CA . ALA A 1 380 ? -29.034 8.505 64.926 1.00 46.81 380 ALA A CA 1
ATOM 2925 C C . ALA A 1 380 ? -27.753 7.656 64.782 1.00 46.81 380 ALA A C 1
ATOM 2927 O O . ALA A 1 380 ? -27.701 6.582 65.368 1.00 46.81 380 ALA A O 1
ATOM 2928 N N . ASN A 1 381 ? -26.717 8.116 64.067 1.00 47.38 381 ASN A N 1
ATOM 2929 C CA . ASN A 1 381 ? -25.484 7.344 63.837 1.00 47.38 381 ASN A CA 1
ATOM 2930 C C . ASN A 1 381 ? -24.207 8.202 63.915 1.00 47.38 381 ASN A C 1
ATOM 2932 O O . ASN A 1 381 ? -23.365 8.163 63.024 1.00 47.38 381 ASN A O 1
ATOM 2936 N N . VAL A 1 382 ? -24.034 8.982 64.987 1.00 46.16 382 VAL A N 1
ATOM 2937 C CA . VAL A 1 382 ? -22.715 9.561 65.307 1.00 46.16 382 VAL A CA 1
ATOM 2938 C C . VAL A 1 382 ? -21.923 8.525 66.118 1.00 46.16 382 VAL A C 1
ATOM 2940 O O . VAL A 1 382 ? -22.331 8.223 67.243 1.00 46.16 382 VAL A O 1
ATOM 2943 N N . PRO A 1 383 ? -20.808 7.961 65.609 1.00 45.84 383 PRO A N 1
ATOM 2944 C CA . PRO A 1 383 ? -19.941 7.102 66.407 1.00 45.84 383 PRO A CA 1
ATOM 2945 C C . PRO A 1 383 ? -19.338 7.924 67.550 1.00 45.84 383 PRO A C 1
ATOM 2947 O O . PRO A 1 383 ? -18.734 8.971 67.329 1.00 45.84 383 PRO A O 1
ATOM 2950 N N . ALA A 1 384 ? -19.517 7.460 68.784 1.00 48.59 384 ALA A N 1
ATOM 2951 C CA . ALA A 1 384 ? -19.124 8.169 70.000 1.00 48.59 384 ALA A CA 1
ATOM 2952 C C . ALA A 1 384 ? -17.625 8.041 70.355 1.00 48.59 384 ALA A C 1
ATOM 2954 O O . ALA A 1 384 ? -17.275 8.096 71.533 1.00 48.59 384 ALA A O 1
ATOM 2955 N N . GLU A 1 385 ? -16.730 7.881 69.378 1.00 46.03 385 GLU A N 1
ATOM 2956 C CA . GLU A 1 385 ? -15.286 7.798 69.633 1.00 46.03 385 GLU A CA 1
ATOM 2957 C C . GLU A 1 385 ? -14.544 8.948 68.949 1.00 46.03 385 GLU A C 1
ATOM 2959 O O . GLU A 1 385 ? -14.461 9.047 67.728 1.00 46.03 385 GLU A O 1
ATOM 2964 N N . GLY A 1 386 ? -14.047 9.866 69.782 1.00 44.94 386 GLY A N 1
ATOM 2965 C CA . GLY A 1 386 ? -13.266 11.022 69.364 1.00 44.94 386 GLY A CA 1
ATOM 2966 C C . GLY A 1 386 ? -11.854 10.649 68.913 1.00 44.94 386 GLY A C 1
ATOM 2967 O O . GLY A 1 386 ? -11.244 9.708 69.417 1.00 44.94 386 GLY A O 1
ATOM 2968 N N . PHE A 1 387 ? -11.324 11.441 67.984 1.00 46.91 387 PHE A N 1
ATOM 2969 C CA . PHE A 1 387 ? -9.958 11.332 67.480 1.00 46.91 387 PHE A CA 1
ATOM 2970 C C . PHE A 1 387 ? -8.928 11.536 68.605 1.00 46.91 387 PHE A C 1
ATOM 2972 O O . PHE A 1 387 ? -8.920 12.576 69.268 1.00 46.91 387 PHE A O 1
ATOM 2979 N N . GLN A 1 388 ? -8.044 10.554 68.803 1.00 43.38 388 GLN A N 1
ATOM 2980 C CA . GLN A 1 388 ? -6.810 10.725 69.574 1.00 43.38 388 GLN A CA 1
ATOM 2981 C C . GLN A 1 388 ? -5.704 11.238 68.641 1.00 43.38 388 GLN A C 1
ATOM 2983 O O . GLN A 1 388 ? -5.476 10.651 67.584 1.00 43.38 388 GLN A O 1
ATOM 2988 N N . PHE A 1 389 ? -5.074 12.348 69.035 1.00 50.44 389 PHE A N 1
ATOM 2989 C CA . PHE A 1 389 ? -3.932 12.977 68.362 1.00 50.44 389 PHE A CA 1
ATOM 2990 C C .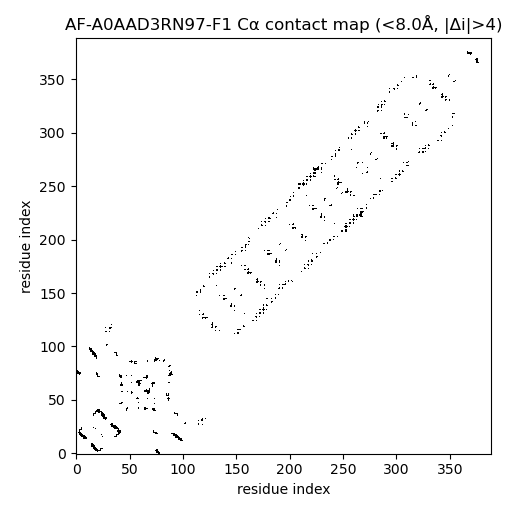 PHE A 1 389 ? -2.610 12.280 68.678 1.00 50.44 389 PHE A C 1
ATOM 2992 O O . PHE A 1 389 ? -2.449 11.841 69.842 1.00 50.44 389 PHE A O 1
#

Solvent-accessible surface area (backbone atoms only — not comparable to full-atom values): 21152 Å² total; per-residue (Å²): 118,62,46,59,43,64,48,77,47,78,55,101,51,40,40,38,25,38,28,19,12,68,47,75,40,72,43,57,42,92,89,36,50,81,41,73,47,46,74,56,32,41,33,80,41,70,73,48,39,52,50,20,45,74,43,74,38,53,74,38,78,73,103,46,47,10,41,74,64,71,39,65,41,34,24,30,46,63,43,56,83,44,37,77,52,54,38,30,43,62,73,57,56,74,39,78,42,62,41,71,86,59,48,88,85,83,91,66,90,81,69,62,57,72,43,45,58,35,34,64,73,44,85,53,63,67,57,26,31,53,39,35,41,53,47,23,59,49,16,68,57,55,60,68,41,30,45,54,49,53,74,62,62,37,55,73,67,43,46,67,32,52,71,40,88,54,62,65,40,18,53,26,27,45,48,23,57,34,36,33,32,69,42,52,62,70,51,29,46,56,48,55,75,52,55,44,65,78,46,41,69,63,36,60,67,39,99,43,65,72,48,23,24,52,45,33,42,35,47,20,36,40,15,56,32,51,50,69,47,33,44,51,43,52,76,64,61,43,56,63,55,42,47,48,30,34,61,70,41,57,71,71,27,19,49,29,22,44,47,22,51,23,25,30,41,69,39,37,50,59,74,57,43,51,48,43,56,76,62,58,38,60,56,43,48,46,63,45,56,80,50,88,52,63,69,54,26,41,44,42,51,55,25,51,48,38,51,46,69,56,38,64,94,45,26,65,62,50,43,49,53,35,45,77,62,53,27,46,65,50,39,60,59,31,55,74,42,91,51,64,68,48,16,51,51,32,47,50,49,38,63,73,67,64,58,69,85,74,70,74,72,60,73,85,73,62,68,65,73,48,96,83,84,55,80,58,80,81,79,86,77,71,78,92,73,79,89,84,132